Protein AF-A0A418VFT3-F1 (afdb_monomer)

Radius of gyration: 28.08 Å; Cα contacts (8 Å, |Δi|>4): 745; chains: 1; bounding box: 60×43×83 Å

Solvent-accessible surface area (backbone atoms only — not comparable to full-atom values): 25320 Å² total; per-residue (Å²): 134,87,80,64,57,82,84,39,60,31,50,39,41,54,48,62,57,74,50,60,36,77,62,45,63,78,70,57,63,63,88,46,70,64,36,42,39,53,43,31,54,32,25,54,65,55,69,44,64,73,48,28,55,53,32,35,62,62,35,75,80,38,91,55,66,37,19,60,11,52,31,27,33,35,31,32,75,72,66,38,44,68,69,37,72,76,50,80,46,72,58,90,56,85,50,64,41,26,34,51,12,21,18,33,20,20,41,16,49,18,53,36,27,48,76,72,67,39,47,68,62,15,46,53,24,32,52,52,16,34,54,34,22,57,75,46,49,23,63,64,60,29,56,49,39,54,49,51,43,49,46,43,34,24,66,67,39,52,54,53,42,68,57,43,54,58,59,67,70,53,94,71,40,72,70,56,49,53,52,47,37,50,50,30,20,53,22,26,36,33,21,19,28,48,70,56,19,52,57,63,63,56,68,79,91,76,53,52,75,70,55,47,25,47,48,44,25,46,25,41,55,72,71,44,89,49,80,90,76,56,82,77,50,94,80,46,65,38,19,50,52,18,40,53,67,75,52,81,47,80,83,54,49,76,59,40,76,66,42,81,50,86,71,56,27,58,54,29,33,49,52,53,18,52,54,28,54,76,37,92,84,21,52,65,59,15,50,62,56,52,52,85,73,78,53,53,26,37,37,58,28,47,52,52,44,54,50,52,55,44,37,32,41,72,72,45,88,63,101,56,64,66,62,43,53,58,45,59,65,47,39,60,81,54,27,82,28,48,60,53,48,50,58,43,45,48,79,72,40,49,62,52,30,38,47,46,49,42,34,86,61,58,70,80,62,48,41,48,72,72,78,46,37,30,28,28,14,48,30,36,41,41,76,89,42,80,43,79,51,69,79,59,55,43,34,51,54,17,37,33,40,46,70,76,45,93,76,86,76,52,73,67,57,53,49,53,44,52,51,50,31,56,75,73,72,47,92,76,59,45,49,44,19,36,45,34,41,29,23,49,38,40,19,51,52,28,47,74,72,68,35,61,68,62,14,50,42,26,50,50,17,26,52,51,49,50,68,63,33,37,71,68,54,38,54,53,53,66,76,73,110

Sequence (481 aa):
MKLPSLAAPCAFDAFLSSANPGELIRTFPRETALEQTRFAQVALATGEMARMTQAAKLLEVVPTPPARGVRMMLHAQMGDYLQVALEDTSPTGHSPLELEDACYASSAHAVMETQLGNYESALCHLAVAAALGRAVGLHNRVSMLEIEKERMLMLQGKPRPEELQRLMTAPMSARRLAWGRRTWAESLMALGDYPGALRVLGLPTIDGERDRSLRRFLHALLNLPIQGLGPLGDSADYDLLARAIVEPCRDAWPALRRIKGEPQSEYARQREALHLLGTPGGVGEAAHVMGQQRPPRGDQSLMFDLFWLHALTEGHAHPDPSALISSLVSAPLRLRETRSVLQDASRFLRETLVLISLSDLPKELHFGMNFVPLLTGGEVLDRGQRHRLPGRIGRLLTLEGAGIVQLAPAREEKRRYANRLQEIGVLSPLNMGRVIARARQLEQCFAQAGDAGNAALWQQARARATQLLTRDVRQMLENSG

Secondary structure (DSSP, 8-state):
-PPP-TT-HHHHHHHHHHS-HHHHHHH---SSHHHHHHHHHHHHHHT-HHHHHHHHHHHTT--STTHHHHHHHHHHHHT-HHHHHTS--S-SSSSHHHHHHHHHHHHHHHHHHHHTT-HHHHHHHHHHHHHHHHHTT-HHHHHHHHHHHHHHHHHTT---HHHHHHHTTS---HHHHHHHHHHHHHHHHHTT-HHHHHHHT--GGG--HHHHHHHHHHHHHHT---GGG-PPPSS-HHHHHHHHHHS--GGGHHHHTT--STTHHHHHHHHHHHHHHTSTTTHHHHHHHH-SS--SSHHHHHHHHHHHHHHHHTT---S-HHHHHHHHHHHHHH-S-HHHHHHHHTTT-HHHHHHHHTSSS-GGG--STTTS-EE-SSEEEETTEEEEPSTTHHHHHHHHHTTS------HHHHHHHHHHHHHTT-S--EEHHHHHHHHHHHHHHHHHTT-HHHHHHHHHHHHHHHHHS-HHHHHHHHTT-

Nearest PDB structures (foldseek):
  5dse-assembly1_A  TM=3.358E-01  e=1.123E-02  Homo sapiens
  3fp3-assembly1_A  TM=2.048E-01  e=8.912E-02  Saccharomyces cerevisiae
  8rw5-assembly1_B  TM=2.264E-01  e=7.525E-02  Myxococcus xanthus
  4hoq-assembly1_A  TM=2.524E-01  e=8.030E-01  Homo sapiens
  7sqc-assembly1_R1  TM=2.191E-01  e=7.074E-01  Chlamydomonas reinhardtii

Structure (mmCIF, N/CA/C/O backbone):
data_AF-A0A418VFT3-F1
#
_entry.id   AF-A0A418VFT3-F1
#
loop_
_atom_site.group_PDB
_atom_site.id
_atom_site.type_symbol
_atom_site.label_atom_id
_atom_site.label_alt_id
_atom_site.label_comp_id
_atom_site.label_asym_id
_atom_site.label_entity_id
_atom_site.label_seq_id
_atom_site.pdbx_PDB_ins_code
_atom_site.Cartn_x
_atom_site.Cartn_y
_atom_site.Cartn_z
_atom_site.occupancy
_atom_site.B_iso_or_equiv
_atom_site.auth_seq_id
_atom_site.auth_comp_id
_atom_site.auth_asym_id
_atom_site.auth_atom_id
_atom_site.pdbx_PDB_model_num
ATOM 1 N N . MET A 1 1 ? -31.227 13.433 30.751 1.00 59.59 1 MET A N 1
ATOM 2 C CA . MET A 1 1 ? -30.983 12.144 30.063 1.00 59.59 1 MET A CA 1
ATOM 3 C C . MET A 1 1 ? -30.981 11.056 31.127 1.00 59.59 1 MET A C 1
ATOM 5 O O . MET A 1 1 ? -30.289 11.235 32.118 1.00 59.59 1 MET A O 1
ATOM 9 N N . LYS A 1 2 ? -31.795 9.999 31.004 1.00 72.56 2 LYS A N 1
ATOM 10 C CA . LYS A 1 2 ? -31.797 8.902 31.988 1.00 72.56 2 LYS A CA 1
ATOM 11 C C . LYS A 1 2 ? -30.639 7.956 31.656 1.00 72.56 2 LYS A C 1
ATOM 13 O O . LYS A 1 2 ? -30.555 7.507 30.516 1.00 72.56 2 LYS A O 1
ATOM 18 N N . LEU A 1 3 ? -29.742 7.706 32.610 1.00 79.81 3 LEU A N 1
ATOM 19 C CA . LEU A 1 3 ? -28.613 6.793 32.409 1.00 79.81 3 LEU A CA 1
ATOM 20 C C . LEU A 1 3 ? -29.106 5.335 32.349 1.00 79.81 3 LEU A C 1
ATOM 22 O O . LEU A 1 3 ? -30.066 4.992 33.048 1.00 79.81 3 LEU A O 1
ATOM 26 N N . PRO A 1 4 ? -28.484 4.478 31.516 1.00 86.75 4 PRO A N 1
ATOM 27 C CA . PRO A 1 4 ? -28.748 3.042 31.527 1.00 86.75 4 PRO A CA 1
ATOM 28 C C . PRO A 1 4 ? -28.242 2.411 32.834 1.00 86.75 4 PRO A C 1
ATOM 30 O O . PRO A 1 4 ? -27.531 3.044 33.615 1.00 86.75 4 PRO A O 1
ATOM 33 N N . SER A 1 5 ? -28.549 1.130 33.047 1.00 89.81 5 SER A N 1
ATOM 34 C CA . SER A 1 5 ? -27.887 0.360 34.105 1.00 89.81 5 SER A CA 1
ATOM 35 C C . SER A 1 5 ? -26.379 0.303 33.843 1.00 89.81 5 SER A C 1
ATOM 37 O O . SER A 1 5 ? -25.938 -0.328 32.884 1.00 89.81 5 SER A O 1
ATOM 39 N N . LEU A 1 6 ? -25.585 0.953 34.700 1.00 89.62 6 LEU A N 1
ATOM 40 C CA . LEU A 1 6 ? -24.122 1.001 34.576 1.00 89.62 6 LEU A CA 1
ATOM 41 C C . LEU A 1 6 ? -23.461 -0.358 34.853 1.00 89.62 6 LEU A C 1
ATOM 43 O O . LEU A 1 6 ? -22.336 -0.600 34.413 1.00 89.62 6 LEU A O 1
ATOM 47 N N . ALA A 1 7 ? -24.160 -1.238 35.575 1.00 92.44 7 ALA A N 1
ATOM 48 C CA . ALA A 1 7 ? -23.706 -2.585 35.910 1.00 92.44 7 ALA A CA 1
ATOM 49 C C . ALA A 1 7 ? -23.967 -3.604 34.790 1.00 92.44 7 ALA A C 1
ATOM 51 O O . ALA A 1 7 ? -23.455 -4.715 34.865 1.00 92.44 7 ALA A O 1
ATOM 52 N N . ALA A 1 8 ? -24.744 -3.246 33.759 1.00 94.75 8 ALA A N 1
ATOM 53 C CA . ALA A 1 8 ? -25.021 -4.115 32.620 1.00 94.75 8 ALA A CA 1
ATOM 54 C C . ALA A 1 8 ? -24.151 -3.689 31.416 1.00 94.75 8 ALA A C 1
ATOM 56 O O . ALA A 1 8 ? -24.466 -2.675 30.781 1.00 94.75 8 ALA A O 1
ATOM 57 N N . PRO A 1 9 ? -23.079 -4.436 31.070 1.00 95.38 9 PRO A N 1
ATOM 58 C CA . PRO A 1 9 ? -22.153 -4.054 29.999 1.00 95.38 9 PRO A CA 1
ATOM 59 C C . PRO A 1 9 ? -22.859 -3.773 28.665 1.00 95.38 9 PRO A C 1
ATOM 61 O O . PRO A 1 9 ? -22.622 -2.744 28.036 1.00 95.38 9 PRO A O 1
ATOM 64 N N . CYS A 1 10 ? -23.799 -4.638 28.272 1.00 95.06 10 CYS A N 1
ATOM 65 C CA . CYS A 1 10 ? -24.563 -4.509 27.029 1.00 95.06 10 CYS A CA 1
ATOM 66 C C . CYS A 1 10 ? -25.400 -3.217 26.954 1.00 95.06 10 CYS A C 1
ATOM 68 O O . CYS A 1 10 ? -25.443 -2.562 25.911 1.00 95.06 10 CYS A O 1
ATOM 70 N N . ALA A 1 11 ? -26.035 -2.811 28.059 1.00 93.94 11 ALA A N 1
ATOM 71 C CA . ALA A 1 11 ? -26.846 -1.596 28.105 1.00 93.94 11 ALA A CA 1
ATOM 72 C C . ALA A 1 11 ? -25.971 -0.343 27.994 1.00 93.94 11 ALA A C 1
ATOM 74 O O . ALA A 1 11 ? -26.339 0.618 27.313 1.00 93.94 11 ALA A O 1
ATOM 75 N N . PHE A 1 12 ? -24.801 -0.361 28.638 1.00 94.19 12 PHE A N 1
ATOM 76 C CA . PHE A 1 12 ? -23.858 0.745 28.561 1.00 94.19 12 PHE A CA 1
ATOM 77 C C . PHE A 1 12 ? -23.200 0.861 27.177 1.00 94.19 12 PHE A C 1
ATOM 79 O O . PHE A 1 12 ? -23.084 1.967 26.654 1.00 94.19 12 PHE A O 1
ATOM 86 N N . ASP A 1 13 ? -22.843 -0.258 26.544 1.00 93.31 13 ASP A N 1
ATOM 87 C CA . ASP A 1 13 ? -22.313 -0.300 25.173 1.00 93.31 13 ASP A CA 1
ATOM 88 C C . ASP A 1 13 ? -23.301 0.290 24.153 1.00 93.31 13 ASP A C 1
ATOM 90 O O . ASP A 1 13 ? -22.934 1.143 23.337 1.00 93.31 13 ASP A O 1
ATOM 94 N N . ALA A 1 14 ? -24.579 -0.094 24.245 1.00 90.88 14 ALA A N 1
ATOM 95 C CA . ALA A 1 14 ? -25.641 0.472 23.416 1.00 90.88 14 ALA A CA 1
ATOM 96 C C . ALA A 1 14 ? -25.816 1.982 23.652 1.00 90.88 14 ALA A C 1
ATOM 98 O O . ALA A 1 14 ? -25.897 2.758 22.695 1.00 90.88 14 ALA A O 1
ATOM 99 N N . PHE A 1 15 ? -25.811 2.412 24.917 1.00 91.94 15 PHE A N 1
ATOM 100 C CA . PHE A 1 15 ? -25.905 3.823 25.284 1.00 91.94 15 PHE A CA 1
ATOM 101 C C . PHE A 1 15 ? -24.745 4.640 24.711 1.00 91.94 15 PHE A C 1
ATOM 103 O O . PHE A 1 15 ? -24.988 5.612 23.992 1.00 91.94 15 PHE A O 1
ATOM 110 N N . LEU A 1 16 ? -23.501 4.214 24.950 1.00 89.50 16 LEU A N 1
ATOM 111 C CA . LEU A 1 16 ? -22.301 4.910 24.486 1.00 89.50 16 LEU A CA 1
ATOM 112 C C . LEU A 1 16 ? -22.259 5.018 22.958 1.00 89.50 16 LEU A C 1
ATOM 114 O O . LEU A 1 16 ? -21.813 6.030 22.425 1.00 89.50 16 LEU A O 1
ATOM 118 N N . SER A 1 17 ? -22.755 4.005 22.242 1.00 85.75 17 SER A N 1
ATOM 119 C CA . SER A 1 17 ? -22.810 4.032 20.778 1.00 85.75 17 SER A CA 1
ATOM 120 C C . SER A 1 17 ? -23.877 4.979 20.212 1.00 85.75 17 SER A C 1
ATOM 122 O O . SER A 1 17 ? -23.763 5.387 19.055 1.00 85.75 17 SER A O 1
ATOM 124 N N . SER A 1 18 ? -24.916 5.299 20.986 1.00 85.12 18 SER A N 1
ATOM 125 C CA . SER A 1 18 ? -26.022 6.177 20.568 1.00 85.12 18 SER A CA 1
ATOM 126 C C . SER A 1 18 ? -25.835 7.643 20.973 1.00 85.12 18 SER A C 1
ATOM 128 O O . SER A 1 18 ? -26.442 8.532 20.380 1.00 85.12 18 SER A O 1
ATOM 130 N N . ALA A 1 19 ? -24.999 7.901 21.977 1.00 86.56 19 ALA A N 1
ATOM 131 C CA . ALA A 1 19 ? -24.817 9.220 22.562 1.00 86.56 19 ALA A CA 1
ATOM 132 C C . ALA A 1 19 ? -23.627 9.988 21.959 1.00 86.56 19 ALA A C 1
ATOM 134 O O . ALA A 1 19 ? -22.718 9.399 21.377 1.00 86.56 19 ALA A O 1
ATOM 135 N N . ASN A 1 20 ? -23.609 11.314 22.142 1.00 87.12 20 ASN A N 1
ATOM 136 C CA . ASN A 1 20 ? -22.464 12.166 21.814 1.00 87.12 20 ASN A CA 1
ATOM 137 C C . ASN A 1 20 ? -21.444 12.155 22.975 1.00 87.12 20 ASN A C 1
ATOM 139 O O . ASN A 1 20 ? -21.721 12.752 24.023 1.00 87.12 20 ASN A O 1
ATOM 143 N N . PRO A 1 21 ? -20.251 11.541 22.825 1.00 87.50 21 PRO A N 1
ATOM 144 C CA . PRO A 1 21 ? -19.281 11.447 23.917 1.00 87.50 21 PRO A CA 1
ATOM 145 C C . PRO A 1 21 ? -18.805 12.813 24.433 1.00 87.50 21 PRO A C 1
ATOM 147 O O . PRO A 1 21 ? -18.547 12.959 25.626 1.00 87.50 21 PRO A O 1
ATOM 150 N N . GLY A 1 22 ? -18.726 13.825 23.559 1.00 86.19 22 GLY A N 1
ATOM 151 C CA . GLY A 1 22 ? -18.269 15.172 23.922 1.00 86.19 22 GLY A CA 1
ATOM 152 C C . GLY A 1 22 ? -19.250 15.939 24.816 1.00 86.19 22 GLY A C 1
ATOM 153 O O . GLY A 1 22 ? -18.836 16.784 25.612 1.00 86.19 22 GLY A O 1
ATOM 154 N N . GLU A 1 23 ? -20.542 15.624 24.734 1.00 88.69 23 GLU A N 1
ATOM 155 C CA . GLU A 1 23 ? -21.564 16.157 25.644 1.00 88.69 23 GLU A CA 1
ATOM 156 C C . GLU A 1 23 ? -21.622 15.342 26.938 1.00 88.69 23 GLU A C 1
ATOM 158 O O . GLU A 1 23 ? -21.654 15.908 28.036 1.00 88.69 23 GLU A O 1
ATOM 163 N N . LEU A 1 24 ? -21.560 14.011 26.816 1.00 89.25 24 LEU A N 1
ATOM 164 C CA . LEU A 1 24 ? -21.584 13.104 27.960 1.00 89.25 24 LEU A CA 1
ATOM 165 C C . LEU A 1 24 ? -20.438 13.379 28.932 1.00 89.25 24 LEU A C 1
ATOM 167 O O . LEU A 1 24 ? -20.673 13.475 30.132 1.00 89.25 24 LEU A O 1
ATOM 171 N N . ILE A 1 25 ? -19.210 13.574 28.442 1.00 91.06 25 ILE A N 1
ATOM 172 C CA . ILE A 1 25 ? -18.025 13.729 29.300 1.00 91.06 25 ILE A CA 1
ATOM 173 C C . ILE A 1 25 ? -18.136 14.904 30.290 1.00 91.06 25 ILE A C 1
ATOM 175 O O . ILE A 1 25 ? -17.510 14.896 31.353 1.00 91.06 25 ILE A O 1
ATOM 179 N N . ARG A 1 26 ? -18.946 15.919 29.958 1.00 89.19 26 ARG A N 1
ATOM 180 C CA . ARG A 1 26 ? -19.153 17.119 30.781 1.00 89.19 26 ARG A CA 1
ATOM 181 C C . ARG A 1 26 ? -20.140 16.896 31.922 1.00 89.19 26 ARG A C 1
ATOM 183 O O . ARG A 1 26 ? -20.062 17.602 32.918 1.00 89.19 26 ARG A O 1
ATOM 190 N N . THR A 1 27 ? -21.059 15.948 31.761 1.00 88.06 27 THR A N 1
ATOM 191 C CA . THR A 1 27 ? -22.223 15.768 32.642 1.00 88.06 27 THR A CA 1
ATOM 192 C C . THR A 1 27 ? -22.274 14.395 33.312 1.00 88.06 27 THR A C 1
ATOM 194 O O . THR A 1 27 ? -23.112 14.179 34.181 1.00 88.06 27 THR A O 1
ATOM 197 N N . PHE A 1 28 ? -21.388 13.467 32.933 1.00 90.44 28 PHE A N 1
ATOM 198 C CA . PHE A 1 28 ? -21.382 12.106 33.465 1.00 90.44 28 PHE A CA 1
ATOM 199 C C . PHE A 1 28 ? -20.972 12.076 34.956 1.00 90.44 28 PHE A C 1
ATOM 201 O O . PHE A 1 28 ? -19.938 12.670 35.293 1.00 90.44 28 PHE A O 1
ATOM 208 N N . PRO A 1 29 ? -21.736 11.390 35.834 1.00 89.94 29 PRO A N 1
ATOM 209 C CA . PRO A 1 29 ? -21.454 11.298 37.271 1.00 89.94 29 PRO A CA 1
ATOM 210 C C . PRO A 1 29 ? -20.154 10.533 37.559 1.00 89.94 29 PRO A C 1
ATOM 212 O O . PRO A 1 29 ? -19.661 9.790 36.710 1.00 89.94 29 PRO A O 1
ATOM 215 N N . ARG A 1 30 ? -19.558 10.753 38.741 1.00 91.25 30 ARG A N 1
ATOM 216 C CA . ARG A 1 30 ? -18.227 10.219 39.117 1.00 91.25 30 ARG A CA 1
ATOM 217 C C . ARG A 1 30 ? -18.110 9.875 40.607 1.00 91.25 30 ARG A C 1
ATOM 219 O O . ARG A 1 30 ? -17.005 9.880 41.152 1.00 91.25 30 ARG A O 1
ATOM 226 N N . GLU A 1 31 ? -19.234 9.648 41.273 1.00 91.38 31 GLU A N 1
ATOM 227 C CA . GLU A 1 31 ? -19.287 9.497 42.730 1.00 91.38 31 GLU A CA 1
ATOM 228 C C . GLU A 1 31 ? -18.895 8.079 43.151 1.00 91.38 31 GLU A C 1
ATOM 230 O O . GLU A 1 31 ? -18.225 7.887 44.163 1.00 91.38 31 GLU A O 1
ATOM 235 N N . THR A 1 32 ? -19.250 7.086 42.336 1.00 93.06 32 THR A N 1
ATOM 236 C CA . THR A 1 32 ? -18.938 5.674 42.582 1.00 93.06 32 THR A CA 1
ATOM 237 C C . THR A 1 32 ? -17.796 5.159 41.701 1.00 93.06 32 THR A C 1
ATOM 239 O O . THR A 1 32 ? -17.548 5.662 40.605 1.00 93.06 32 THR A O 1
ATOM 242 N N . ALA A 1 33 ? -17.126 4.088 42.140 1.00 93.50 33 ALA A N 1
ATOM 243 C CA . ALA A 1 33 ? -16.062 3.418 41.379 1.00 93.50 33 ALA A CA 1
ATOM 244 C C . ALA A 1 33 ? -16.510 2.981 39.966 1.00 93.50 33 ALA A C 1
ATOM 246 O O . ALA A 1 33 ? -15.786 3.144 38.976 1.00 93.50 33 ALA A O 1
ATOM 247 N N . LEU A 1 34 ? -17.740 2.470 39.849 1.00 94.62 34 LEU A N 1
ATOM 248 C CA . LEU A 1 34 ? -18.302 2.071 38.562 1.00 94.62 34 LEU A CA 1
ATOM 249 C C . LEU A 1 34 ? -18.580 3.288 37.672 1.00 94.62 34 LEU A C 1
ATOM 251 O O . LEU A 1 34 ? -18.246 3.264 36.491 1.00 94.62 34 LEU A O 1
ATOM 255 N N . GLU A 1 35 ? -19.127 4.374 38.219 1.00 94.62 35 GLU A N 1
ATOM 256 C CA . GLU A 1 35 ? -19.327 5.622 37.473 1.00 94.62 35 GLU A CA 1
ATOM 257 C C . GLU A 1 35 ? -18.013 6.217 36.968 1.00 94.62 35 GLU A C 1
ATOM 259 O O . GLU A 1 35 ? -17.946 6.639 35.816 1.00 94.62 35 GLU A O 1
ATOM 264 N N . GLN A 1 36 ? -16.953 6.188 37.777 1.00 95.44 36 GLN A N 1
ATOM 265 C CA . GLN A 1 36 ? -15.611 6.616 37.370 1.00 95.44 36 GLN A CA 1
ATOM 266 C C . GLN A 1 36 ? -15.072 5.769 36.207 1.00 95.44 36 GLN A C 1
ATOM 268 O O . GLN A 1 36 ? -14.521 6.307 35.244 1.00 95.44 36 GLN A O 1
ATOM 273 N N . THR A 1 37 ? -15.311 4.456 36.238 1.00 96.00 37 THR A N 1
ATOM 274 C CA . THR A 1 37 ? -14.950 3.542 35.142 1.00 96.00 37 THR A CA 1
ATOM 275 C C . THR A 1 37 ? -15.749 3.821 33.868 1.00 96.00 37 THR A C 1
ATOM 277 O O . THR A 1 37 ? -15.189 3.895 32.773 1.00 96.00 37 THR A O 1
ATOM 280 N N . ARG A 1 38 ? -17.061 4.046 33.984 1.00 95.25 38 ARG A N 1
ATOM 281 C CA . ARG A 1 38 ? -17.918 4.408 32.846 1.00 95.25 38 ARG A CA 1
ATOM 282 C C . ARG A 1 38 ? -17.564 5.784 32.280 1.00 95.25 38 ARG A C 1
ATOM 284 O O . ARG A 1 38 ? -17.509 5.945 31.062 1.00 95.25 38 ARG A O 1
ATOM 291 N N . PHE A 1 39 ? -17.226 6.750 33.132 1.00 95.00 39 PHE A N 1
ATOM 292 C CA . PHE A 1 39 ? -16.676 8.042 32.724 1.00 95.00 39 PHE A CA 1
ATOM 293 C C . PHE A 1 39 ? -15.390 7.869 31.905 1.00 95.00 39 PHE A C 1
ATOM 295 O O . PHE A 1 39 ? -15.242 8.495 30.855 1.00 95.00 39 PHE A O 1
ATOM 302 N N . ALA A 1 40 ? -14.488 6.985 32.332 1.00 95.88 40 ALA A N 1
ATOM 303 C CA . ALA A 1 40 ? -13.264 6.687 31.599 1.00 95.88 40 ALA A CA 1
ATOM 304 C C . ALA A 1 40 ? -13.531 6.055 30.219 1.00 95.88 40 ALA A C 1
ATOM 306 O O . ALA A 1 40 ? -12.861 6.402 29.247 1.00 95.88 40 ALA A O 1
ATOM 307 N N . GLN A 1 41 ? -14.559 5.211 30.083 1.00 95.12 41 GLN A N 1
ATOM 308 C CA . GLN A 1 41 ? -15.004 4.706 28.775 1.00 95.12 41 GLN A CA 1
ATOM 309 C C . GLN A 1 41 ? -15.574 5.817 27.876 1.00 95.12 41 GLN A C 1
ATOM 311 O O . GLN A 1 41 ? -15.322 5.824 26.670 1.00 95.12 41 GLN A O 1
ATOM 316 N N . VAL A 1 42 ? -16.294 6.794 28.443 1.00 94.75 42 VAL A N 1
ATOM 317 C CA . VAL A 1 42 ? -16.721 7.994 27.699 1.00 94.75 42 VAL A CA 1
ATOM 318 C C . VAL A 1 42 ? -15.502 8.811 27.257 1.00 94.75 42 VAL A C 1
ATOM 320 O O . VAL A 1 42 ? -15.460 9.249 26.110 1.00 94.75 42 VAL A O 1
ATOM 323 N N . ALA A 1 43 ? -14.489 8.973 28.117 1.00 94.38 43 ALA A N 1
ATOM 324 C CA . ALA A 1 43 ? -13.247 9.681 27.788 1.00 94.38 43 ALA A CA 1
ATOM 325 C C . ALA A 1 43 ? -12.479 8.991 26.653 1.00 94.38 43 ALA A C 1
ATOM 327 O O . ALA A 1 43 ? -12.041 9.644 25.710 1.00 94.38 43 ALA A O 1
ATOM 328 N N . LEU A 1 44 ? -12.388 7.660 26.692 1.00 92.88 44 LEU A N 1
ATOM 329 C CA . LEU A 1 44 ? -11.839 6.857 25.602 1.00 92.88 44 LEU A CA 1
ATOM 330 C C . LEU A 1 44 ? -12.600 7.106 24.289 1.00 92.88 44 LEU A C 1
ATOM 332 O O . LEU A 1 44 ? -12.001 7.241 23.223 1.00 92.88 44 LEU A O 1
ATOM 336 N N . ALA A 1 45 ? -13.930 7.210 24.358 1.00 89.94 45 ALA A N 1
ATOM 337 C CA . ALA A 1 45 ? -14.760 7.483 23.195 1.00 89.94 45 ALA A CA 1
ATOM 338 C C . ALA A 1 45 ? -14.603 8.913 22.653 1.00 89.94 45 ALA A C 1
ATOM 340 O O . ALA A 1 45 ? -14.867 9.108 21.469 1.00 89.94 45 ALA A O 1
ATOM 341 N N . THR A 1 46 ? -14.153 9.913 23.421 1.00 88.69 46 THR A N 1
ATOM 342 C CA . THR A 1 46 ? -13.871 11.245 22.846 1.00 88.69 46 THR A CA 1
ATOM 343 C C . THR A 1 46 ? -12.605 11.234 21.990 1.00 88.69 46 THR A C 1
ATOM 345 O O . THR A 1 46 ? -12.572 11.883 20.948 1.00 88.69 46 THR A O 1
ATOM 348 N N . GLY A 1 47 ? -11.590 10.454 22.381 1.00 85.81 47 GLY A N 1
ATOM 349 C CA . GLY A 1 47 ? -10.270 10.448 21.741 1.00 85.81 47 GLY A CA 1
ATOM 350 C C . GLY A 1 47 ? -9.426 11.691 22.051 1.00 85.81 47 GLY A C 1
ATOM 351 O O . GLY A 1 47 ? -8.386 11.901 21.432 1.00 85.81 47 GLY A O 1
ATOM 352 N N . GLU A 1 48 ? -9.854 12.529 22.998 1.00 90.50 48 GLU A N 1
ATOM 353 C CA . GLU A 1 48 ? -9.099 13.705 23.433 1.00 90.50 48 GLU A CA 1
ATOM 354 C C . GLU A 1 48 ? -7.980 13.284 24.393 1.00 90.50 48 GLU A C 1
ATOM 356 O O . GLU A 1 48 ? -8.257 12.810 25.497 1.00 90.50 48 GLU A O 1
ATOM 361 N N . MET A 1 49 ? -6.718 13.514 24.011 1.00 91.81 49 MET A N 1
ATOM 362 C CA . MET A 1 49 ? -5.544 13.092 24.792 1.00 91.81 49 MET A CA 1
ATOM 363 C C . MET A 1 49 ? -5.621 13.535 26.262 1.00 91.81 49 MET A C 1
ATOM 365 O O . MET A 1 49 ? -5.511 12.712 27.163 1.00 91.81 49 MET A O 1
ATOM 369 N N . ALA A 1 50 ? -5.924 14.813 26.517 1.00 93.38 50 ALA A N 1
ATOM 370 C CA . ALA A 1 50 ? -6.031 15.349 27.876 1.00 93.38 50 ALA A CA 1
ATOM 371 C C . ALA A 1 50 ? -7.109 14.643 28.724 1.00 93.38 50 ALA A C 1
ATOM 373 O O . ALA A 1 50 ? -6.914 14.417 29.920 1.00 93.38 50 ALA A O 1
ATOM 374 N N . ARG A 1 51 ? -8.241 14.266 28.111 1.00 93.38 51 ARG A N 1
ATOM 375 C CA . ARG A 1 51 ? -9.319 13.532 28.791 1.00 93.38 51 ARG A CA 1
ATOM 376 C C . ARG A 1 51 ? -8.920 12.094 29.070 1.00 93.38 51 ARG A C 1
ATOM 378 O O . ARG A 1 51 ? -9.200 11.605 30.160 1.00 93.38 51 ARG A O 1
ATOM 385 N N . MET A 1 52 ? -8.250 11.443 28.121 1.00 95.56 52 MET A N 1
ATOM 386 C CA . MET A 1 52 ? -7.754 10.081 28.300 1.00 95.56 52 MET A CA 1
ATOM 387 C C . MET A 1 52 ? -6.708 10.010 29.417 1.00 95.56 52 MET A C 1
ATOM 389 O O . MET A 1 52 ? -6.815 9.146 30.281 1.00 95.56 52 MET A O 1
ATOM 393 N N . THR A 1 53 ? -5.779 10.969 29.488 1.00 95.25 53 THR A N 1
ATOM 394 C CA . THR A 1 53 ? -4.794 11.047 30.579 1.00 95.25 53 THR A CA 1
ATOM 395 C C . THR A 1 53 ? -5.459 11.263 31.938 1.00 95.25 53 THR A C 1
ATOM 397 O O . THR A 1 53 ? -5.090 10.620 32.918 1.00 95.25 53 THR A O 1
ATOM 400 N N . GLN A 1 54 ? -6.459 12.150 32.016 1.00 94.56 54 GLN A N 1
ATOM 401 C CA . GLN A 1 54 ? -7.217 12.365 33.251 1.00 94.56 54 GLN A CA 1
ATOM 402 C C . GLN A 1 54 ? -7.957 11.093 33.687 1.00 94.56 54 GLN A C 1
ATOM 404 O O . GLN A 1 54 ? -7.949 10.751 34.867 1.00 94.56 54 GLN A O 1
ATOM 409 N N . ALA A 1 55 ? -8.592 10.401 32.741 1.00 95.06 55 ALA A N 1
ATOM 410 C CA . ALA A 1 55 ? -9.309 9.163 33.002 1.00 95.06 55 ALA A CA 1
ATOM 411 C C . ALA A 1 55 ? -8.370 8.031 33.444 1.00 95.06 55 ALA A C 1
ATOM 413 O O . ALA A 1 55 ? -8.702 7.323 34.386 1.00 95.06 55 ALA A O 1
ATOM 414 N N . ALA A 1 56 ? -7.193 7.889 32.828 1.00 94.75 56 ALA A N 1
ATOM 415 C CA . ALA A 1 56 ? -6.224 6.860 33.200 1.00 94.75 56 ALA A CA 1
ATOM 416 C C . ALA A 1 56 ? -5.764 7.021 34.658 1.00 94.75 56 ALA A C 1
ATOM 418 O O . ALA A 1 56 ? -5.848 6.066 35.425 1.00 94.75 56 ALA A O 1
ATOM 419 N N . LYS A 1 57 ? -5.411 8.252 35.062 1.00 94.25 57 LYS A N 1
ATOM 420 C CA . LYS A 1 57 ? -5.040 8.582 36.451 1.00 94.25 57 LYS A CA 1
ATOM 421 C C . LYS A 1 57 ? -6.157 8.293 37.447 1.00 94.25 57 LYS A C 1
ATOM 423 O O . LYS A 1 57 ? -5.906 7.789 38.534 1.00 94.25 57 LYS A O 1
ATOM 428 N N . LEU A 1 58 ? -7.401 8.607 37.081 1.00 94.38 58 LEU A N 1
ATOM 429 C CA . LEU A 1 58 ? -8.559 8.328 37.931 1.00 94.38 58 LEU A CA 1
ATOM 430 C C . LEU A 1 58 ? -8.698 6.826 38.221 1.00 94.38 58 LEU A C 1
ATOM 432 O O . LEU A 1 58 ? -9.066 6.458 39.330 1.00 94.38 58 LEU A O 1
ATOM 436 N N . LEU A 1 59 ? -8.391 5.969 37.245 1.00 95.31 59 LEU A N 1
ATOM 437 C CA . LEU A 1 59 ? -8.529 4.519 37.380 1.00 95.31 59 LEU A CA 1
ATOM 438 C C . LEU A 1 59 ? -7.362 3.832 38.102 1.00 95.31 59 LEU A C 1
ATOM 440 O O . LEU A 1 59 ? -7.493 2.656 38.424 1.00 95.31 59 LEU A O 1
ATOM 444 N N . GLU A 1 60 ? -6.254 4.521 38.398 1.00 91.94 60 GLU A N 1
ATOM 445 C CA . GLU A 1 60 ? -5.123 3.942 39.152 1.00 91.94 60 GLU A CA 1
ATOM 446 C C . GLU A 1 60 ? -5.538 3.460 40.551 1.00 91.94 60 GLU A C 1
ATOM 448 O O . GLU A 1 60 ? -4.995 2.486 41.066 1.00 91.94 60 GLU A O 1
ATOM 453 N N . VAL A 1 61 ? -6.528 4.123 41.154 1.00 90.94 61 VAL A N 1
ATOM 454 C CA . VAL A 1 61 ? -7.019 3.838 42.511 1.00 90.94 61 VAL A CA 1
ATOM 455 C C . VAL A 1 61 ? -8.347 3.077 42.530 1.00 90.94 61 VAL A C 1
ATOM 457 O O . VAL A 1 61 ? -8.912 2.868 43.602 1.00 90.94 61 VAL A O 1
ATOM 460 N N . VAL A 1 62 ? -8.871 2.672 41.366 1.00 90.62 62 VAL A N 1
ATOM 461 C CA . VAL A 1 62 ? -10.161 1.975 41.245 1.00 90.62 62 VAL A CA 1
ATOM 462 C C . VAL A 1 62 ? -9.913 0.478 41.028 1.00 90.62 62 VAL A C 1
ATOM 464 O O . VAL A 1 62 ? -9.570 0.078 39.917 1.00 90.62 62 VAL A O 1
ATOM 467 N N . PRO A 1 63 ? -10.105 -0.380 42.049 1.00 84.62 63 PRO A N 1
ATOM 468 C CA . PRO A 1 63 ? -9.740 -1.794 41.953 1.00 84.62 63 PRO A CA 1
ATOM 469 C C . PRO A 1 63 ? -10.838 -2.674 41.340 1.00 84.62 63 PRO A C 1
ATOM 471 O O . PRO A 1 63 ? -10.650 -3.880 41.205 1.00 84.62 63 PRO A O 1
ATOM 474 N N . THR A 1 64 ? -12.011 -2.123 41.013 1.00 87.81 64 THR A N 1
ATOM 475 C CA . THR A 1 64 ? -13.169 -2.931 40.611 1.00 87.81 64 THR A CA 1
ATOM 476 C C . THR A 1 64 ? -13.270 -3.094 39.095 1.00 87.81 64 THR A C 1
ATOM 478 O O . THR A 1 64 ? -13.114 -2.107 38.370 1.00 87.81 64 THR A O 1
ATOM 481 N N . PRO A 1 65 ? -13.633 -4.287 38.593 1.00 91.50 65 PRO A N 1
ATOM 482 C CA . PRO A 1 65 ? -13.937 -4.479 37.179 1.00 91.50 65 PRO A CA 1
ATOM 483 C C . PRO A 1 65 ? -15.028 -3.504 36.688 1.00 91.50 65 PRO A C 1
ATOM 485 O O . PRO A 1 65 ? -15.993 -3.262 37.423 1.00 91.50 65 PRO A O 1
ATOM 488 N N . PRO A 1 66 ? -14.931 -2.946 35.463 1.00 95.19 66 PRO A N 1
ATOM 489 C CA . PRO A 1 66 ? -13.914 -3.187 34.432 1.00 95.19 66 PRO A CA 1
ATOM 490 C C . PRO A 1 66 ? -12.778 -2.136 34.388 1.00 95.19 66 PRO A C 1
ATOM 492 O O . PRO A 1 66 ? -12.306 -1.769 33.309 1.00 95.19 66 PRO A O 1
ATOM 495 N N . ALA A 1 67 ? -12.374 -1.570 35.534 1.00 95.38 67 ALA A N 1
ATOM 496 C CA . ALA A 1 67 ? -11.433 -0.445 35.570 1.00 95.38 67 ALA A CA 1
ATOM 497 C C . ALA A 1 67 ? -10.059 -0.774 34.968 1.00 95.38 67 ALA A C 1
ATOM 499 O O . ALA A 1 67 ? -9.490 0.050 34.252 1.00 95.38 67 ALA A O 1
ATOM 500 N N . ARG A 1 68 ? -9.539 -1.979 35.211 1.00 95.12 68 ARG A N 1
ATOM 501 C CA . ARG A 1 68 ? -8.210 -2.400 34.758 1.00 95.12 68 ARG A CA 1
ATOM 502 C C . ARG A 1 68 ? -8.131 -2.447 33.235 1.00 95.12 68 ARG A C 1
ATOM 504 O O . ARG A 1 68 ? -7.313 -1.748 32.644 1.00 95.12 68 ARG A O 1
ATOM 511 N N . GLY A 1 69 ? -9.034 -3.175 32.587 1.00 96.44 69 GLY A N 1
ATOM 512 C CA . GLY A 1 69 ? -9.088 -3.271 31.132 1.00 96.44 69 GLY A CA 1
ATOM 513 C C . GLY A 1 69 ? -9.301 -1.912 30.464 1.00 96.44 69 GLY A C 1
ATOM 514 O O . GLY A 1 69 ? -8.658 -1.605 29.459 1.00 96.44 69 GLY A O 1
ATOM 515 N N . VAL A 1 70 ? -10.162 -1.056 31.030 1.00 97.00 70 VAL A N 1
ATOM 516 C CA . VAL A 1 70 ? -10.381 0.307 30.512 1.00 97.00 70 VAL A CA 1
ATOM 517 C C . VAL A 1 70 ? -9.123 1.168 30.657 1.00 97.00 70 VAL A C 1
ATOM 519 O O . VAL A 1 70 ? -8.775 1.881 29.713 1.00 97.00 70 VAL A O 1
ATOM 522 N N . ARG A 1 71 ? -8.407 1.075 31.785 1.00 96.62 71 ARG A N 1
ATOM 523 C CA . ARG A 1 71 ? -7.123 1.758 32.004 1.00 96.62 71 ARG A CA 1
ATOM 524 C C . ARG A 1 71 ? -6.075 1.301 30.990 1.00 96.62 71 ARG A C 1
ATOM 526 O O . ARG A 1 71 ? -5.492 2.150 30.320 1.00 96.62 71 ARG A O 1
ATOM 533 N N . MET A 1 72 ? -5.912 -0.006 30.781 1.00 97.00 72 MET A N 1
ATOM 534 C CA . MET A 1 72 ? -5.011 -0.544 29.751 1.00 97.00 72 MET A CA 1
ATOM 535 C C . MET A 1 72 ? -5.356 -0.004 28.359 1.00 97.00 72 MET A C 1
ATOM 537 O O . MET A 1 72 ? -4.478 0.437 27.622 1.00 97.00 72 MET A O 1
ATOM 541 N N . MET A 1 73 ? -6.641 0.022 27.997 1.00 96.81 73 MET A N 1
ATOM 542 C CA . MET A 1 73 ? -7.079 0.546 26.702 1.00 96.81 73 MET A CA 1
ATOM 543 C C . MET A 1 73 ? -6.775 2.045 26.550 1.00 96.81 73 MET A C 1
ATOM 545 O O . MET A 1 73 ? -6.411 2.480 25.458 1.00 96.81 73 MET A O 1
ATOM 549 N N . LEU A 1 74 ? -6.885 2.833 27.625 1.00 96.69 74 LEU A N 1
ATOM 550 C CA . LEU A 1 74 ? -6.466 4.237 27.629 1.00 96.69 74 LEU A CA 1
ATOM 551 C C . LEU A 1 74 ? -4.957 4.362 27.391 1.00 96.69 74 LEU A C 1
ATOM 553 O O . LEU A 1 74 ? -4.566 5.104 26.493 1.00 96.69 74 LEU A O 1
ATOM 557 N N . HIS A 1 75 ? -4.118 3.615 28.118 1.00 96.44 75 HIS A N 1
ATOM 558 C CA . HIS A 1 75 ? -2.664 3.612 27.896 1.00 96.44 75 HIS A CA 1
ATOM 559 C C . HIS A 1 75 ? -2.312 3.224 26.455 1.00 96.44 75 HIS A C 1
ATOM 561 O O . HIS A 1 75 ? -1.554 3.938 25.798 1.00 96.44 75 HIS A O 1
ATOM 567 N N . ALA A 1 76 ? -2.952 2.185 25.910 1.00 95.31 76 ALA A N 1
ATOM 568 C CA . ALA A 1 76 ? -2.760 1.772 24.522 1.00 95.31 76 ALA A CA 1
ATOM 569 C C . ALA A 1 76 ? -3.109 2.889 23.519 1.00 95.31 76 ALA A C 1
ATOM 571 O O . ALA A 1 76 ? -2.355 3.123 22.580 1.00 95.31 76 ALA A O 1
ATOM 572 N N . GLN A 1 77 ? -4.218 3.617 23.710 1.00 93.62 77 GLN A N 1
ATOM 573 C CA . GLN A 1 77 ? -4.579 4.746 22.834 1.00 93.62 77 GLN A CA 1
ATOM 574 C C . GLN A 1 77 ? -3.657 5.963 22.989 1.00 93.62 77 GLN A C 1
ATOM 576 O O . GLN A 1 77 ? -3.526 6.751 22.053 1.00 93.62 77 GLN A O 1
ATOM 581 N N . MET A 1 78 ? -3.027 6.127 24.153 1.00 94.06 78 MET A N 1
ATOM 582 C CA . MET A 1 78 ? -2.044 7.184 24.407 1.00 94.06 78 MET A CA 1
ATOM 583 C C . MET A 1 78 ? -0.630 6.820 23.922 1.00 94.06 78 MET A C 1
ATOM 585 O O . MET A 1 78 ? 0.252 7.675 23.951 1.00 94.06 78 MET A O 1
ATOM 589 N N . GLY A 1 79 ? -0.408 5.583 23.461 1.00 92.44 79 GLY A N 1
ATOM 590 C CA . GLY A 1 79 ? 0.905 5.084 23.045 1.00 92.44 79 GLY A CA 1
ATOM 591 C C . GLY A 1 79 ? 1.802 4.619 24.199 1.00 92.44 79 GLY A C 1
ATOM 592 O O . GLY A 1 79 ? 2.994 4.402 23.998 1.00 92.44 79 GLY A O 1
ATOM 593 N N . ASP A 1 80 ? 1.252 4.463 25.404 1.00 94.25 80 ASP A N 1
ATOM 594 C CA . ASP A 1 80 ? 1.971 4.009 26.597 1.00 94.25 80 ASP A CA 1
ATOM 595 C C . ASP A 1 80 ? 1.948 2.476 26.698 1.00 94.25 80 ASP A C 1
ATOM 597 O O . ASP A 1 80 ? 1.286 1.869 27.539 1.00 94.25 80 ASP A O 1
ATOM 601 N N . TYR A 1 81 ? 2.640 1.834 25.759 1.00 94.81 81 TYR A N 1
ATOM 602 C CA . TYR A 1 81 ? 2.624 0.378 25.600 1.00 94.81 81 TYR A CA 1
ATOM 603 C C . TYR A 1 81 ? 3.318 -0.374 26.736 1.00 94.81 81 TYR A C 1
ATOM 605 O O . TYR A 1 81 ? 2.983 -1.527 26.991 1.00 94.81 81 TYR A O 1
ATOM 613 N N . LEU A 1 82 ? 4.241 0.271 27.456 1.00 93.88 82 LEU A N 1
ATOM 614 C CA . LEU A 1 82 ? 4.905 -0.353 28.599 1.00 93.88 82 LEU A CA 1
ATOM 615 C C . LEU A 1 82 ? 3.894 -0.686 29.702 1.00 93.88 82 LEU A C 1
ATOM 617 O O . LEU A 1 82 ? 3.919 -1.790 30.233 1.00 93.88 82 LEU A O 1
ATOM 621 N N . GLN A 1 83 ? 2.971 0.234 30.002 1.00 92.94 83 GLN A N 1
ATOM 622 C CA . GLN A 1 83 ? 1.916 -0.019 30.988 1.00 92.94 83 GLN A CA 1
ATOM 623 C C . GLN A 1 83 ? 0.964 -1.133 30.545 1.00 92.94 83 GLN A C 1
ATOM 625 O O . GLN A 1 83 ? 0.486 -1.901 31.371 1.00 92.94 83 GLN A O 1
ATOM 630 N N . VAL A 1 84 ? 0.717 -1.266 29.239 1.00 95.25 84 VAL A N 1
ATOM 631 C CA . VAL A 1 84 ? -0.116 -2.351 28.696 1.00 95.25 84 VAL A CA 1
ATOM 632 C C . VAL A 1 84 ? 0.582 -3.705 28.847 1.00 95.25 84 VAL A C 1
ATOM 634 O O . VAL A 1 84 ? -0.045 -4.665 29.286 1.00 95.25 84 VAL A O 1
ATOM 637 N N . ALA A 1 85 ? 1.876 -3.777 28.528 1.00 93.44 85 ALA A N 1
ATOM 638 C CA . ALA A 1 85 ? 2.653 -5.016 28.549 1.00 93.44 85 ALA A CA 1
ATOM 639 C C . ALA A 1 85 ? 2.830 -5.618 29.955 1.00 93.44 85 ALA A C 1
ATOM 641 O O . ALA A 1 85 ? 3.013 -6.826 30.083 1.00 93.44 85 ALA A O 1
ATOM 642 N N . LEU A 1 86 ? 2.789 -4.789 31.003 1.00 91.75 86 LEU A N 1
ATOM 643 C CA . LEU A 1 86 ? 2.970 -5.226 32.392 1.00 91.75 86 LEU A CA 1
ATOM 644 C C . LEU A 1 86 ? 1.714 -5.860 33.007 1.00 91.75 86 LEU A C 1
ATOM 646 O O . LEU A 1 86 ? 1.803 -6.471 34.072 1.00 91.75 86 LEU A O 1
ATOM 650 N N . GLU A 1 87 ? 0.553 -5.719 32.368 1.00 89.81 87 GLU A N 1
ATOM 651 C CA . GLU A 1 87 ? -0.725 -6.183 32.904 1.00 89.81 87 GLU A CA 1
ATOM 652 C C . GLU A 1 87 ? -1.238 -7.435 32.175 1.00 89.81 87 GLU A C 1
ATOM 654 O O . GLU A 1 87 ? -1.171 -7.538 30.947 1.00 89.81 87 GLU A O 1
ATOM 659 N N . ASP A 1 88 ? -1.784 -8.388 32.944 1.00 86.94 88 ASP A N 1
ATOM 660 C CA . ASP A 1 88 ? -2.378 -9.632 32.428 1.00 86.94 88 ASP A CA 1
ATOM 661 C C . ASP A 1 88 ? -3.579 -9.329 31.503 1.00 86.94 88 ASP A C 1
ATOM 663 O O . ASP A 1 88 ? -4.140 -8.239 31.503 1.00 86.94 88 ASP A O 1
ATOM 667 N N . THR A 1 89 ? -4.033 -10.283 30.703 1.00 86.94 89 THR A N 1
ATOM 668 C CA . THR A 1 89 ? -5.289 -10.187 29.935 1.00 86.94 89 THR A CA 1
ATOM 669 C C . THR A 1 89 ? -6.360 -11.150 30.431 1.00 86.94 89 THR A C 1
ATOM 671 O O . THR A 1 89 ? -7.528 -11.003 30.065 1.00 86.94 89 THR A O 1
ATOM 674 N N . SER A 1 90 ? -5.983 -12.091 31.298 1.00 86.31 90 SER A N 1
ATOM 675 C CA . SER A 1 90 ? -6.854 -13.135 31.819 1.00 86.31 90 SER A CA 1
ATOM 676 C C . SER A 1 90 ? -8.038 -12.552 32.605 1.00 86.31 90 SER A C 1
ATOM 678 O O . SER A 1 90 ? -7.879 -11.556 33.322 1.00 86.31 90 SER A O 1
ATOM 680 N N . PRO A 1 91 ? -9.240 -13.149 32.498 1.00 83.38 91 PRO A N 1
ATOM 681 C CA . PRO A 1 91 ? -10.358 -12.797 33.364 1.00 83.38 91 PRO A CA 1
ATOM 682 C C . PRO A 1 91 ? -10.017 -13.085 34.827 1.00 83.38 91 PRO A C 1
ATOM 684 O O . PRO A 1 91 ? -9.537 -14.168 35.151 1.00 83.38 91 PRO A O 1
ATOM 687 N N . THR A 1 92 ? -10.327 -12.146 35.720 1.00 86.81 92 THR A N 1
ATOM 688 C CA . THR A 1 92 ? -10.180 -12.342 37.174 1.00 86.81 92 THR A CA 1
ATOM 689 C C . THR A 1 92 ? -11.317 -13.173 37.780 1.00 86.81 92 THR A C 1
ATOM 691 O O . THR A 1 92 ? -11.229 -13.577 38.936 1.00 86.81 92 THR A O 1
ATOM 694 N N . GLY A 1 93 ? -12.370 -13.443 37.000 1.00 89.44 93 GLY A N 1
ATOM 695 C CA . GLY A 1 93 ? -13.550 -14.200 37.406 1.00 89.44 93 GLY A CA 1
ATOM 696 C C . GLY A 1 93 ? -14.542 -14.405 36.256 1.00 89.44 93 GLY A C 1
ATOM 697 O O . GLY A 1 93 ? -14.171 -14.371 35.079 1.00 89.44 93 GLY A O 1
ATOM 698 N N . HIS A 1 94 ? -15.811 -14.648 36.595 1.00 91.19 94 HIS A N 1
ATOM 699 C CA . HIS A 1 94 ? -16.872 -15.019 35.644 1.00 91.19 94 HIS A CA 1
ATOM 700 C C . HIS A 1 94 ? -18.035 -14.020 35.577 1.00 91.19 94 HIS A C 1
ATOM 702 O O . HIS A 1 94 ? -18.989 -14.241 34.828 1.00 91.19 94 HIS A O 1
ATOM 708 N N . SER A 1 95 ? -18.003 -12.933 36.353 1.00 95.19 95 SER A N 1
ATOM 709 C CA . SER A 1 95 ? -19.064 -11.927 36.298 1.00 95.19 95 SER A CA 1
ATOM 710 C C . SER A 1 95 ? -19.027 -11.147 34.971 1.00 95.19 95 SER A C 1
ATOM 712 O O . SER A 1 95 ? -17.961 -10.992 34.368 1.00 95.19 95 SER A O 1
ATOM 714 N N . PRO A 1 96 ? -20.161 -10.585 34.506 1.00 96.00 96 PRO A N 1
ATOM 715 C CA . PRO A 1 96 ? -20.183 -9.800 33.271 1.00 96.00 96 PRO A CA 1
ATOM 716 C C . PRO A 1 96 ? -19.196 -8.621 33.251 1.00 96.00 96 PRO A C 1
ATOM 718 O O . PRO A 1 96 ? -18.658 -8.300 32.195 1.00 96.00 96 PRO A O 1
ATOM 721 N N . LEU A 1 97 ? -18.928 -7.987 34.399 1.00 96.31 97 LEU A N 1
ATOM 722 C CA . LEU A 1 97 ? -17.964 -6.884 34.489 1.00 96.31 97 LEU A CA 1
ATOM 723 C C . LEU A 1 97 ? -16.510 -7.371 34.387 1.00 96.31 97 LEU A C 1
ATOM 725 O O . LEU A 1 97 ? -15.685 -6.672 33.813 1.00 96.31 97 LEU A O 1
ATOM 729 N N . GLU A 1 98 ? -16.189 -8.568 34.883 1.00 96.19 98 GLU A N 1
ATOM 730 C CA . GLU A 1 98 ? -14.849 -9.169 34.748 1.00 96.19 98 GLU A CA 1
ATOM 731 C C . GLU A 1 98 ? -14.572 -9.646 33.320 1.00 96.19 98 GLU A C 1
ATOM 733 O O . GLU A 1 98 ? -13.462 -9.500 32.809 1.00 96.19 98 GLU A O 1
ATOM 738 N N . LEU A 1 99 ? -15.589 -10.175 32.638 1.00 96.81 99 LEU A N 1
ATOM 739 C CA . LEU A 1 99 ? -15.477 -10.524 31.222 1.00 96.81 99 LEU A CA 1
ATOM 740 C C . LEU A 1 99 ? -15.374 -9.270 30.338 1.00 96.81 99 LEU A C 1
ATOM 742 O O . LEU A 1 99 ? -14.611 -9.260 29.371 1.00 96.81 99 LEU A O 1
ATOM 746 N N . GLU A 1 100 ? -16.098 -8.195 30.678 1.00 97.56 100 GLU A N 1
ATOM 747 C CA . GLU A 1 100 ? -15.916 -6.881 30.053 1.00 97.56 100 GLU A CA 1
ATOM 748 C C . GLU A 1 100 ? -14.485 -6.356 30.269 1.00 97.56 100 GLU A C 1
ATOM 750 O O . GLU A 1 100 ? -13.853 -5.897 29.317 1.00 97.56 100 GLU A O 1
ATOM 755 N N . ASP A 1 101 ? -13.954 -6.464 31.488 1.00 97.12 101 ASP A N 1
ATOM 756 C CA . ASP A 1 101 ? -12.585 -6.070 31.833 1.00 97.12 101 ASP A CA 1
ATOM 757 C C . ASP A 1 101 ? -11.549 -6.776 30.946 1.00 97.12 101 ASP A C 1
ATOM 759 O O . ASP A 1 101 ? -10.767 -6.124 30.250 1.00 97.12 101 ASP A O 1
ATOM 763 N N . ALA A 1 102 ? -11.609 -8.109 30.883 1.00 97.12 102 ALA A N 1
ATOM 764 C CA . ALA A 1 102 ? -10.720 -8.921 30.056 1.00 97.12 102 ALA A CA 1
ATOM 765 C C . ALA A 1 102 ? -10.875 -8.629 28.550 1.00 97.12 102 ALA A C 1
ATOM 767 O O . ALA A 1 102 ? -9.892 -8.660 27.803 1.00 97.12 102 ALA A O 1
ATOM 768 N N . CYS A 1 103 ? -12.086 -8.286 28.091 1.00 97.69 103 CYS A N 1
ATOM 769 C CA . CYS A 1 103 ? -12.328 -7.847 26.716 1.00 97.69 103 CYS A CA 1
ATOM 770 C C . CYS A 1 103 ? -11.554 -6.556 26.396 1.00 97.69 103 CYS A C 1
ATOM 772 O O . CYS A 1 103 ? -10.911 -6.463 25.343 1.00 97.69 103 CYS A O 1
ATOM 774 N N . TYR A 1 104 ? -11.590 -5.554 27.281 1.00 97.31 104 TYR A N 1
ATOM 775 C CA . TYR A 1 104 ? -10.824 -4.318 27.096 1.00 97.31 104 TYR A CA 1
ATOM 776 C C . TYR A 1 104 ? -9.315 -4.539 27.238 1.00 97.31 104 TYR A C 1
ATOM 778 O O . TYR A 1 104 ? -8.574 -4.023 26.404 1.00 97.31 104 TYR A O 1
ATOM 786 N N . ALA A 1 105 ? -8.871 -5.349 28.204 1.00 97.25 105 ALA A N 1
ATOM 787 C CA . ALA A 1 105 ? -7.462 -5.704 28.379 1.00 97.25 105 ALA A CA 1
ATOM 788 C C . ALA A 1 105 ? -6.888 -6.383 27.122 1.00 97.25 105 ALA A C 1
ATOM 790 O O . ALA A 1 105 ? -5.887 -5.933 26.566 1.00 97.25 105 ALA A O 1
ATOM 791 N N . SER A 1 106 ? -7.583 -7.398 26.598 1.00 97.81 106 SER A N 1
ATOM 792 C CA . SER A 1 106 ? -7.198 -8.077 25.352 1.00 97.81 106 SER A CA 1
ATOM 793 C C . SER A 1 106 ? -7.203 -7.117 24.159 1.00 97.81 106 SER A C 1
ATOM 795 O O . SER A 1 106 ? -6.301 -7.140 23.330 1.00 97.81 106 SER A O 1
ATOM 797 N N . SER A 1 107 ? -8.181 -6.209 24.081 1.00 97.31 107 SER A N 1
ATOM 798 C CA . SER A 1 107 ? -8.193 -5.188 23.026 1.00 97.31 107 SER A CA 1
ATOM 799 C C . SER A 1 107 ? -7.002 -4.224 23.110 1.00 97.31 107 SER A C 1
ATOM 801 O O . SER A 1 107 ? -6.515 -3.768 22.080 1.00 97.31 107 SER A O 1
ATOM 803 N N . ALA A 1 108 ? -6.566 -3.872 24.321 1.00 97.25 108 ALA A N 1
ATOM 804 C CA . ALA A 1 108 ? -5.432 -2.981 24.542 1.00 97.25 108 ALA A CA 1
ATOM 805 C C . ALA A 1 108 ? -4.126 -3.625 24.063 1.00 97.25 108 ALA A C 1
ATOM 807 O O . ALA A 1 108 ? -3.364 -2.990 23.334 1.00 97.25 108 ALA A O 1
ATOM 808 N N . HIS A 1 109 ? -3.926 -4.907 24.388 1.00 97.00 109 HIS A N 1
ATOM 809 C CA . HIS A 1 109 ? -2.817 -5.708 23.864 1.00 97.00 109 HIS A CA 1
ATOM 810 C C . HIS A 1 109 ? -2.857 -5.799 22.340 1.00 97.00 109 HIS A C 1
ATOM 812 O O . HIS A 1 109 ? -1.848 -5.551 21.695 1.00 97.00 109 HIS A O 1
ATOM 818 N N . ALA A 1 110 ? -4.027 -6.024 21.736 1.00 96.56 110 ALA A N 1
ATOM 819 C CA . ALA A 1 110 ? -4.144 -6.006 20.278 1.00 96.56 110 ALA A CA 1
ATOM 820 C C . ALA A 1 110 ? -3.675 -4.679 19.652 1.00 96.56 110 ALA A C 1
ATOM 822 O O . ALA A 1 110 ? -2.968 -4.692 18.644 1.00 96.56 110 ALA A O 1
ATOM 823 N N . VAL A 1 111 ? -4.040 -3.535 20.244 1.00 94.31 111 VAL A N 1
ATOM 824 C CA . VAL A 1 111 ? -3.580 -2.214 19.781 1.00 94.31 111 VAL A CA 1
ATOM 825 C C . VAL A 1 111 ? -2.068 -2.076 19.940 1.00 94.31 111 VAL A C 1
ATOM 827 O O . VAL A 1 111 ? -1.413 -1.626 19.005 1.00 94.31 111 VAL A O 1
ATOM 830 N N . MET A 1 112 ? -1.509 -2.479 21.081 1.00 94.88 112 MET A N 1
ATOM 831 C CA . MET A 1 112 ? -0.064 -2.468 21.316 1.00 94.88 112 MET A CA 1
ATOM 832 C C . MET A 1 112 ? 0.682 -3.313 20.276 1.00 94.88 112 MET A C 1
ATOM 834 O O . MET A 1 112 ? 1.549 -2.798 19.576 1.00 94.88 112 MET A O 1
ATOM 838 N N . GLU A 1 113 ? 0.314 -4.585 20.128 1.00 94.56 113 GLU A N 1
ATOM 839 C CA . GLU A 1 113 ? 0.954 -5.524 19.200 1.00 94.56 113 GLU A CA 1
ATOM 840 C C . GLU A 1 113 ? 0.866 -5.033 17.749 1.00 94.56 113 GLU A C 1
ATOM 842 O O . GLU A 1 113 ? 1.832 -5.124 16.994 1.00 94.56 113 GLU A O 1
ATOM 847 N N . THR A 1 114 ? -0.257 -4.414 17.372 1.00 91.12 114 THR A N 1
ATOM 848 C CA . THR A 1 114 ? -0.420 -3.759 16.065 1.00 91.12 114 THR A CA 1
ATOM 849 C C . THR A 1 114 ? 0.624 -2.668 15.840 1.00 91.12 114 THR A C 1
ATOM 851 O O . THR A 1 114 ? 1.195 -2.566 14.757 1.00 91.12 114 THR A O 1
ATOM 854 N N . GLN A 1 115 ? 0.872 -1.839 16.852 1.00 88.50 115 GLN A N 1
ATOM 855 C CA . GLN A 1 115 ? 1.797 -0.705 16.774 1.00 88.50 115 GLN A CA 1
ATOM 856 C C . GLN A 1 115 ? 3.260 -1.155 16.793 1.00 88.50 115 GLN A C 1
ATOM 858 O O . GLN A 1 115 ? 4.123 -0.463 16.259 1.00 88.50 115 GLN A O 1
ATOM 863 N N . LEU A 1 116 ? 3.526 -2.339 17.348 1.00 88.62 116 LEU A N 1
ATOM 864 C CA . LEU A 1 116 ? 4.821 -3.015 17.290 1.00 88.62 116 LEU A CA 1
ATOM 865 C C . LEU A 1 116 ? 5.025 -3.826 15.995 1.00 88.62 116 LEU A C 1
ATOM 867 O O . LEU A 1 116 ? 6.115 -4.344 15.774 1.00 88.62 116 LEU A O 1
ATOM 871 N N . GLY A 1 117 ? 4.010 -3.929 15.127 1.00 87.75 117 GLY A N 1
ATOM 872 C CA . GLY A 1 117 ? 4.067 -4.694 13.873 1.00 87.75 117 GLY A CA 1
ATOM 873 C C . GLY A 1 117 ? 3.833 -6.204 14.029 1.00 87.75 117 GLY A C 1
ATOM 874 O O . GLY A 1 117 ? 3.931 -6.951 13.056 1.00 87.75 117 GLY A O 1
ATOM 875 N N . ASN A 1 118 ? 3.467 -6.666 15.225 1.00 92.56 118 ASN A N 1
ATOM 876 C CA . ASN A 1 118 ? 3.214 -8.069 15.553 1.00 92.56 118 ASN A CA 1
ATOM 877 C C . ASN A 1 118 ? 1.768 -8.468 15.213 1.00 92.56 118 ASN A C 1
ATOM 879 O O . ASN A 1 118 ? 0.957 -8.813 16.077 1.00 92.56 118 ASN A O 1
ATOM 883 N N . TYR A 1 119 ? 1.420 -8.422 13.927 1.00 92.75 119 TYR A N 1
ATOM 884 C CA . TYR A 1 119 ? 0.034 -8.584 13.475 1.00 92.75 119 TYR A CA 1
ATOM 885 C C . TYR A 1 119 ? -0.601 -9.940 13.834 1.00 92.75 119 TYR A C 1
ATOM 887 O O . TYR A 1 119 ? -1.812 -10.016 14.019 1.00 92.75 119 TYR A O 1
ATOM 895 N N . GLU A 1 120 ? 0.186 -11.016 13.941 1.00 93.81 120 GLU A N 1
ATOM 896 C CA . GLU A 1 120 ? -0.329 -12.336 14.337 1.00 93.81 120 GLU A CA 1
ATOM 897 C C . GLU A 1 120 ? -0.777 -12.353 15.804 1.00 93.81 120 GLU A C 1
ATOM 899 O O . GLU A 1 120 ? -1.901 -12.759 16.100 1.00 93.81 120 GLU A O 1
ATOM 904 N N . SER A 1 121 ? 0.053 -11.816 16.704 1.00 95.25 121 SER A N 1
ATOM 905 C CA . SER A 1 121 ? -0.298 -11.648 18.119 1.00 95.25 121 SER A CA 1
ATOM 906 C C . SER A 1 121 ? -1.517 -10.733 18.277 1.00 95.25 121 SER A C 1
ATOM 908 O O . SER A 1 121 ? -2.484 -11.075 18.965 1.00 95.25 121 SER A O 1
ATOM 910 N N . ALA A 1 122 ? -1.542 -9.615 17.540 1.00 95.88 122 ALA A N 1
ATOM 911 C CA . ALA A 1 122 ? -2.680 -8.702 17.529 1.00 95.88 122 ALA A CA 1
ATOM 912 C C . ALA A 1 122 ? -3.992 -9.407 17.134 1.00 95.88 122 ALA A C 1
ATOM 914 O O . ALA A 1 122 ? -5.018 -9.216 17.789 1.00 95.88 122 ALA A O 1
ATOM 915 N N . LEU A 1 123 ? -3.970 -10.264 16.107 1.00 96.94 123 LEU A N 1
ATOM 916 C CA . LEU A 1 123 ? -5.139 -11.037 15.674 1.00 96.94 123 LEU A CA 1
ATOM 917 C C . LEU A 1 123 ? -5.629 -12.023 16.740 1.00 96.94 123 LEU A C 1
ATOM 919 O O . LEU A 1 123 ? -6.842 -12.140 16.936 1.00 96.94 123 LEU A O 1
ATOM 923 N N . CYS A 1 124 ? -4.720 -12.695 17.451 1.00 96.50 124 CYS A N 1
ATOM 924 C CA . CYS A 1 124 ? -5.070 -13.570 18.572 1.00 96.50 124 CYS A CA 1
ATOM 925 C C . CYS A 1 124 ? -5.797 -12.789 19.676 1.00 96.50 124 CYS A C 1
ATOM 927 O O . CYS A 1 124 ? -6.887 -13.178 20.103 1.00 96.50 124 CYS A O 1
ATOM 929 N N . HIS A 1 125 ? -5.255 -11.638 20.076 1.00 97.50 125 HIS A N 1
ATOM 930 C CA . HIS A 1 125 ? -5.873 -10.780 21.085 1.00 97.50 125 HIS A CA 1
ATOM 931 C C . HIS A 1 125 ? -7.229 -10.206 20.642 1.00 97.50 125 HIS A C 1
ATOM 933 O O . HIS A 1 125 ? -8.168 -10.169 21.441 1.00 97.50 125 HIS A O 1
ATOM 939 N N . LEU A 1 126 ? -7.383 -9.824 19.368 1.00 97.62 126 LEU A N 1
ATOM 940 C CA . LEU A 1 126 ? -8.675 -9.400 18.810 1.00 97.62 126 LEU A CA 1
ATOM 941 C C . LEU A 1 126 ? -9.708 -10.530 18.840 1.00 97.62 126 LEU A C 1
ATOM 943 O O . LEU A 1 126 ? -10.871 -10.282 19.165 1.00 97.62 126 LEU A O 1
ATOM 947 N N . ALA A 1 127 ? -9.303 -11.765 18.533 1.00 97.25 127 ALA A N 1
ATOM 948 C CA . ALA A 1 127 ? -10.190 -12.924 18.572 1.00 97.25 127 ALA A CA 1
ATOM 949 C C . ALA A 1 127 ? -10.697 -13.205 19.996 1.00 97.25 127 ALA A C 1
ATOM 951 O O . ALA A 1 127 ? -11.902 -13.400 20.187 1.00 97.25 127 ALA A O 1
ATOM 952 N N . VAL A 1 128 ? -9.805 -13.153 20.994 1.00 97.19 128 VAL A N 1
ATOM 953 C CA . VAL A 1 128 ? -10.157 -13.290 22.418 1.00 97.19 128 VAL A CA 1
ATOM 954 C C . VAL A 1 128 ? -11.087 -12.157 22.857 1.00 97.19 128 VAL A C 1
ATOM 956 O O . VAL A 1 128 ? -12.164 -12.421 23.396 1.00 97.19 128 VAL A O 1
ATOM 959 N N . ALA A 1 129 ? -10.739 -10.902 22.557 1.00 97.94 129 ALA A N 1
ATOM 960 C CA . ALA A 1 129 ? -11.564 -9.743 22.891 1.00 97.94 129 ALA A CA 1
ATOM 961 C C . ALA A 1 129 ? -12.970 -9.841 22.276 1.00 97.94 129 ALA A C 1
ATOM 963 O O . ALA A 1 129 ? -13.967 -9.578 22.947 1.00 97.94 129 ALA A O 1
ATOM 964 N N . ALA A 1 130 ? -13.080 -10.266 21.015 1.00 97.50 130 ALA A N 1
ATOM 965 C CA . ALA A 1 130 ? -14.365 -10.414 20.343 1.00 97.50 130 ALA A CA 1
ATOM 966 C C . ALA A 1 130 ? -15.204 -11.557 20.939 1.00 97.50 130 ALA A C 1
ATOM 968 O O . ALA A 1 130 ? -16.423 -11.422 21.055 1.00 97.50 130 ALA A O 1
ATOM 969 N N . ALA A 1 131 ? -14.579 -12.670 21.341 1.00 97.25 131 ALA A N 1
ATOM 970 C CA . ALA A 1 131 ? -15.264 -13.769 22.021 1.00 97.25 131 ALA A CA 1
ATOM 971 C C . ALA A 1 131 ? -15.828 -13.332 23.384 1.00 97.25 131 ALA A C 1
ATOM 973 O O . ALA A 1 131 ? -17.013 -13.544 23.647 1.00 97.25 131 ALA A O 1
ATOM 974 N N . LEU A 1 132 ? -15.018 -12.647 24.198 1.00 97.44 132 LEU A N 1
ATOM 975 C CA . LEU A 1 132 ? -15.441 -12.089 25.486 1.00 97.44 132 LEU A CA 1
ATOM 976 C C . LEU A 1 132 ? -16.551 -11.047 25.306 1.00 97.44 132 LEU A C 1
ATOM 978 O O . LEU A 1 132 ? -17.586 -11.119 25.964 1.00 97.44 132 LEU A O 1
ATOM 982 N N . GLY A 1 133 ? -16.391 -10.130 24.348 1.00 97.19 133 GLY A N 1
ATOM 983 C CA . GLY A 1 133 ? -17.398 -9.119 24.038 1.00 97.19 133 GLY A CA 1
ATOM 984 C C . GLY A 1 133 ? -18.734 -9.717 23.594 1.00 97.19 133 GLY A C 1
ATOM 985 O O . GLY A 1 133 ? -19.786 -9.224 23.998 1.00 97.19 133 GLY A O 1
ATOM 986 N N . ARG A 1 134 ? -18.721 -10.811 22.819 1.00 97.38 134 ARG A N 1
ATOM 987 C CA . ARG A 1 134 ? -19.942 -11.554 22.466 1.00 97.38 134 ARG A CA 1
ATOM 988 C C . ARG A 1 134 ? -20.596 -12.193 23.691 1.00 97.38 134 ARG A C 1
ATOM 990 O O . ARG A 1 134 ? -21.814 -12.113 23.808 1.00 97.38 134 ARG A O 1
ATOM 997 N N . ALA A 1 135 ? -19.810 -12.763 24.606 1.00 96.62 135 ALA A N 1
ATOM 998 C CA . ALA A 1 135 ? -20.324 -13.406 25.818 1.00 96.62 135 ALA A CA 1
ATOM 999 C C . ALA A 1 135 ? -21.091 -12.437 26.738 1.00 96.62 135 ALA A C 1
ATOM 1001 O O . ALA A 1 135 ? -22.063 -12.838 27.371 1.00 96.62 135 ALA A O 1
ATOM 1002 N N . VAL A 1 136 ? -20.699 -11.158 26.774 1.00 96.75 136 VAL A N 1
ATOM 1003 C CA . VAL A 1 136 ? -21.366 -10.111 27.576 1.00 96.75 136 VAL A CA 1
ATOM 1004 C C . VAL A 1 136 ? -22.270 -9.165 26.772 1.00 96.75 136 VAL A C 1
ATOM 1006 O O . VAL A 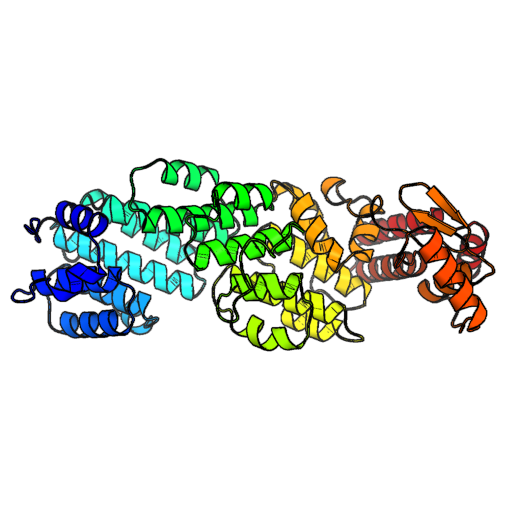1 136 ? -22.765 -8.173 27.308 1.00 96.75 136 VAL A O 1
ATOM 1009 N N . GLY A 1 137 ? -22.515 -9.455 25.489 1.00 95.56 137 GLY A N 1
ATOM 1010 C CA . GLY A 1 137 ? -23.443 -8.688 24.649 1.00 95.56 137 GLY A CA 1
ATOM 1011 C C . GLY A 1 137 ? -22.957 -7.290 24.241 1.00 95.56 137 GLY A C 1
ATOM 1012 O O . GLY A 1 137 ? -23.774 -6.404 23.994 1.00 95.56 137 GLY A O 1
ATOM 1013 N N . LEU A 1 138 ? -21.642 -7.066 24.153 1.00 95.06 138 LEU A N 1
ATOM 1014 C CA . LEU A 1 138 ? -21.035 -5.805 23.700 1.00 95.06 138 LEU A CA 1
ATOM 1015 C C . LEU A 1 138 ? -21.055 -5.687 22.163 1.00 95.06 138 LEU A C 1
ATOM 1017 O O . LEU A 1 138 ? -20.010 -5.627 21.512 1.00 95.06 138 LEU A O 1
ATOM 1021 N N . HIS A 1 139 ? -22.241 -5.706 21.553 1.00 93.06 139 HIS A N 1
ATOM 1022 C CA . HIS A 1 139 ? -22.407 -5.764 20.093 1.00 93.06 139 HIS A CA 1
ATOM 1023 C C . HIS A 1 139 ? -21.654 -4.654 19.342 1.00 93.06 139 HIS A C 1
ATOM 1025 O O . HIS A 1 139 ? -21.064 -4.900 18.282 1.00 93.06 139 HIS A O 1
ATOM 1031 N N . ASN A 1 140 ? -21.632 -3.436 19.889 1.00 90.25 140 ASN A N 1
ATOM 1032 C CA . ASN A 1 140 ? -20.969 -2.306 19.254 1.00 90.25 140 ASN A CA 1
ATOM 1033 C C . ASN A 1 140 ? -19.450 -2.433 19.328 1.00 90.25 140 ASN A C 1
ATOM 1035 O O . ASN A 1 140 ? -18.767 -2.180 18.332 1.00 90.25 140 ASN A O 1
ATOM 1039 N N . ARG A 1 141 ? -18.923 -2.862 20.480 1.00 92.06 141 ARG A N 1
ATOM 1040 C CA . ARG A 1 141 ? -17.500 -3.163 20.643 1.00 92.06 141 ARG A CA 1
ATOM 1041 C C . ARG A 1 141 ? -17.054 -4.298 19.730 1.00 92.06 141 ARG A C 1
ATOM 1043 O O . ARG A 1 141 ? -16.060 -4.131 19.032 1.00 92.06 141 ARG A O 1
ATOM 1050 N N . VAL A 1 142 ? -17.798 -5.403 19.681 1.00 95.00 142 VAL A N 1
ATOM 1051 C CA . VAL A 1 142 ? -17.494 -6.555 18.813 1.00 95.00 142 VAL A CA 1
ATOM 1052 C C . VAL A 1 142 ? -17.431 -6.125 17.351 1.00 95.00 142 VAL A C 1
ATOM 1054 O O . VAL A 1 142 ? -16.473 -6.460 16.666 1.00 95.00 142 VAL A O 1
ATOM 1057 N N . SER A 1 143 ? -18.380 -5.304 16.893 1.00 92.69 143 SER A N 1
ATOM 1058 C CA . SER A 1 143 ? -18.354 -4.768 15.525 1.00 92.69 143 SER A CA 1
ATOM 1059 C C . SER A 1 143 ? -17.074 -3.978 15.237 1.00 92.69 143 SER A C 1
ATOM 1061 O O . SER A 1 143 ? -16.536 -4.067 14.139 1.00 92.69 143 SER A O 1
ATOM 1063 N N . MET A 1 144 ? -16.555 -3.221 16.214 1.00 92.81 144 MET A N 1
ATOM 1064 C CA . MET A 1 144 ? -15.270 -2.542 16.038 1.00 92.81 144 MET A CA 1
ATOM 1065 C C . MET A 1 144 ? -14.096 -3.515 15.986 1.00 92.81 144 MET A C 1
ATOM 1067 O O . MET A 1 144 ? -13.211 -3.350 15.158 1.00 92.81 144 MET A O 1
ATOM 1071 N N . LEU A 1 145 ? -14.085 -4.526 16.851 1.00 95.56 145 LEU A N 1
ATOM 1072 C CA . LEU A 1 145 ? -13.012 -5.519 16.885 1.00 95.56 145 LEU A CA 1
ATOM 1073 C C . LEU A 1 145 ? -12.933 -6.314 15.578 1.00 95.56 145 LEU A C 1
ATOM 1075 O O . LEU A 1 145 ? -11.834 -6.566 15.094 1.00 95.56 145 LEU A O 1
ATOM 1079 N N . GLU A 1 146 ? -14.072 -6.649 14.967 1.00 96.06 146 GLU A N 1
ATOM 1080 C CA . GLU A 1 146 ? -14.084 -7.316 13.659 1.00 96.06 146 GLU A CA 1
ATOM 1081 C C . GLU A 1 146 ? -13.567 -6.388 12.541 1.00 96.06 146 GLU A C 1
ATOM 1083 O O . GLU A 1 146 ? -12.799 -6.840 11.700 1.00 96.06 146 GLU A O 1
ATOM 1088 N N . ILE A 1 147 ? -13.877 -5.081 12.555 1.00 96.00 147 ILE A N 1
ATOM 1089 C CA . ILE A 1 147 ? -13.286 -4.128 11.590 1.00 96.00 147 ILE A CA 1
ATOM 1090 C C . ILE A 1 147 ? -11.760 -4.030 11.774 1.00 96.00 147 ILE A C 1
ATOM 1092 O O . ILE A 1 147 ? -11.028 -4.059 10.784 1.00 96.00 147 ILE A O 1
ATOM 1096 N N . GLU A 1 148 ? -11.258 -3.948 13.014 1.00 95.19 148 GLU A N 1
ATOM 1097 C CA . GLU A 1 148 ? -9.806 -3.888 13.274 1.00 95.19 148 GLU A CA 1
ATOM 1098 C C . GLU A 1 148 ? -9.111 -5.189 12.861 1.00 95.19 148 GLU A C 1
ATOM 1100 O O . GLU A 1 148 ? -8.023 -5.162 12.295 1.00 95.19 148 GLU A O 1
ATOM 1105 N N . LYS A 1 149 ? -9.758 -6.337 13.065 1.00 96.56 149 LYS A N 1
ATOM 1106 C CA . LYS A 1 149 ? -9.264 -7.634 12.593 1.00 96.56 149 LYS A CA 1
ATOM 1107 C C . LYS A 1 149 ? -9.126 -7.662 11.073 1.00 96.56 149 LYS A C 1
ATOM 1109 O O . LYS A 1 149 ? -8.092 -8.100 10.572 1.00 96.56 149 LYS A O 1
ATOM 1114 N N . GLU A 1 150 ? -10.117 -7.162 10.333 1.00 96.44 150 GLU A N 1
ATOM 1115 C CA . GLU A 1 150 ? -9.998 -7.051 8.874 1.00 96.44 150 GLU A CA 1
ATOM 1116 C C . GLU A 1 150 ? -8.889 -6.073 8.460 1.00 96.44 150 GLU A C 1
ATOM 1118 O O . GLU A 1 150 ? -8.162 -6.339 7.501 1.00 96.44 150 GLU A O 1
ATOM 1123 N N . ARG A 1 151 ? -8.692 -4.979 9.212 1.00 94.88 151 ARG A N 1
ATOM 1124 C CA . ARG A 1 151 ? -7.549 -4.076 9.017 1.00 94.88 151 ARG A CA 1
ATOM 1125 C C . ARG A 1 151 ? -6.217 -4.806 9.224 1.00 94.88 151 ARG A C 1
ATOM 1127 O O . ARG A 1 151 ? -5.318 -4.645 8.403 1.00 94.88 151 ARG A O 1
ATOM 1134 N N . MET A 1 152 ? -6.085 -5.625 10.266 1.00 94.88 152 MET A N 1
ATOM 1135 C CA . MET A 1 152 ? -4.863 -6.394 10.542 1.00 94.88 152 MET A CA 1
ATOM 1136 C C . MET A 1 152 ? -4.560 -7.412 9.450 1.00 94.88 152 MET A C 1
ATOM 1138 O O . MET A 1 152 ? -3.426 -7.508 8.988 1.00 94.88 152 MET A O 1
ATOM 1142 N N . LEU A 1 153 ? -5.576 -8.130 8.975 1.00 95.19 153 LEU A N 1
ATOM 1143 C CA . LEU A 1 153 ? -5.407 -9.078 7.876 1.00 95.19 153 LEU A CA 1
ATOM 1144 C C . LEU A 1 153 ? -5.000 -8.379 6.580 1.00 95.19 153 LEU A C 1
ATOM 1146 O O . LEU A 1 153 ? -4.105 -8.856 5.887 1.00 95.19 153 LEU A O 1
ATOM 1150 N N . MET A 1 154 ? -5.580 -7.213 6.281 1.00 95.00 154 MET A N 1
ATOM 1151 C CA . MET A 1 154 ? -5.133 -6.373 5.170 1.00 95.00 154 MET A CA 1
ATOM 1152 C C . MET A 1 154 ? -3.655 -5.974 5.319 1.00 95.00 154 MET A C 1
ATOM 1154 O O . MET A 1 154 ? -2.910 -6.070 4.344 1.00 95.00 154 MET A O 1
ATOM 1158 N N . LEU A 1 155 ? -3.213 -5.563 6.513 1.00 91.81 155 LEU A N 1
ATOM 1159 C CA . LEU A 1 155 ? -1.805 -5.233 6.777 1.00 91.81 155 LEU A CA 1
ATOM 1160 C C . LEU A 1 155 ? -0.873 -6.451 6.681 1.00 91.81 155 LEU A C 1
ATOM 1162 O O . LEU A 1 155 ? 0.291 -6.281 6.349 1.00 91.81 155 LEU A O 1
ATOM 1166 N N . GLN A 1 156 ? -1.376 -7.672 6.873 1.00 92.44 156 GLN A N 1
ATOM 1167 C CA . GLN A 1 156 ? -0.653 -8.921 6.591 1.00 92.44 156 GLN A CA 1
ATOM 1168 C C . GLN A 1 156 ? -0.699 -9.352 5.112 1.00 92.44 156 GLN A C 1
ATOM 1170 O O . GLN A 1 156 ? -0.240 -10.444 4.778 1.00 92.44 156 GLN A O 1
ATOM 1175 N N . GLY A 1 157 ? -1.274 -8.544 4.215 1.00 92.19 157 GLY A N 1
ATOM 1176 C CA . GLY A 1 157 ? -1.403 -8.896 2.797 1.00 92.19 157 GLY A CA 1
ATOM 1177 C C . GLY A 1 157 ? -2.544 -9.871 2.491 1.00 92.19 157 GLY A C 1
ATOM 1178 O O . GLY A 1 157 ? -2.564 -10.480 1.425 1.00 92.19 157 GLY A O 1
ATOM 1179 N N . LYS A 1 158 ? -3.511 -10.017 3.405 1.00 95.06 158 LYS A N 1
ATOM 1180 C CA . LYS A 1 158 ? -4.721 -10.846 3.258 1.00 95.06 158 LYS A CA 1
ATOM 1181 C C . LYS A 1 158 ? -5.994 -9.977 3.280 1.00 95.06 158 LYS A C 1
ATOM 1183 O O . LYS A 1 158 ? -6.835 -10.164 4.160 1.00 95.06 158 LYS A O 1
ATOM 1188 N N . PRO A 1 159 ? -6.146 -8.991 2.374 1.00 95.88 159 PRO A N 1
ATOM 1189 C CA . PRO A 1 159 ? -7.329 -8.130 2.350 1.00 95.88 159 PRO A CA 1
ATOM 1190 C C . PRO A 1 159 ? -8.605 -8.932 2.044 1.00 95.88 159 PRO A C 1
ATOM 1192 O O . PRO A 1 159 ? -8.611 -9.793 1.166 1.00 95.88 159 PRO A O 1
ATOM 1195 N N . ARG A 1 160 ? -9.694 -8.633 2.765 1.00 96.38 160 ARG A N 1
ATOM 1196 C CA . ARG A 1 160 ? -11.020 -9.268 2.606 1.00 96.38 160 ARG A CA 1
ATOM 1197 C C . ARG A 1 160 ? -12.130 -8.213 2.517 1.00 96.38 160 ARG A C 1
ATOM 1199 O O . ARG A 1 160 ? -12.901 -8.038 3.464 1.00 96.38 160 ARG A O 1
ATOM 1206 N N . PRO A 1 161 ? -12.193 -7.428 1.430 1.00 96.69 161 PRO A N 1
ATOM 1207 C CA . PRO A 1 161 ? -13.163 -6.339 1.313 1.00 96.69 161 PRO A CA 1
ATOM 1208 C C . PRO A 1 161 ? -14.621 -6.820 1.353 1.00 96.69 161 PRO A C 1
ATOM 1210 O O . PRO A 1 161 ? -15.488 -6.065 1.785 1.00 96.69 161 PRO A O 1
ATOM 1213 N N . GLU A 1 162 ? -14.906 -8.063 0.964 1.00 96.31 162 GLU A N 1
ATOM 1214 C CA . GLU A 1 162 ? -16.240 -8.662 1.049 1.00 96.31 162 GLU A CA 1
ATOM 1215 C C . GLU A 1 162 ? -16.692 -8.811 2.507 1.00 96.31 162 GLU A C 1
ATOM 1217 O O . GLU A 1 162 ? -17.854 -8.565 2.824 1.00 96.31 162 GLU A O 1
ATOM 1222 N N . GLU A 1 163 ? -15.776 -9.151 3.419 1.00 96.25 163 GLU A N 1
ATOM 1223 C CA . GLU A 1 163 ? -16.086 -9.249 4.848 1.00 96.25 163 GLU A CA 1
ATOM 1224 C C . GLU A 1 163 ? -16.452 -7.881 5.421 1.00 96.25 163 GLU A C 1
ATOM 1226 O O . GLU A 1 163 ? -17.476 -7.731 6.087 1.00 96.25 163 GLU A O 1
ATOM 1231 N N . LEU A 1 164 ? -15.661 -6.858 5.085 1.00 96.19 164 LEU A N 1
ATOM 1232 C CA . LEU A 1 164 ? -15.939 -5.476 5.467 1.00 96.19 164 LEU A CA 1
ATOM 1233 C C . LEU A 1 164 ? -17.281 -5.005 4.903 1.00 96.19 164 LEU A C 1
ATOM 1235 O O . LEU A 1 164 ? -18.062 -4.405 5.635 1.00 96.19 164 LEU A O 1
ATOM 1239 N N . GLN A 1 165 ? -17.601 -5.339 3.651 1.00 95.94 165 GLN A N 1
ATOM 1240 C CA . GLN A 1 165 ? -18.913 -5.055 3.074 1.00 95.94 165 GLN A CA 1
ATOM 1241 C C . GLN A 1 165 ? -20.044 -5.673 3.907 1.00 95.94 165 GLN A C 1
ATOM 1243 O O . GLN A 1 165 ? -21.005 -4.970 4.220 1.00 95.94 165 GLN A O 1
ATOM 1248 N N . ARG A 1 166 ? -19.932 -6.953 4.300 1.00 95.19 166 ARG A N 1
ATOM 1249 C CA . ARG A 1 166 ? -20.934 -7.610 5.161 1.00 95.19 166 ARG A CA 1
ATOM 1250 C C . ARG A 1 166 ? -21.064 -6.896 6.500 1.00 95.19 166 ARG A C 1
ATOM 1252 O O . ARG A 1 166 ? -22.183 -6.578 6.901 1.00 95.19 166 ARG A O 1
ATOM 1259 N N . LEU A 1 167 ? -19.946 -6.579 7.156 1.00 93.56 167 LEU A N 1
ATOM 1260 C CA . LEU A 1 167 ? -19.945 -5.846 8.424 1.00 93.56 167 LEU A CA 1
ATOM 1261 C C . LEU A 1 167 ? -20.645 -4.488 8.295 1.00 93.56 167 LEU A C 1
ATOM 1263 O O . LEU A 1 167 ? -21.377 -4.092 9.198 1.00 93.56 167 LEU A O 1
ATOM 1267 N N . MET A 1 168 ? -20.478 -3.793 7.164 1.00 92.31 168 MET A N 1
ATOM 1268 C CA . MET A 1 168 ? -21.097 -2.484 6.924 1.00 92.31 168 MET A CA 1
ATOM 1269 C C . MET A 1 168 ? -22.618 -2.539 6.711 1.00 92.31 168 MET A C 1
ATOM 1271 O O . MET A 1 168 ? -23.258 -1.489 6.731 1.00 92.31 168 MET A O 1
ATOM 1275 N N . THR A 1 169 ? -23.214 -3.725 6.530 1.00 90.12 169 THR A N 1
ATOM 1276 C CA . THR A 1 169 ? -24.681 -3.882 6.463 1.00 90.12 169 THR A CA 1
ATOM 1277 C C . THR A 1 169 ? -25.348 -3.888 7.841 1.00 90.12 169 THR A C 1
ATOM 1279 O O . THR A 1 169 ? -26.555 -3.663 7.938 1.00 90.12 169 THR A O 1
ATOM 1282 N N . ALA A 1 170 ? -24.582 -4.120 8.913 1.00 86.75 170 ALA A N 1
ATOM 1283 C CA . ALA A 1 170 ? -25.106 -4.127 10.271 1.00 86.75 170 ALA A CA 1
ATOM 1284 C C . ALA A 1 170 ? -25.377 -2.696 10.787 1.00 86.75 170 ALA A C 1
ATOM 1286 O O . ALA A 1 170 ? -24.628 -1.768 10.464 1.00 86.75 170 ALA A O 1
ATOM 1287 N N . PRO A 1 171 ? -26.402 -2.493 11.640 1.00 83.38 171 PRO A N 1
ATOM 1288 C CA . PRO A 1 171 ? -26.642 -1.205 12.284 1.00 83.38 171 PRO A CA 1
ATOM 1289 C C . PRO A 1 171 ? -25.437 -0.767 13.128 1.00 83.38 171 PRO A C 1
ATOM 1291 O O . PRO A 1 171 ? -24.986 -1.494 14.012 1.00 83.38 171 PRO A O 1
ATOM 1294 N N . MET A 1 172 ? -24.920 0.439 12.886 1.00 87.31 172 MET A N 1
ATOM 1295 C CA . MET A 1 172 ? -23.797 0.997 13.643 1.00 87.31 172 MET A CA 1
ATOM 1296 C C . MET A 1 172 ? -23.849 2.524 13.713 1.00 87.31 172 MET A C 1
ATOM 1298 O O . MET A 1 172 ? -24.529 3.175 12.921 1.00 87.31 172 MET A O 1
ATOM 1302 N N . SER A 1 173 ? -23.107 3.108 14.656 1.00 81.88 173 SER A N 1
ATOM 1303 C CA . SER A 1 173 ? -22.998 4.565 14.767 1.00 81.88 173 SER A CA 1
ATOM 1304 C C . SER A 1 173 ? -22.280 5.174 13.559 1.00 81.88 173 SER A C 1
ATOM 1306 O O . SER A 1 173 ? -21.411 4.543 12.952 1.00 81.88 173 SER A O 1
ATOM 1308 N N . ALA A 1 174 ? -22.584 6.437 13.242 1.00 82.25 174 ALA A N 1
ATOM 1309 C CA . ALA A 1 174 ? -21.991 7.146 12.104 1.00 82.25 174 ALA A CA 1
ATOM 1310 C C . ALA A 1 174 ? -20.451 7.149 12.139 1.00 82.25 174 ALA A C 1
ATOM 1312 O O . ALA A 1 174 ? -19.800 6.930 11.120 1.00 82.25 174 ALA A O 1
ATOM 1313 N N . ARG A 1 175 ? -19.855 7.313 13.329 1.00 81.44 175 ARG A N 1
ATOM 1314 C CA . ARG A 1 175 ? -18.397 7.254 13.521 1.00 81.44 175 ARG A CA 1
ATOM 1315 C C . ARG A 1 175 ? -17.815 5.890 13.149 1.00 81.44 175 ARG A C 1
ATOM 1317 O O . ARG A 1 175 ? -16.765 5.831 12.511 1.00 81.44 175 ARG A O 1
ATOM 1324 N N . ARG A 1 176 ? -18.472 4.803 13.565 1.00 85.62 176 ARG A N 1
ATOM 1325 C CA . ARG A 1 176 ? -18.022 3.437 13.271 1.00 85.62 176 ARG A CA 1
ATOM 1326 C C . ARG A 1 176 ? -18.185 3.119 11.794 1.00 85.62 176 ARG A C 1
ATOM 1328 O O . ARG A 1 176 ? -17.263 2.572 11.206 1.00 85.62 176 ARG A O 1
ATOM 1335 N N . LEU A 1 177 ? -19.299 3.543 11.198 1.00 87.62 177 LEU A N 1
ATOM 1336 C CA . LEU A 1 177 ? -19.538 3.411 9.765 1.00 87.62 177 LEU A CA 1
ATOM 1337 C C . LEU A 1 177 ? -18.467 4.140 8.949 1.00 87.62 177 LEU A C 1
ATOM 1339 O O . LEU A 1 177 ? -17.935 3.571 8.004 1.00 87.62 177 LEU A O 1
ATOM 1343 N N . ALA A 1 178 ? -18.106 5.369 9.331 1.00 86.62 178 ALA A N 1
ATOM 1344 C CA . ALA A 1 178 ? -17.046 6.124 8.664 1.00 86.62 178 ALA A CA 1
ATOM 1345 C C . ALA A 1 178 ? -15.691 5.403 8.755 1.00 86.62 178 ALA A C 1
ATOM 1347 O O . ALA A 1 178 ? -14.986 5.260 7.759 1.00 86.62 178 ALA A O 1
ATOM 1348 N N . TRP A 1 179 ? -15.337 4.891 9.936 1.00 88.81 179 TRP A N 1
ATOM 1349 C CA . TRP A 1 179 ? -14.107 4.121 10.099 1.00 88.81 179 TRP A CA 1
ATOM 1350 C C . TRP A 1 179 ? -14.115 2.806 9.304 1.00 88.81 179 TRP A C 1
ATOM 1352 O O . TRP A 1 179 ? -13.168 2.556 8.564 1.00 88.81 179 TRP A O 1
ATOM 1362 N N . GLY A 1 180 ? -15.197 2.027 9.368 1.00 93.00 180 GLY A N 1
ATOM 1363 C CA . GLY A 1 180 ? -15.341 0.792 8.599 1.00 93.00 180 GLY A CA 1
ATOM 1364 C C . GLY A 1 180 ? -15.308 1.018 7.086 1.00 93.00 180 GLY A C 1
ATOM 1365 O O . GLY A 1 180 ? -14.658 0.258 6.373 1.00 93.00 180 GLY A O 1
ATOM 1366 N N . ARG A 1 181 ? -15.906 2.110 6.585 1.00 92.75 181 ARG A N 1
ATOM 1367 C CA . ARG A 1 181 ? -15.805 2.515 5.171 1.00 92.75 181 ARG A CA 1
ATOM 1368 C C . ARG A 1 181 ? -14.376 2.854 4.756 1.00 92.75 181 ARG A C 1
ATOM 1370 O O . ARG A 1 181 ? -13.971 2.447 3.672 1.00 92.75 181 ARG A O 1
ATOM 1377 N N . ARG A 1 182 ? -13.601 3.549 5.598 1.00 93.06 182 ARG A N 1
ATOM 1378 C CA . ARG A 1 182 ? -12.174 3.800 5.322 1.00 93.06 182 ARG A CA 1
ATOM 1379 C C . ARG A 1 182 ? -11.384 2.503 5.239 1.00 93.06 182 ARG A C 1
ATOM 1381 O O . ARG A 1 182 ? -10.677 2.302 4.263 1.00 93.06 182 ARG A O 1
ATOM 1388 N N . THR A 1 183 ? -11.543 1.611 6.215 1.00 95.44 183 THR A N 1
ATOM 1389 C CA . THR A 1 183 ? -10.860 0.309 6.206 1.00 95.44 183 THR A CA 1
ATOM 1390 C C . THR A 1 183 ? -11.270 -0.526 4.992 1.00 95.44 183 THR A C 1
ATOM 1392 O O . THR A 1 183 ? -10.431 -1.178 4.376 1.00 95.44 183 THR A O 1
ATOM 1395 N N . TRP A 1 184 ? -12.540 -0.462 4.582 1.00 96.81 184 TRP A N 1
ATOM 1396 C CA . TRP A 1 184 ? -13.012 -1.107 3.358 1.00 96.81 184 TRP A CA 1
ATOM 1397 C C . TRP A 1 184 ? -12.355 -0.521 2.104 1.00 96.81 184 TRP A C 1
ATOM 1399 O O . TRP A 1 184 ? -11.859 -1.277 1.268 1.00 96.81 184 TRP A O 1
ATOM 1409 N N . ALA A 1 185 ? -12.272 0.806 1.999 1.00 96.75 185 ALA A N 1
ATOM 1410 C CA . ALA A 1 185 ? -11.570 1.470 0.907 1.00 96.75 185 ALA A CA 1
ATOM 1411 C C . ALA A 1 185 ? -10.076 1.095 0.874 1.00 96.75 185 ALA A C 1
ATOM 1413 O O . ALA A 1 185 ? -9.568 0.716 -0.178 1.00 96.75 185 ALA A O 1
ATOM 1414 N N . GLU A 1 186 ? -9.385 1.107 2.015 1.00 97.00 186 GLU A N 1
ATOM 1415 C CA . GLU A 1 186 ? -7.974 0.708 2.116 1.00 97.00 186 GLU A CA 1
ATOM 1416 C C . GLU A 1 186 ? -7.747 -0.764 1.736 1.00 97.00 186 GLU A C 1
ATOM 1418 O O . GLU A 1 186 ? -6.719 -1.084 1.135 1.00 97.00 186 GLU A O 1
ATOM 1423 N N . SER A 1 187 ? -8.706 -1.644 2.044 1.00 97.38 187 SER A N 1
ATOM 1424 C CA . SER A 1 187 ? -8.681 -3.068 1.680 1.00 97.38 187 SER A CA 1
ATOM 1425 C C . SER A 1 187 ? -8.851 -3.270 0.171 1.00 97.38 187 SER A C 1
ATOM 1427 O O . SER A 1 187 ? -8.128 -4.059 -0.437 1.00 97.38 187 SER A O 1
ATOM 1429 N N . LEU A 1 188 ? -9.730 -2.490 -0.470 1.00 97.81 188 LEU A N 1
ATOM 1430 C CA . LEU A 1 188 ? -9.849 -2.458 -1.932 1.00 97.81 188 LEU A CA 1
ATOM 1431 C C . LEU A 1 188 ? -8.579 -1.907 -2.593 1.00 97.81 188 LEU A C 1
ATOM 1433 O O . LEU A 1 188 ? -8.123 -2.461 -3.592 1.00 97.81 188 LEU A O 1
ATOM 1437 N N . MET A 1 189 ? -7.961 -0.878 -2.004 1.00 97.62 189 MET A N 1
ATOM 1438 C CA . MET A 1 189 ? -6.669 -0.366 -2.472 1.00 97.62 189 MET A CA 1
ATOM 1439 C C . MET A 1 189 ? -5.571 -1.425 -2.397 1.00 97.62 189 MET A C 1
ATOM 1441 O O . MET A 1 189 ? -4.804 -1.538 -3.344 1.00 97.62 189 MET A O 1
ATOM 1445 N N . ALA A 1 190 ? -5.524 -2.242 -1.338 1.00 96.69 190 ALA A N 1
ATOM 1446 C CA . ALA A 1 190 ? -4.544 -3.327 -1.210 1.00 96.69 190 ALA A CA 1
ATOM 1447 C C . ALA A 1 190 ? -4.640 -4.368 -2.345 1.00 96.69 190 ALA A C 1
ATOM 1449 O O . ALA A 1 190 ? -3.650 -5.031 -2.655 1.00 96.69 190 ALA A O 1
ATOM 1450 N N . LEU A 1 191 ? -5.816 -4.480 -2.975 1.00 96.69 191 LEU A N 1
ATOM 1451 C CA . LEU A 1 191 ? -6.088 -5.302 -4.157 1.00 96.69 191 LEU A CA 1
ATOM 1452 C C . LEU A 1 191 ? -5.954 -4.530 -5.485 1.00 96.69 191 LEU A C 1
ATOM 1454 O O . LEU A 1 191 ? -6.289 -5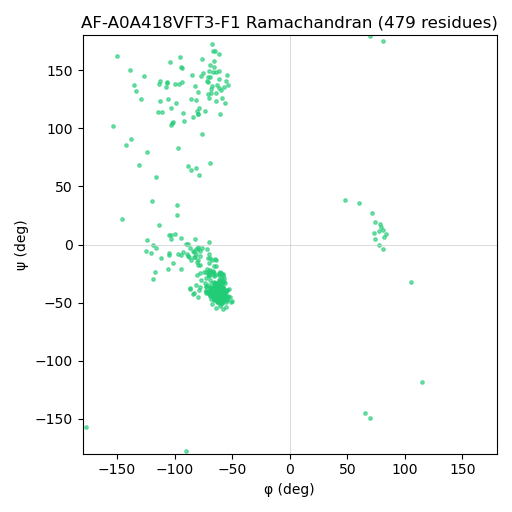.063 -6.541 1.00 96.69 191 LEU A O 1
ATOM 1458 N N . GLY A 1 192 ? -5.510 -3.274 -5.465 1.00 95.88 192 GLY A N 1
ATOM 1459 C CA . GLY A 1 192 ? -5.400 -2.414 -6.647 1.00 95.88 192 GLY A CA 1
ATOM 1460 C C . GLY A 1 192 ? -6.723 -1.814 -7.146 1.00 95.88 192 GLY A C 1
ATOM 1461 O O . GLY A 1 192 ? -6.702 -1.035 -8.093 1.00 95.88 192 GLY A O 1
ATOM 1462 N N . ASP A 1 193 ? -7.872 -2.093 -6.515 1.00 96.94 193 ASP A N 1
ATOM 1463 C CA . ASP A 1 193 ? -9.182 -1.548 -6.919 1.00 96.94 193 ASP A CA 1
ATOM 1464 C C . ASP A 1 193 ? -9.389 -0.119 -6.383 1.00 96.94 193 ASP A C 1
ATOM 1466 O O . ASP A 1 193 ? -10.253 0.157 -5.545 1.00 96.94 193 ASP A O 1
ATOM 1470 N N . TYR A 1 194 ? -8.570 0.818 -6.870 1.00 96.81 194 TYR A N 1
ATOM 1471 C CA . TYR A 1 194 ? -8.680 2.244 -6.541 1.00 96.81 194 TYR A CA 1
ATOM 1472 C C . TYR A 1 194 ? -10.043 2.846 -6.939 1.00 96.81 194 TYR A C 1
ATOM 1474 O O . TYR A 1 194 ? -10.603 3.612 -6.145 1.00 96.81 194 TYR A O 1
ATOM 1482 N N . PRO A 1 195 ? -10.649 2.507 -8.101 1.00 95.69 195 PRO A N 1
ATOM 1483 C CA . PRO A 1 195 ? -11.996 2.971 -8.431 1.00 95.69 195 PRO A CA 1
ATOM 1484 C C . PRO A 1 195 ? -13.057 2.459 -7.447 1.00 95.69 195 PRO A C 1
ATOM 1486 O O . PRO A 1 195 ? -13.956 3.209 -7.066 1.00 95.69 195 PRO A O 1
ATOM 1489 N N . GLY A 1 196 ? -12.971 1.197 -7.018 1.00 96.50 196 GLY A N 1
ATOM 1490 C CA . GLY A 1 196 ? -13.853 0.611 -6.011 1.00 96.50 196 GLY A CA 1
ATOM 1491 C C . GLY A 1 196 ? -13.699 1.261 -4.648 1.00 96.50 196 GLY A C 1
ATOM 1492 O O . GLY A 1 196 ? -14.708 1.609 -4.033 1.00 96.50 196 GLY A O 1
ATOM 1493 N N . ALA A 1 197 ? -12.462 1.508 -4.221 1.00 96.88 197 ALA A N 1
ATOM 1494 C CA . ALA A 1 197 ? -12.176 2.243 -2.996 1.00 96.88 197 ALA A CA 1
ATOM 1495 C C . ALA A 1 197 ? -12.849 3.626 -3.003 1.00 96.88 197 ALA A C 1
ATOM 1497 O O . ALA A 1 197 ? -13.527 3.992 -2.043 1.00 96.88 197 ALA A O 1
ATOM 1498 N N . LEU A 1 198 ? -12.758 4.358 -4.121 1.00 94.75 198 LEU A N 1
ATOM 1499 C CA . LEU A 1 198 ? -13.407 5.662 -4.272 1.00 94.75 198 LEU A CA 1
ATOM 1500 C C . LEU A 1 198 ? -14.942 5.565 -4.230 1.00 94.75 198 LEU A C 1
ATOM 1502 O O . LEU A 1 198 ? -15.589 6.411 -3.612 1.00 94.75 198 LEU A O 1
ATOM 1506 N N . ARG A 1 199 ? -15.533 4.525 -4.841 1.00 93.69 199 ARG A N 1
ATOM 1507 C CA . ARG A 1 199 ? -16.988 4.282 -4.798 1.00 93.69 199 ARG A CA 1
ATOM 1508 C C . ARG A 1 199 ? -17.491 4.034 -3.374 1.00 93.69 199 ARG A C 1
ATOM 1510 O O . ARG A 1 199 ? -18.539 4.561 -3.010 1.00 93.69 199 ARG A O 1
ATOM 1517 N N . VAL A 1 200 ? -16.754 3.269 -2.566 1.00 93.56 200 VAL A N 1
ATOM 1518 C CA . VAL A 1 200 ? -17.136 2.934 -1.179 1.00 93.56 200 VAL A CA 1
ATOM 1519 C C . VAL A 1 200 ? -17.169 4.160 -0.265 1.00 93.56 200 VAL A C 1
ATOM 1521 O O . VAL A 1 200 ? -18.023 4.246 0.620 1.00 93.56 200 VAL A O 1
ATOM 1524 N N . LEU A 1 201 ? -16.291 5.138 -0.498 1.00 89.88 201 LEU A N 1
ATOM 1525 C CA . LEU A 1 201 ? -16.314 6.403 0.241 1.00 89.88 201 LEU A CA 1
ATOM 1526 C C . LEU A 1 201 ? -17.558 7.254 -0.075 1.00 89.88 201 LEU A C 1
ATOM 1528 O O . LEU A 1 201 ? -17.849 8.200 0.650 1.00 89.88 201 LEU A O 1
ATOM 1532 N N . GLY A 1 202 ? -18.323 6.941 -1.126 1.00 84.88 202 GLY A N 1
ATOM 1533 C CA . GLY A 1 202 ? -19.564 7.642 -1.460 1.00 84.88 202 GLY A CA 1
ATOM 1534 C C . GLY A 1 202 ? -19.339 9.076 -1.950 1.00 84.88 202 GLY A C 1
ATOM 1535 O O . GLY A 1 202 ? -18.319 9.369 -2.572 1.00 84.88 202 GLY A O 1
ATOM 1536 N N . LEU A 1 203 ? -20.300 9.972 -1.696 1.00 80.19 203 LEU A N 1
ATOM 1537 C CA . LEU A 1 203 ? -20.254 11.379 -2.120 1.00 80.19 203 LEU A CA 1
ATOM 1538 C C . LEU A 1 203 ? -19.485 12.263 -1.116 1.00 80.19 203 LEU A C 1
ATOM 1540 O O . LEU A 1 203 ? -19.611 12.051 0.087 1.00 80.19 203 LEU A O 1
ATOM 1544 N N . PRO A 1 204 ? -18.766 13.306 -1.580 1.00 73.81 204 PRO A N 1
ATOM 1545 C CA . PRO A 1 204 ? -17.896 14.141 -0.739 1.00 73.81 204 PRO A CA 1
ATOM 1546 C C . PRO A 1 204 ? -18.636 15.035 0.270 1.00 73.81 204 PRO A C 1
ATOM 1548 O O . PRO A 1 204 ? -18.019 15.619 1.157 1.00 73.81 204 PRO A O 1
ATOM 1551 N N . THR A 1 205 ? -19.958 15.171 0.149 1.00 60.38 205 THR A N 1
ATOM 1552 C CA . THR A 1 205 ? -20.776 16.123 0.919 1.00 60.38 205 THR A CA 1
ATOM 1553 C C . THR A 1 205 ? -20.916 15.774 2.405 1.00 60.38 205 THR A C 1
ATOM 1555 O O . THR A 1 205 ? -21.449 16.581 3.159 1.00 60.38 205 THR A O 1
ATOM 1558 N N . ILE A 1 206 ? -20.455 14.592 2.828 1.00 59.97 206 ILE A N 1
ATOM 1559 C CA . ILE A 1 206 ? -20.589 14.066 4.201 1.00 59.97 206 ILE A CA 1
ATOM 1560 C C . ILE A 1 206 ? -19.207 13.720 4.800 1.00 59.97 206 ILE A C 1
ATOM 1562 O O . ILE A 1 206 ? -19.113 13.216 5.917 1.00 59.97 206 ILE A O 1
ATOM 1566 N N . ASP A 1 207 ? -18.114 13.994 4.081 1.00 67.81 207 ASP A N 1
ATOM 1567 C CA . ASP A 1 207 ? -16.779 13.561 4.494 1.00 67.81 207 ASP A CA 1
ATOM 1568 C C . ASP A 1 207 ? -16.285 14.336 5.728 1.00 67.81 207 ASP A C 1
ATOM 1570 O O . ASP A 1 207 ? -16.159 15.570 5.710 1.00 67.81 207 ASP A O 1
ATOM 1574 N N . GLY A 1 208 ? -15.891 13.591 6.766 1.00 77.50 208 GLY A N 1
ATOM 1575 C CA . GLY A 1 208 ? -14.958 14.100 7.767 1.00 77.50 208 GLY A CA 1
ATOM 1576 C C . GLY A 1 208 ? -13.580 14.364 7.147 1.00 77.50 208 GLY A C 1
ATOM 1577 O O . GLY A 1 208 ? -13.277 13.907 6.045 1.00 77.50 208 GLY A O 1
ATOM 1578 N N . GLU A 1 209 ? -12.708 15.077 7.861 1.00 82.94 209 GLU A N 1
ATOM 1579 C CA . GLU A 1 209 ? -11.384 15.481 7.353 1.00 82.94 209 GLU A CA 1
ATOM 1580 C C . GLU A 1 209 ? -10.552 14.297 6.824 1.00 82.94 209 GLU A C 1
ATOM 1582 O O . GLU A 1 209 ? -10.010 14.356 5.721 1.00 82.94 209 GLU A O 1
ATOM 1587 N N . ARG A 1 210 ? -10.531 13.175 7.558 1.00 84.56 210 ARG A N 1
ATOM 1588 C CA . ARG A 1 210 ? -9.803 11.959 7.154 1.00 84.56 210 ARG A CA 1
ATOM 1589 C C . ARG A 1 210 ? -10.358 11.313 5.882 1.00 84.56 210 ARG A C 1
ATOM 1591 O O . ARG A 1 210 ? -9.578 10.847 5.057 1.00 84.56 210 ARG A O 1
ATOM 1598 N N . ASP A 1 211 ? -11.680 11.285 5.719 1.00 86.69 211 ASP A N 1
ATOM 1599 C CA . ASP A 1 211 ? -12.331 10.670 4.552 1.00 86.69 211 ASP A CA 1
ATOM 1600 C C . ASP A 1 211 ? -12.074 11.510 3.300 1.00 86.69 211 ASP A C 1
ATOM 1602 O O . ASP A 1 211 ? -11.716 10.982 2.246 1.00 86.69 211 ASP A O 1
ATOM 1606 N N . ARG A 1 212 ? -12.149 12.837 3.453 1.00 88.44 212 ARG A N 1
ATOM 1607 C CA . ARG A 1 212 ? -11.814 13.794 2.398 1.00 88.44 212 ARG A CA 1
ATOM 1608 C C . ARG A 1 212 ? -10.358 13.660 1.966 1.00 88.44 212 ARG A C 1
ATOM 1610 O O . ARG A 1 212 ? -10.069 13.701 0.772 1.00 88.44 212 ARG A O 1
ATOM 1617 N N . SER A 1 213 ? -9.456 13.478 2.929 1.00 91.12 213 SER A N 1
ATOM 1618 C CA . SER A 1 213 ? -8.033 13.316 2.657 1.00 91.12 213 SER A CA 1
ATOM 1619 C C . SER A 1 213 ? -7.737 12.027 1.883 1.00 91.12 213 SER A C 1
ATOM 1621 O O . SER A 1 213 ? -7.106 12.067 0.825 1.00 91.12 213 SER A O 1
ATOM 1623 N N . LEU A 1 214 ? -8.307 10.893 2.309 1.00 93.38 214 LEU A N 1
ATOM 1624 C CA . LEU A 1 214 ? -8.219 9.631 1.565 1.00 93.38 214 LEU A CA 1
ATOM 1625 C C . LEU A 1 214 ? -8.817 9.747 0.149 1.00 93.38 214 LEU A C 1
ATOM 1627 O O . LEU A 1 214 ? -8.243 9.242 -0.816 1.00 93.38 214 LEU A O 1
ATOM 1631 N N . ARG A 1 215 ? -9.943 10.455 -0.009 1.00 93.12 215 ARG A N 1
ATOM 1632 C CA . ARG A 1 215 ? -10.552 10.704 -1.323 1.00 93.12 215 ARG A CA 1
ATOM 1633 C C . ARG A 1 215 ? -9.616 11.467 -2.258 1.00 93.12 215 ARG A C 1
ATOM 1635 O O . ARG A 1 215 ? -9.489 11.089 -3.420 1.00 93.12 215 ARG A O 1
ATOM 1642 N N . ARG A 1 216 ? -8.955 12.522 -1.777 1.00 92.06 216 ARG A N 1
ATOM 1643 C CA . ARG A 1 216 ? -7.985 13.293 -2.575 1.00 92.06 216 ARG A CA 1
ATOM 1644 C C . ARG A 1 216 ? -6.805 12.430 -3.001 1.00 92.06 216 ARG A C 1
ATOM 1646 O O . ARG A 1 216 ? -6.398 12.508 -4.157 1.00 92.06 216 ARG A O 1
ATOM 1653 N N . PHE A 1 217 ? -6.322 11.560 -2.116 1.00 94.44 217 PHE A N 1
ATOM 1654 C CA . PHE A 1 217 ? -5.289 10.588 -2.464 1.00 94.44 217 PHE A CA 1
ATOM 1655 C C . PHE A 1 217 ? -5.743 9.625 -3.566 1.00 94.44 217 PHE A C 1
ATOM 1657 O O . PHE A 1 217 ? -5.034 9.449 -4.553 1.00 94.44 217 PHE A O 1
ATOM 1664 N N . LEU A 1 218 ? -6.956 9.074 -3.474 1.00 95.50 218 LEU A N 1
ATOM 1665 C CA . LEU A 1 218 ? -7.528 8.225 -4.527 1.00 95.50 218 LEU A CA 1
ATOM 1666 C C . LEU A 1 218 ? -7.721 8.971 -5.854 1.00 95.50 218 LEU A C 1
ATOM 1668 O O . LEU A 1 218 ? -7.446 8.410 -6.914 1.00 95.50 218 LEU A O 1
ATOM 1672 N N . HIS A 1 219 ? -8.147 10.237 -5.819 1.00 93.69 219 HIS A N 1
ATOM 1673 C CA . HIS A 1 219 ? -8.210 11.077 -7.018 1.00 93.69 219 HIS A CA 1
ATOM 1674 C C . HIS A 1 219 ? -6.823 11.261 -7.641 1.00 93.69 219 HIS A C 1
ATOM 1676 O O . HIS A 1 219 ? -6.679 11.096 -8.853 1.00 93.69 219 HIS A O 1
ATOM 1682 N N . ALA A 1 220 ? -5.799 11.528 -6.826 1.00 92.44 220 ALA A N 1
ATOM 1683 C CA . ALA A 1 220 ? -4.423 11.636 -7.292 1.00 92.44 220 ALA A CA 1
ATOM 1684 C C . ALA A 1 220 ? -3.945 10.325 -7.941 1.00 92.44 220 ALA A C 1
ATOM 1686 O O . ALA A 1 220 ? -3.485 10.343 -9.083 1.00 92.44 220 ALA A O 1
ATOM 1687 N N . LEU A 1 221 ? -4.150 9.175 -7.285 1.00 93.44 221 LEU A N 1
ATOM 1688 C CA . LEU A 1 221 ? -3.828 7.849 -7.832 1.00 93.44 221 LEU A CA 1
ATOM 1689 C C . LEU A 1 221 ? -4.498 7.619 -9.194 1.00 93.44 221 LEU A C 1
ATOM 1691 O O . LEU A 1 221 ? -3.823 7.262 -10.159 1.00 93.44 221 LEU A O 1
ATOM 1695 N N . LEU A 1 222 ? -5.794 7.919 -9.302 1.00 92.19 222 LEU A N 1
ATOM 1696 C CA . LEU A 1 222 ? -6.607 7.711 -10.506 1.00 92.19 222 LEU A CA 1
ATOM 1697 C C . LEU A 1 222 ? -6.442 8.787 -11.592 1.00 92.19 222 LEU A C 1
ATOM 1699 O O . LEU A 1 222 ? -7.043 8.664 -12.659 1.00 92.19 222 LEU A O 1
ATOM 1703 N N . ASN A 1 223 ? -5.630 9.821 -11.353 1.00 89.12 223 ASN A N 1
ATOM 1704 C CA . ASN A 1 223 ? -5.486 10.974 -12.248 1.00 89.12 223 ASN A CA 1
ATOM 1705 C C . ASN A 1 223 ? -6.801 11.749 -12.470 1.00 89.12 223 ASN A C 1
ATOM 1707 O O . ASN A 1 223 ? -7.075 12.222 -13.574 1.00 89.12 223 ASN A O 1
ATOM 1711 N N . LEU A 1 224 ? -7.634 11.842 -11.435 1.00 90.31 224 LEU A N 1
ATOM 1712 C CA . LEU A 1 224 ? -8.894 12.581 -11.453 1.00 90.31 224 LEU A CA 1
ATOM 1713 C C . LEU A 1 224 ? -8.696 14.008 -10.910 1.00 90.31 224 LEU A C 1
ATOM 1715 O O . LEU A 1 224 ? -7.825 14.220 -10.065 1.00 90.31 224 LEU A O 1
ATOM 1719 N N . PRO A 1 225 ? -9.514 14.991 -11.332 1.00 87.25 225 PRO A N 1
ATOM 1720 C CA . PRO A 1 225 ? -9.440 16.356 -10.811 1.00 87.25 225 PRO A CA 1
ATOM 1721 C C . PRO A 1 225 ? -9.614 16.412 -9.287 1.00 87.25 225 PRO A C 1
ATOM 1723 O O . PRO A 1 225 ? -10.521 15.781 -8.740 1.00 87.25 225 PRO A O 1
ATOM 1726 N N . ILE A 1 226 ? -8.774 17.197 -8.606 1.00 83.25 226 ILE A N 1
ATOM 1727 C CA . ILE A 1 226 ? -8.786 17.367 -7.138 1.00 83.25 226 ILE A CA 1
ATOM 1728 C C . ILE A 1 226 ? -9.374 18.726 -6.736 1.00 83.25 226 ILE A C 1
ATOM 1730 O O . ILE A 1 226 ? -9.884 18.876 -5.630 1.00 83.25 226 ILE A O 1
ATOM 1734 N N . GLN A 1 227 ? -9.378 19.705 -7.646 1.00 73.69 227 GLN A N 1
ATOM 1735 C CA . GLN A 1 227 ? -9.731 21.103 -7.371 1.00 73.69 227 GLN A CA 1
ATOM 1736 C C . GLN A 1 227 ? -11.151 21.272 -6.790 1.00 73.69 227 GLN A C 1
ATOM 1738 O O . GLN A 1 227 ? -11.401 22.208 -6.037 1.00 73.69 227 GLN A O 1
ATOM 1743 N N . GLY A 1 228 ? -12.069 20.341 -7.079 1.00 71.81 228 GLY A N 1
ATOM 1744 C CA . GLY A 1 228 ? -13.432 20.322 -6.529 1.00 71.81 228 GLY A CA 1
ATOM 1745 C C . GLY A 1 228 ? -13.567 19.759 -5.106 1.00 71.81 228 GLY A C 1
ATOM 1746 O O . GLY A 1 228 ? -14.665 19.763 -4.561 1.00 71.81 228 GLY A O 1
ATOM 1747 N N . LEU A 1 229 ? -12.482 19.268 -4.496 1.00 78.25 229 LEU A N 1
ATOM 1748 C CA . LEU A 1 229 ? -12.472 18.655 -3.159 1.00 78.25 229 LEU A CA 1
ATOM 1749 C C . LEU A 1 229 ? -11.869 19.573 -2.079 1.00 78.25 229 LEU A C 1
ATOM 1751 O O . LEU A 1 229 ? -11.639 19.135 -0.949 1.00 78.25 229 LEU A O 1
ATOM 1755 N N . GLY A 1 230 ? -11.596 20.839 -2.409 1.00 77.06 230 GLY A N 1
ATOM 1756 C CA . GLY A 1 230 ? -10.898 21.801 -1.547 1.00 77.06 230 GLY A CA 1
ATOM 1757 C C . GLY A 1 230 ? -9.368 21.648 -1.573 1.00 77.06 230 GLY A C 1
ATOM 1758 O O . GLY A 1 230 ? -8.859 20.717 -2.197 1.00 77.06 230 GLY A O 1
ATOM 1759 N N . PRO A 1 231 ? -8.628 22.546 -0.897 1.00 81.62 231 PRO A N 1
ATOM 1760 C CA . PRO A 1 231 ? -7.165 22.549 -0.922 1.00 81.62 231 PRO A CA 1
ATOM 1761 C C . PRO A 1 231 ? -6.586 21.310 -0.232 1.00 81.62 231 PRO A C 1
ATOM 1763 O O . PRO A 1 231 ? -7.175 20.807 0.731 1.00 81.62 231 PRO A O 1
ATOM 1766 N N . LEU A 1 232 ? -5.431 20.847 -0.717 1.00 82.06 232 LEU A N 1
ATOM 1767 C CA . LEU A 1 232 ? -4.614 19.839 -0.038 1.00 82.06 232 LEU A CA 1
ATOM 1768 C C . LEU A 1 232 ? -4.118 20.436 1.286 1.00 82.06 232 LEU A C 1
ATOM 1770 O O . LEU A 1 232 ? -3.537 21.518 1.286 1.00 82.06 232 LEU A O 1
ATOM 1774 N N . GLY A 1 233 ? -4.404 19.774 2.406 1.00 75.44 233 GLY A N 1
ATOM 1775 C CA . GLY A 1 233 ? -3.925 20.190 3.720 1.00 75.44 233 GLY A CA 1
ATOM 1776 C C . GLY A 1 233 ? -2.452 19.841 3.944 1.00 75.44 233 GLY A C 1
ATOM 1777 O O . GLY A 1 233 ? -1.908 18.938 3.311 1.00 75.44 233 GLY A O 1
ATOM 1778 N N . ASP A 1 234 ? -1.819 20.532 4.893 1.00 75.38 234 ASP A N 1
ATOM 1779 C CA . ASP A 1 234 ? -0.403 20.330 5.245 1.00 75.38 234 ASP A CA 1
ATOM 1780 C C . ASP A 1 234 ? -0.181 19.328 6.394 1.00 75.38 234 ASP A C 1
ATOM 1782 O O . ASP A 1 234 ? 0.958 18.998 6.724 1.00 75.38 234 ASP A O 1
ATOM 1786 N N . SER A 1 235 ? -1.256 18.859 7.035 1.00 73.44 235 SER A N 1
ATOM 1787 C CA . SER A 1 235 ? -1.198 18.029 8.248 1.00 73.44 235 SER A CA 1
ATOM 1788 C C . SER A 1 235 ? -1.770 16.622 8.084 1.00 73.44 235 SER A C 1
ATOM 1790 O O . SER A 1 235 ? -1.416 15.740 8.861 1.00 73.44 235 SER A O 1
ATOM 1792 N N . ALA A 1 236 ? -2.664 16.397 7.119 1.00 84.00 236 ALA A N 1
ATOM 1793 C CA . ALA A 1 236 ? -3.306 15.102 6.936 1.00 84.00 236 ALA A CA 1
ATOM 1794 C C . ALA A 1 236 ? -2.433 14.178 6.074 1.00 84.00 236 ALA A C 1
ATOM 1796 O O . ALA A 1 236 ? -2.089 14.522 4.944 1.00 84.00 236 ALA A O 1
ATOM 1797 N N . ASP A 1 237 ? -2.123 12.982 6.582 1.00 90.44 237 ASP A N 1
ATOM 1798 C CA . ASP A 1 237 ? -1.211 12.029 5.930 1.00 90.44 237 ASP A CA 1
ATOM 1799 C C . ASP A 1 237 ? -1.578 11.749 4.461 1.00 90.44 237 ASP A C 1
ATOM 1801 O O . ASP A 1 237 ? -0.721 11.796 3.580 1.00 90.44 237 ASP A O 1
ATOM 1805 N N . TYR A 1 238 ? -2.861 11.515 4.162 1.00 92.56 238 TYR A N 1
ATOM 1806 C CA . TYR A 1 238 ? -3.306 11.259 2.789 1.00 92.56 238 TYR A CA 1
ATOM 1807 C C . TYR A 1 238 ? -3.262 12.505 1.886 1.00 92.56 238 TYR A C 1
ATOM 1809 O O . TYR A 1 238 ? -3.075 12.360 0.680 1.00 92.56 238 TYR A O 1
ATOM 1817 N N . ASP A 1 239 ? -3.355 13.720 2.432 1.00 91.00 239 ASP A N 1
ATOM 1818 C CA . ASP A 1 239 ? -3.199 14.955 1.655 1.00 91.00 239 ASP A CA 1
ATOM 1819 C C . ASP A 1 239 ? -1.735 15.157 1.269 1.00 91.00 239 ASP A C 1
ATOM 1821 O O . ASP A 1 239 ? -1.452 15.508 0.124 1.00 91.00 239 ASP A O 1
ATOM 1825 N N . LEU A 1 240 ? -0.805 14.854 2.179 1.00 90.06 240 LEU A N 1
ATOM 1826 C CA . LEU A 1 240 ? 0.630 14.855 1.889 1.00 90.06 240 LEU A CA 1
ATOM 1827 C C . LEU A 1 240 ? 0.978 13.833 0.797 1.00 90.06 240 LEU A C 1
ATOM 1829 O O . LEU A 1 240 ? 1.720 14.150 -0.134 1.00 90.06 240 LEU A O 1
ATOM 1833 N N . LEU A 1 241 ? 0.395 12.632 0.861 1.00 92.19 241 LEU A N 1
ATOM 1834 C CA . LEU A 1 241 ? 0.552 11.610 -0.178 1.00 92.19 241 LEU A CA 1
ATOM 1835 C C . LEU A 1 241 ? -0.053 12.042 -1.523 1.00 92.19 241 LEU A C 1
ATOM 1837 O O . LEU A 1 241 ? 0.558 11.827 -2.570 1.00 92.19 241 LEU A O 1
ATOM 1841 N N . ALA A 1 242 ? -1.234 12.667 -1.512 1.00 91.75 242 ALA A N 1
ATOM 1842 C CA . ALA A 1 242 ? -1.868 13.201 -2.715 1.00 91.75 242 ALA A CA 1
ATOM 1843 C C . ALA A 1 242 ? -1.015 14.307 -3.350 1.00 91.75 242 ALA A C 1
ATOM 1845 O O . ALA A 1 242 ? -0.783 14.295 -4.560 1.00 91.75 242 ALA A O 1
ATOM 1846 N N . ARG A 1 243 ? -0.490 15.223 -2.528 1.00 88.19 243 ARG A N 1
ATOM 1847 C CA . ARG A 1 243 ? 0.412 16.294 -2.956 1.00 88.19 243 ARG A CA 1
ATOM 1848 C C . ARG A 1 243 ? 1.678 15.733 -3.581 1.00 88.19 243 ARG A C 1
ATOM 1850 O O . ARG A 1 243 ? 2.042 16.178 -4.657 1.00 88.19 243 ARG A O 1
ATOM 1857 N N . ALA A 1 244 ? 2.281 14.703 -2.990 1.00 87.50 244 ALA A N 1
ATOM 1858 C CA . ALA A 1 244 ? 3.452 14.049 -3.570 1.00 87.50 244 ALA A CA 1
ATOM 1859 C C . ALA A 1 244 ? 3.189 13.454 -4.967 1.00 87.50 244 ALA A C 1
ATOM 1861 O O . ALA A 1 244 ? 4.119 13.324 -5.749 1.00 87.50 244 ALA A O 1
ATOM 1862 N N . ILE A 1 245 ? 1.948 13.099 -5.317 1.00 88.31 245 ILE A N 1
ATOM 1863 C CA . ILE A 1 245 ? 1.613 12.621 -6.670 1.00 88.31 245 ILE A CA 1
ATOM 1864 C C . ILE A 1 245 ? 1.389 13.787 -7.645 1.00 88.31 245 ILE A C 1
ATOM 1866 O O . ILE A 1 245 ? 1.790 13.705 -8.805 1.00 88.31 245 ILE A O 1
ATOM 1870 N N . VAL A 1 246 ? 0.704 14.842 -7.203 1.00 85.81 246 VAL A N 1
ATOM 1871 C CA . VAL A 1 246 ? 0.226 15.941 -8.067 1.00 85.81 246 VAL A CA 1
ATOM 1872 C C . VAL A 1 246 ? 1.292 17.018 -8.258 1.00 85.81 246 VAL A C 1
ATOM 1874 O O . VAL A 1 246 ? 1.442 17.572 -9.344 1.00 85.81 246 VAL A O 1
ATOM 1877 N N . GLU A 1 247 ? 2.033 17.299 -7.193 1.00 80.25 247 GLU A N 1
ATOM 1878 C CA . GLU A 1 247 ? 3.064 18.322 -7.085 1.00 80.25 247 GLU A CA 1
ATOM 1879 C C . GLU A 1 247 ? 4.369 17.644 -6.648 1.00 80.25 247 GLU A C 1
ATOM 1881 O O . GLU A 1 247 ? 4.718 17.677 -5.464 1.00 80.25 247 GLU A O 1
ATOM 1886 N N . PRO A 1 248 ? 5.097 17.001 -7.580 1.00 65.81 248 PRO A N 1
ATOM 1887 C CA . PRO A 1 248 ? 6.352 16.312 -7.297 1.00 65.81 248 PRO A CA 1
ATOM 1888 C C . PRO A 1 248 ? 7.465 17.321 -6.946 1.00 65.81 248 PRO A C 1
ATOM 1890 O O . PRO A 1 248 ? 8.381 17.568 -7.728 1.00 65.81 248 PRO A O 1
ATOM 1893 N N . CYS A 1 249 ? 7.369 17.964 -5.781 1.00 61.62 249 CYS A N 1
ATOM 1894 C CA . CYS A 1 249 ? 8.288 18.988 -5.295 1.00 61.62 249 CYS A CA 1
ATOM 1895 C C . CYS A 1 249 ? 9.156 18.439 -4.159 1.00 61.62 249 CYS A C 1
ATOM 1897 O O . CYS A 1 249 ? 8.648 17.810 -3.226 1.00 61.62 249 CYS A O 1
ATOM 1899 N N . ARG A 1 250 ? 10.466 18.731 -4.203 1.00 63.50 250 ARG A N 1
ATOM 1900 C CA . ARG A 1 250 ? 11.430 18.321 -3.164 1.00 63.50 250 ARG A CA 1
ATOM 1901 C C . ARG A 1 250 ? 11.051 18.821 -1.767 1.00 63.50 250 ARG A C 1
ATOM 1903 O O . ARG A 1 250 ? 11.318 18.147 -0.777 1.00 63.50 250 ARG A O 1
ATOM 1910 N N . ASP A 1 251 ? 10.362 19.955 -1.688 1.00 66.69 251 ASP A N 1
ATOM 1911 C CA . ASP A 1 251 ? 9.983 20.580 -0.418 1.00 66.69 251 ASP A CA 1
ATOM 1912 C C . ASP A 1 251 ? 8.908 19.790 0.351 1.00 66.69 251 ASP A C 1
ATOM 1914 O O . ASP A 1 251 ? 8.717 20.002 1.547 1.00 66.69 251 ASP A O 1
ATOM 1918 N N . ALA A 1 252 ? 8.210 18.849 -0.301 1.00 65.69 252 ALA A N 1
ATOM 1919 C CA . ALA A 1 252 ? 7.221 17.987 0.350 1.00 65.69 252 ALA A CA 1
ATOM 1920 C C . ALA A 1 252 ? 7.848 16.792 1.104 1.00 65.69 252 ALA A C 1
ATOM 1922 O O . ALA A 1 252 ? 7.180 16.164 1.927 1.00 65.69 252 ALA A O 1
ATOM 1923 N N . TRP A 1 253 ? 9.125 16.466 0.872 1.00 74.88 253 TRP A N 1
ATOM 1924 C CA . TRP A 1 253 ? 9.751 15.244 1.401 1.00 74.88 253 TRP A CA 1
ATOM 1925 C C . TRP A 1 253 ? 9.896 15.208 2.927 1.00 74.88 253 TRP A C 1
ATOM 1927 O O . TRP A 1 253 ? 9.562 14.182 3.526 1.00 74.88 253 TRP A O 1
ATOM 1937 N N . PRO A 1 254 ? 10.303 16.301 3.610 1.00 82.31 254 PRO A N 1
ATOM 1938 C CA . PRO A 1 254 ? 10.357 16.303 5.069 1.00 82.31 254 PRO A CA 1
ATOM 1939 C C . PRO A 1 254 ? 8.992 16.052 5.717 1.00 82.31 254 PRO A C 1
ATOM 1941 O O . PRO A 1 254 ? 8.943 15.616 6.865 1.00 82.31 254 PRO A O 1
ATOM 1944 N N . ALA A 1 255 ? 7.893 16.333 5.006 1.00 84.12 255 ALA A N 1
ATOM 1945 C CA . ALA A 1 255 ? 6.544 16.050 5.474 1.00 84.12 255 ALA A CA 1
ATOM 1946 C C . ALA A 1 255 ? 6.176 14.565 5.302 1.00 84.12 255 ALA A C 1
ATOM 1948 O O . ALA A 1 255 ? 5.609 13.988 6.225 1.00 84.12 255 ALA A O 1
ATOM 1949 N N . LEU A 1 256 ? 6.573 13.917 4.197 1.00 85.94 256 LEU A N 1
ATOM 1950 C CA . LEU A 1 256 ? 6.350 12.476 3.984 1.00 85.94 256 LEU A CA 1
ATOM 1951 C C . LEU A 1 256 ? 7.001 11.619 5.078 1.00 85.94 256 LEU A C 1
ATOM 1953 O O . LEU A 1 256 ? 6.365 10.712 5.608 1.00 85.94 256 LEU A O 1
ATOM 1957 N N . ARG A 1 257 ? 8.222 11.967 5.502 1.00 87.75 257 ARG A N 1
ATOM 1958 C CA . ARG A 1 257 ? 8.947 11.261 6.578 1.00 87.75 257 ARG A CA 1
ATOM 1959 C C . ARG A 1 257 ? 8.277 11.359 7.958 1.00 87.75 257 ARG A C 1
ATOM 1961 O O . ARG A 1 257 ? 8.677 10.657 8.886 1.00 87.75 257 ARG A O 1
ATOM 1968 N N . ARG A 1 258 ? 7.286 12.243 8.132 1.00 88.00 258 ARG A N 1
ATOM 1969 C CA . ARG A 1 258 ? 6.519 12.381 9.385 1.00 88.00 258 ARG A CA 1
ATOM 1970 C C . ARG A 1 258 ? 5.335 11.420 9.464 1.00 88.00 258 ARG A C 1
ATOM 1972 O O . ARG A 1 258 ? 4.793 11.254 10.554 1.00 88.00 258 ARG A O 1
ATOM 1979 N N . ILE A 1 259 ? 4.956 10.790 8.353 1.00 89.31 259 ILE A N 1
ATOM 1980 C CA . ILE A 1 259 ? 3.866 9.818 8.301 1.00 89.31 259 ILE A CA 1
ATOM 1981 C C . ILE A 1 259 ? 4.347 8.515 8.954 1.00 89.31 259 ILE A C 1
ATOM 1983 O O . ILE A 1 259 ? 5.274 7.874 8.463 1.00 89.31 259 ILE A O 1
ATOM 1987 N N . LYS A 1 260 ? 3.732 8.131 10.080 1.00 81.00 260 LYS A N 1
ATOM 1988 C CA . LYS A 1 260 ? 4.155 6.977 10.905 1.00 81.00 260 LYS A CA 1
ATOM 1989 C C . LYS A 1 260 ? 3.130 5.837 10.989 1.00 81.00 260 LYS A C 1
ATOM 1991 O O . LYS A 1 260 ? 3.411 4.831 11.627 1.00 81.00 260 LYS A O 1
ATOM 1996 N N . GLY A 1 261 ? 1.948 5.993 10.390 1.00 83.00 261 GLY A N 1
ATOM 1997 C CA . GLY A 1 261 ? 0.877 4.994 10.436 1.00 83.00 261 GLY A CA 1
ATOM 1998 C C . GLY A 1 261 ? 0.813 4.134 9.177 1.00 83.00 261 GLY A C 1
ATOM 1999 O O . GLY A 1 261 ? 0.895 4.661 8.072 1.00 83.00 261 GLY A O 1
ATOM 2000 N N . GLU A 1 262 ? 0.608 2.827 9.343 1.00 85.69 262 GLU A N 1
ATOM 2001 C CA . GLU A 1 262 ? 0.327 1.922 8.226 1.00 85.69 262 GLU A CA 1
ATOM 2002 C C . GLU A 1 262 ? -1.169 1.971 7.839 1.00 85.69 262 GLU A C 1
ATOM 2004 O O . GLU A 1 262 ? -2.042 1.929 8.723 1.00 85.69 262 GLU A O 1
ATOM 2009 N N . PRO A 1 263 ? -1.506 2.010 6.535 1.00 90.06 263 PRO A N 1
ATOM 2010 C CA . PRO A 1 263 ? -0.624 1.778 5.378 1.00 90.06 263 PRO A CA 1
ATOM 2011 C C . PRO A 1 263 ? 0.075 3.029 4.802 1.00 90.06 263 PRO A C 1
ATOM 2013 O O . PRO A 1 263 ? 0.747 2.939 3.773 1.00 90.06 263 PRO A O 1
ATOM 2016 N N . GLN A 1 264 ? -0.146 4.213 5.380 1.00 92.75 264 GLN A N 1
ATOM 2017 C CA . GLN A 1 264 ? 0.282 5.496 4.816 1.00 92.75 264 GLN A CA 1
ATOM 2018 C C . GLN A 1 264 ? 1.806 5.652 4.774 1.00 92.75 264 GLN A C 1
ATOM 2020 O O . GLN A 1 264 ? 2.327 6.192 3.799 1.00 92.75 264 GLN A O 1
ATOM 2025 N N . SER A 1 265 ? 2.518 5.174 5.796 1.00 91.94 265 SER A N 1
ATOM 2026 C CA . SER A 1 265 ? 3.982 5.225 5.884 1.00 91.94 265 SER A CA 1
ATOM 2027 C C . SER A 1 265 ? 4.648 4.496 4.723 1.00 91.94 265 SER A C 1
ATOM 2029 O 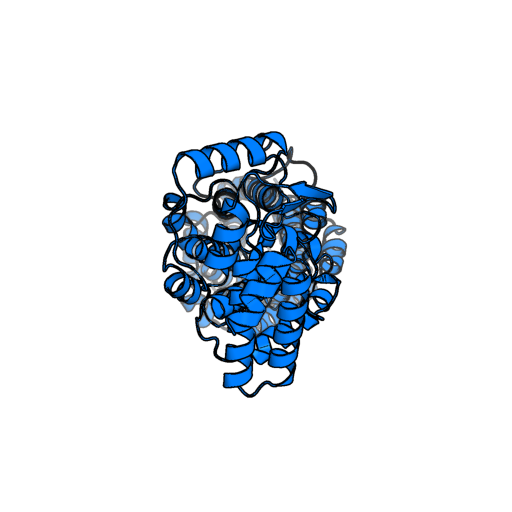O . SER A 1 265 ? 5.589 5.027 4.137 1.00 91.94 265 SER A O 1
ATOM 2031 N N . GLU A 1 266 ? 4.135 3.328 4.333 1.00 93.75 266 GLU A N 1
ATOM 2032 C CA . GLU A 1 266 ? 4.658 2.595 3.180 1.00 93.75 266 GLU A CA 1
ATOM 2033 C C . GLU A 1 266 ? 4.421 3.351 1.867 1.00 93.75 266 GLU A C 1
ATOM 2035 O O . GLU A 1 266 ? 5.349 3.507 1.076 1.00 93.75 266 GLU A O 1
ATOM 2040 N N . TYR A 1 267 ? 3.230 3.926 1.653 1.00 94.69 267 TYR A N 1
ATOM 2041 C CA . TYR A 1 267 ? 3.032 4.805 0.495 1.00 94.69 267 TYR A CA 1
ATOM 2042 C C . TYR A 1 267 ? 3.993 5.999 0.524 1.00 94.69 267 TYR A C 1
ATOM 2044 O O . TYR A 1 267 ? 4.517 6.371 -0.522 1.00 94.69 267 TYR A O 1
ATOM 2052 N N . ALA A 1 268 ? 4.259 6.588 1.692 1.00 93.81 268 ALA A N 1
ATOM 2053 C CA . ALA A 1 268 ? 5.162 7.729 1.820 1.00 93.81 268 ALA A CA 1
ATOM 2054 C C . ALA A 1 268 ? 6.593 7.357 1.402 1.00 93.81 268 ALA A C 1
ATOM 2056 O O . ALA A 1 268 ? 7.177 8.057 0.570 1.00 93.81 268 ALA A O 1
ATOM 2057 N N . ARG A 1 269 ? 7.105 6.215 1.893 1.00 93.88 269 ARG A N 1
ATOM 2058 C CA . ARG A 1 269 ? 8.401 5.641 1.489 1.00 93.88 269 ARG A CA 1
ATOM 2059 C C . ARG A 1 269 ? 8.473 5.426 -0.020 1.00 93.88 269 ARG A C 1
ATOM 2061 O O . ARG A 1 269 ? 9.418 5.874 -0.666 1.00 93.88 269 ARG A O 1
ATOM 2068 N N . GLN A 1 270 ? 7.449 4.798 -0.598 1.00 94.00 270 GLN A N 1
ATOM 2069 C CA . GLN A 1 270 ? 7.397 4.528 -2.035 1.00 94.00 270 GLN A CA 1
ATOM 2070 C C . GLN A 1 270 ? 7.389 5.813 -2.860 1.00 94.00 270 GLN A C 1
ATOM 2072 O O . GLN A 1 270 ? 8.116 5.913 -3.848 1.00 94.00 270 GLN A O 1
ATOM 2077 N N . ARG A 1 271 ? 6.608 6.825 -2.456 1.00 92.50 271 ARG A N 1
ATOM 2078 C CA . ARG A 1 271 ? 6.597 8.120 -3.146 1.00 92.50 271 ARG A CA 1
ATOM 2079 C C . ARG A 1 271 ? 7.948 8.800 -3.060 1.00 92.50 271 ARG A C 1
ATOM 2081 O O . ARG A 1 271 ? 8.430 9.254 -4.091 1.00 92.50 271 ARG A O 1
ATOM 2088 N N . GLU A 1 272 ? 8.569 8.848 -1.891 1.00 91.75 272 GLU A N 1
ATOM 2089 C CA . GLU A 1 272 ? 9.895 9.442 -1.733 1.00 91.75 272 GLU A CA 1
ATOM 2090 C C . GLU A 1 272 ? 10.933 8.753 -2.636 1.00 91.75 272 GLU A C 1
ATOM 2092 O O . GLU A 1 272 ? 11.596 9.420 -3.432 1.00 91.75 272 GLU A O 1
ATOM 2097 N N . ALA A 1 273 ? 10.998 7.419 -2.614 1.00 92.50 273 ALA A N 1
ATOM 2098 C CA . ALA A 1 273 ? 11.918 6.651 -3.450 1.00 92.50 273 ALA A CA 1
ATOM 2099 C C . ALA A 1 273 ? 11.681 6.866 -4.959 1.00 92.50 273 ALA A C 1
ATOM 2101 O O . ALA A 1 273 ? 12.628 7.115 -5.706 1.00 92.50 273 ALA A O 1
ATOM 2102 N N . LEU A 1 274 ? 10.426 6.836 -5.424 1.00 90.81 274 LEU A N 1
ATOM 2103 C CA . LEU A 1 274 ? 10.091 7.072 -6.837 1.00 90.81 274 LEU A CA 1
ATOM 2104 C C . LEU A 1 274 ? 10.476 8.482 -7.307 1.00 90.81 274 LEU A C 1
ATOM 2106 O O . LEU A 1 274 ? 10.881 8.656 -8.455 1.00 90.81 274 LEU A O 1
ATOM 2110 N N . HIS A 1 275 ? 10.388 9.487 -6.434 1.00 87.00 275 HIS A N 1
ATOM 2111 C CA . HIS A 1 275 ? 10.851 10.837 -6.757 1.00 87.00 275 HIS A CA 1
ATOM 2112 C C . HIS A 1 275 ? 12.371 10.918 -6.839 1.00 87.00 275 HIS A C 1
ATOM 2114 O O . HIS A 1 275 ? 12.896 11.574 -7.740 1.00 87.00 275 HIS A O 1
ATOM 2120 N N . LEU A 1 276 ? 13.078 10.244 -5.929 1.00 88.62 276 LEU A N 1
ATOM 2121 C CA . LEU A 1 276 ? 14.538 10.189 -5.936 1.00 88.62 276 LEU A CA 1
ATOM 2122 C C . LEU A 1 276 ? 15.079 9.531 -7.217 1.00 88.62 276 LEU A C 1
ATOM 2124 O O . LEU A 1 276 ? 16.077 10.017 -7.750 1.00 88.62 276 LEU A O 1
ATOM 2128 N N . LEU A 1 277 ? 14.382 8.536 -7.791 1.00 85.56 277 LEU A N 1
ATOM 2129 C CA . LEU A 1 277 ? 14.726 7.967 -9.110 1.00 85.56 277 LEU A CA 1
ATOM 2130 C C . LEU A 1 277 ? 14.735 9.010 -10.234 1.00 85.56 277 LEU A C 1
ATOM 2132 O O . LEU A 1 277 ? 15.524 8.909 -11.170 1.00 85.56 277 LEU A O 1
ATOM 2136 N N . GLY A 1 278 ? 13.878 10.030 -10.147 1.00 77.00 278 GLY A N 1
ATOM 2137 C CA . GLY A 1 278 ? 13.832 11.124 -11.117 1.00 77.00 278 GLY A CA 1
ATOM 2138 C C . GLY A 1 278 ? 15.017 12.092 -11.025 1.00 77.00 278 GLY A C 1
ATOM 2139 O O . GLY A 1 278 ? 15.106 13.022 -11.828 1.00 77.00 278 GLY A O 1
ATOM 2140 N N . THR A 1 279 ? 15.919 11.917 -10.054 1.00 83.19 279 THR A N 1
ATOM 2141 C CA . THR A 1 279 ? 17.049 12.820 -9.817 1.00 83.19 279 THR A CA 1
ATOM 2142 C C . THR A 1 279 ? 18.378 12.193 -10.261 1.00 83.19 279 THR A C 1
ATOM 2144 O O . THR A 1 279 ? 18.596 11.002 -10.033 1.00 83.19 279 THR A O 1
ATOM 2147 N N . PRO A 1 280 ? 19.295 12.957 -10.893 1.00 80.62 280 PRO A N 1
ATOM 2148 C CA . PRO A 1 280 ? 20.597 12.429 -11.302 1.00 80.62 280 PRO A CA 1
ATOM 2149 C C . PRO A 1 280 ? 21.366 11.839 -10.113 1.00 80.62 280 PRO A C 1
ATOM 2151 O O . PRO A 1 280 ? 21.617 12.541 -9.136 1.00 80.62 280 PRO A O 1
ATOM 2154 N N . GLY A 1 281 ? 21.731 10.556 -10.199 1.00 81.62 281 GLY A N 1
ATOM 2155 C CA . GLY A 1 281 ? 22.444 9.838 -9.133 1.00 81.62 281 GLY A CA 1
ATOM 2156 C C . GLY A 1 281 ? 21.591 9.457 -7.914 1.00 81.62 281 GLY A C 1
ATOM 2157 O O . GLY A 1 281 ? 22.128 8.911 -6.955 1.00 81.62 281 GLY A O 1
ATOM 2158 N N . GLY A 1 282 ? 20.277 9.705 -7.935 1.00 88.12 282 GLY A N 1
ATOM 2159 C CA . GLY A 1 282 ? 19.396 9.481 -6.785 1.00 88.12 282 GLY A CA 1
ATOM 2160 C C . GLY A 1 282 ? 18.991 8.026 -6.541 1.00 88.12 282 GLY A C 1
ATOM 2161 O O . GLY A 1 282 ? 18.354 7.744 -5.532 1.00 88.12 282 GLY A O 1
ATOM 2162 N N . VAL A 1 283 ? 19.358 7.085 -7.417 1.00 90.44 283 VAL A N 1
ATOM 2163 C CA . VAL A 1 283 ? 18.920 5.679 -7.316 1.00 90.44 283 VAL A CA 1
ATOM 2164 C C . VAL A 1 283 ? 19.451 4.996 -6.048 1.00 90.44 283 VAL A C 1
ATOM 2166 O O . VAL A 1 283 ? 18.730 4.217 -5.431 1.00 90.44 283 VAL A O 1
ATOM 2169 N N . GLY A 1 284 ? 20.661 5.339 -5.591 1.00 90.31 284 GLY A N 1
ATOM 2170 C CA . GLY A 1 284 ? 21.209 4.817 -4.333 1.00 90.31 284 GLY A CA 1
ATOM 2171 C C . GLY A 1 284 ? 20.425 5.271 -3.100 1.00 90.31 284 GLY A C 1
ATOM 2172 O O . GLY A 1 284 ? 20.089 4.451 -2.248 1.00 90.31 284 GLY A O 1
ATOM 2173 N N . GLU A 1 285 ? 20.080 6.560 -3.030 1.00 91.75 285 GLU A N 1
ATOM 2174 C CA . GLU A 1 285 ? 19.238 7.102 -1.955 1.00 91.75 285 GLU A CA 1
ATOM 2175 C C . GLU A 1 285 ? 17.818 6.531 -2.038 1.00 91.75 285 GLU A C 1
ATOM 2177 O O . GLU A 1 285 ? 17.254 6.117 -1.028 1.00 91.75 285 GLU A O 1
ATOM 2182 N N . ALA A 1 286 ? 17.271 6.409 -3.250 1.00 92.62 286 ALA A N 1
ATOM 2183 C CA . ALA A 1 286 ? 15.967 5.805 -3.484 1.00 92.62 286 ALA A CA 1
ATOM 2184 C C . ALA A 1 286 ? 15.909 4.353 -2.985 1.00 92.62 286 ALA A C 1
ATOM 2186 O O . ALA A 1 286 ? 14.950 3.967 -2.322 1.00 92.62 286 ALA A O 1
ATOM 2187 N N . ALA A 1 287 ? 16.941 3.554 -3.275 1.00 93.12 287 ALA A N 1
ATOM 2188 C CA . ALA A 1 287 ? 17.042 2.167 -2.829 1.00 93.12 287 ALA A CA 1
ATOM 2189 C C . ALA A 1 287 ? 17.164 2.068 -1.301 1.00 93.12 287 ALA A C 1
ATOM 2191 O O . ALA A 1 287 ? 16.573 1.179 -0.689 1.00 93.12 287 ALA A O 1
ATOM 2192 N N . HIS A 1 288 ? 17.881 3.007 -0.675 1.00 92.38 288 HIS A N 1
ATOM 2193 C CA . HIS A 1 288 ? 17.962 3.099 0.781 1.00 92.38 288 HIS A CA 1
ATOM 2194 C C . HIS A 1 288 ? 16.599 3.417 1.416 1.00 92.38 288 HIS A C 1
ATOM 2196 O O . HIS A 1 288 ? 16.218 2.763 2.383 1.00 92.38 288 HIS A O 1
ATOM 2202 N N . VAL A 1 289 ? 15.848 4.370 0.851 1.00 92.62 289 VAL A N 1
ATOM 2203 C CA . VAL A 1 289 ? 14.510 4.756 1.332 1.00 92.62 289 VAL A CA 1
ATOM 2204 C C . VAL A 1 289 ? 13.478 3.647 1.124 1.00 92.62 289 VAL A C 1
ATOM 2206 O O . VAL A 1 289 ? 12.684 3.380 2.026 1.00 92.62 289 VAL A O 1
ATOM 2209 N N . MET A 1 290 ? 13.482 2.997 -0.045 1.00 93.62 290 MET A N 1
ATOM 2210 C CA . MET A 1 290 ? 12.580 1.876 -0.337 1.00 93.62 290 MET A CA 1
ATOM 2211 C C . MET A 1 290 ? 12.840 0.694 0.607 1.00 93.62 290 MET A C 1
ATOM 2213 O O . MET A 1 290 ? 11.907 0.016 1.029 1.00 93.62 290 MET A O 1
ATOM 2217 N N . GLY A 1 291 ? 14.108 0.458 0.955 1.00 91.44 291 GLY A N 1
ATOM 2218 C CA . GLY A 1 291 ? 14.512 -0.686 1.759 1.00 91.44 291 GLY A CA 1
ATOM 2219 C C . GLY A 1 291 ? 14.382 -2.015 1.007 1.00 91.44 291 GLY A C 1
ATOM 2220 O O . GLY A 1 291 ? 13.994 -2.078 -0.159 1.00 91.44 291 GLY A O 1
ATOM 2221 N N . GLN A 1 292 ? 14.748 -3.103 1.683 1.00 86.88 292 GLN A N 1
ATOM 2222 C CA . GLN A 1 292 ? 14.773 -4.452 1.096 1.00 86.88 292 GLN A CA 1
ATOM 2223 C C . GLN A 1 292 ? 13.567 -5.308 1.495 1.00 86.88 292 GLN A C 1
ATOM 2225 O O . GLN A 1 292 ? 13.305 -6.338 0.876 1.00 86.88 292 GLN A O 1
ATOM 2230 N N . GLN A 1 293 ? 12.834 -4.909 2.536 1.00 88.44 293 GLN A N 1
ATOM 2231 C CA . GLN A 1 293 ? 11.679 -5.662 2.999 1.00 88.44 293 GLN A CA 1
ATOM 2232 C C . GLN A 1 293 ? 10.477 -5.355 2.112 1.00 88.44 293 GLN A C 1
ATOM 2234 O O . GLN A 1 293 ? 9.941 -4.250 2.131 1.00 88.44 293 GLN A O 1
ATOM 2239 N N . ARG A 1 294 ? 10.041 -6.360 1.353 1.00 90.69 294 ARG A N 1
ATOM 2240 C CA . ARG A 1 294 ? 8.863 -6.247 0.499 1.00 90.69 294 ARG A CA 1
ATOM 2241 C C . ARG A 1 294 ? 7.605 -6.014 1.355 1.00 90.69 294 ARG A C 1
ATOM 2243 O O . ARG A 1 294 ? 7.358 -6.795 2.281 1.00 90.69 294 ARG A O 1
ATOM 2250 N N . PRO A 1 295 ? 6.772 -5.013 1.025 1.00 91.81 295 PRO A N 1
ATOM 2251 C CA . PRO A 1 295 ? 5.506 -4.804 1.709 1.00 91.81 295 PRO A CA 1
ATOM 2252 C C . PRO A 1 295 ? 4.504 -5.925 1.381 1.00 91.81 295 PRO A C 1
ATOM 2254 O O . PRO A 1 295 ? 4.454 -6.406 0.247 1.00 91.81 295 PRO A O 1
ATOM 2257 N N . PRO A 1 296 ? 3.671 -6.344 2.347 1.00 90.44 296 PRO A N 1
ATOM 2258 C CA . PRO A 1 296 ? 2.771 -7.486 2.178 1.00 90.44 296 PRO A CA 1
ATOM 2259 C C . PRO A 1 296 ? 1.515 -7.166 1.349 1.00 90.44 296 PRO A C 1
ATOM 2261 O O . PRO A 1 296 ? 0.925 -8.069 0.754 1.00 90.44 296 PRO A O 1
ATOM 2264 N N . ARG A 1 297 ? 1.084 -5.898 1.293 1.00 92.75 297 ARG A N 1
ATOM 2265 C CA . ARG A 1 297 ? -0.085 -5.461 0.507 1.00 92.75 297 ARG A CA 1
ATOM 2266 C C . ARG A 1 297 ? 0.199 -5.592 -0.988 1.00 92.75 297 ARG A C 1
ATOM 2268 O O . ARG A 1 297 ? 1.270 -5.206 -1.444 1.00 92.75 297 ARG A O 1
ATOM 2275 N N . GLY A 1 298 ? -0.763 -6.106 -1.755 1.00 93.69 298 GLY A N 1
ATOM 2276 C CA . GLY A 1 298 ? -0.568 -6.427 -3.172 1.00 93.69 298 GLY A CA 1
ATOM 2277 C C . GLY A 1 298 ? -0.164 -5.222 -4.023 1.00 93.69 298 GLY A C 1
ATOM 2278 O O . GLY A 1 298 ? 0.780 -5.312 -4.807 1.00 93.69 298 GLY A O 1
ATOM 2279 N N . ASP A 1 299 ? -0.842 -4.087 -3.853 1.00 95.88 299 ASP A N 1
ATOM 2280 C CA . ASP A 1 299 ? -0.576 -2.874 -4.634 1.00 95.88 299 ASP A CA 1
ATOM 2281 C C . ASP A 1 299 ? 0.802 -2.269 -4.328 1.00 95.88 299 ASP A C 1
ATOM 2283 O O . ASP A 1 299 ? 1.579 -1.977 -5.239 1.00 95.88 299 ASP A O 1
ATOM 2287 N N . GLN A 1 300 ? 1.141 -2.175 -3.043 1.00 95.12 300 GLN A N 1
ATOM 2288 C CA . GLN A 1 300 ? 2.450 -1.738 -2.567 1.00 95.12 300 GLN A CA 1
ATOM 2289 C C . GLN A 1 300 ? 3.559 -2.714 -2.980 1.00 95.12 300 GLN A C 1
ATOM 2291 O O . GLN A 1 300 ? 4.631 -2.265 -3.373 1.00 95.12 300 GLN A O 1
ATOM 2296 N N . SER A 1 301 ? 3.311 -4.028 -2.942 1.00 95.19 301 SER A N 1
ATOM 2297 C CA . SER A 1 301 ? 4.261 -5.060 -3.382 1.00 95.19 301 SER A CA 1
ATOM 2298 C C . SER A 1 301 ? 4.572 -4.920 -4.865 1.00 95.19 301 SER A C 1
ATOM 2300 O O . SER A 1 301 ? 5.734 -5.014 -5.242 1.00 95.19 301 SER A O 1
ATOM 2302 N N . LEU A 1 302 ? 3.562 -4.689 -5.709 1.00 95.81 302 LEU A N 1
ATOM 2303 C CA . LEU A 1 302 ? 3.792 -4.487 -7.137 1.00 95.81 302 LEU A CA 1
ATOM 2304 C C . LEU A 1 302 ? 4.602 -3.208 -7.387 1.00 95.81 302 LEU A C 1
ATOM 2306 O O . LEU A 1 302 ? 5.539 -3.231 -8.178 1.00 95.81 302 LEU A O 1
ATOM 2310 N N . MET A 1 303 ? 4.288 -2.105 -6.699 1.00 95.50 303 MET A N 1
ATOM 2311 C CA . MET A 1 303 ? 5.067 -0.868 -6.826 1.00 95.50 303 MET A CA 1
ATOM 2312 C C . MET A 1 303 ? 6.525 -1.057 -6.381 1.00 95.50 303 MET A C 1
ATOM 2314 O O . MET A 1 303 ? 7.439 -0.612 -7.075 1.00 95.50 303 MET A O 1
ATOM 2318 N N . PHE A 1 304 ? 6.742 -1.761 -5.267 1.00 95.50 304 PHE A N 1
ATOM 2319 C CA . PHE A 1 304 ? 8.064 -2.152 -4.778 1.00 95.50 304 PHE A CA 1
ATOM 2320 C C . PHE A 1 304 ? 8.828 -2.975 -5.823 1.00 95.50 304 PHE A C 1
ATOM 2322 O O . PHE A 1 304 ? 9.984 -2.681 -6.126 1.00 95.50 304 PHE A O 1
ATOM 2329 N N . ASP A 1 305 ? 8.177 -3.972 -6.426 1.00 95.69 305 ASP A N 1
ATOM 2330 C CA . ASP A 1 305 ? 8.825 -4.841 -7.404 1.00 95.69 305 ASP A CA 1
ATOM 2331 C C . ASP A 1 305 ? 9.183 -4.084 -8.698 1.00 95.69 305 ASP A C 1
ATOM 2333 O O . ASP A 1 305 ? 10.268 -4.255 -9.259 1.00 95.69 305 ASP A O 1
ATOM 2337 N N . LEU A 1 306 ? 8.302 -3.192 -9.160 1.00 95.94 306 LEU A N 1
ATOM 2338 C CA . LEU A 1 306 ? 8.562 -2.330 -10.317 1.00 95.94 306 LEU A CA 1
ATOM 2339 C C . LEU A 1 306 ? 9.700 -1.338 -10.048 1.00 95.94 306 LEU A C 1
ATOM 2341 O O . LEU A 1 306 ? 10.528 -1.098 -10.932 1.00 95.94 306 LEU A O 1
ATOM 2345 N N . PHE A 1 307 ? 9.754 -0.780 -8.837 1.00 95.88 307 PHE A N 1
ATOM 2346 C CA . PHE A 1 307 ? 10.850 0.075 -8.401 1.00 95.88 307 PHE A CA 1
ATOM 2347 C C . PHE A 1 307 ? 12.185 -0.673 -8.448 1.00 95.88 307 PHE A C 1
ATOM 2349 O O . PHE A 1 307 ? 13.136 -0.193 -9.061 1.00 95.88 307 PHE A O 1
ATOM 2356 N N . TRP A 1 308 ? 12.263 -1.860 -7.845 1.00 95.88 308 TRP A N 1
ATOM 2357 C CA . TRP A 1 308 ? 13.517 -2.610 -7.792 1.00 95.88 308 TRP A CA 1
ATOM 2358 C C . TRP A 1 308 ? 13.950 -3.113 -9.164 1.00 95.88 308 TRP A C 1
ATOM 2360 O O . TRP A 1 308 ? 15.142 -3.103 -9.468 1.00 95.88 308 TRP A O 1
ATOM 2370 N N . LEU A 1 309 ? 13.001 -3.446 -10.042 1.00 95.69 309 LEU A N 1
ATOM 2371 C CA . LEU A 1 309 ? 13.319 -3.760 -11.430 1.00 95.69 309 LEU A CA 1
ATOM 2372 C C . LEU A 1 309 ? 13.945 -2.552 -12.136 1.00 95.69 309 LEU A C 1
ATOM 2374 O O . LEU A 1 309 ? 14.926 -2.700 -12.859 1.00 95.69 309 LEU A O 1
ATOM 2378 N N . HIS A 1 310 ? 13.419 -1.348 -11.897 1.00 94.88 310 HIS A N 1
ATOM 2379 C CA . HIS A 1 310 ? 14.025 -0.120 -12.402 1.00 94.88 310 HIS A CA 1
ATOM 2380 C C . HIS A 1 310 ? 15.427 0.110 -11.823 1.00 94.88 310 HIS A C 1
ATOM 2382 O O . HIS A 1 310 ? 16.352 0.405 -12.575 1.00 94.88 310 HIS A O 1
ATOM 2388 N N . ALA A 1 311 ? 15.614 -0.070 -10.516 1.00 94.06 311 ALA A N 1
ATOM 2389 C CA . ALA A 1 311 ? 16.917 0.090 -9.875 1.00 94.06 311 ALA A CA 1
ATOM 2390 C C . ALA A 1 311 ? 17.977 -0.857 -10.477 1.00 94.06 311 ALA A C 1
ATOM 2392 O O . ALA A 1 311 ? 19.097 -0.426 -10.752 1.00 94.06 311 ALA A O 1
ATOM 2393 N N . LEU A 1 312 ? 17.605 -2.106 -10.789 1.00 93.88 312 LEU A N 1
ATOM 2394 C CA . LEU A 1 312 ? 18.477 -3.057 -11.491 1.00 93.88 312 LEU A CA 1
ATOM 2395 C C . LEU A 1 312 ? 18.871 -2.561 -12.891 1.00 93.88 312 LEU A C 1
ATOM 2397 O O . LEU A 1 312 ? 20.021 -2.726 -13.299 1.00 93.88 312 LEU A O 1
ATOM 2401 N N . THR A 1 313 ? 17.957 -1.903 -13.618 1.00 92.12 313 THR A N 1
ATOM 2402 C CA . THR A 1 313 ? 18.277 -1.300 -14.929 1.00 92.12 313 THR A CA 1
ATOM 2403 C C . THR A 1 313 ? 19.268 -0.137 -14.845 1.00 92.12 313 THR A C 1
ATOM 2405 O O . THR A 1 313 ? 19.894 0.194 -15.847 1.00 92.12 313 THR A O 1
ATOM 2408 N N . GLU A 1 314 ? 19.433 0.449 -13.659 1.00 89.62 314 GLU A N 1
ATOM 2409 C CA . GLU A 1 314 ? 20.393 1.516 -13.354 1.00 89.62 314 GLU A CA 1
ATOM 2410 C C . GLU A 1 314 ? 21.665 0.972 -12.671 1.00 89.62 314 GLU A C 1
ATOM 2412 O O . GLU A 1 314 ? 22.503 1.737 -12.202 1.00 89.62 314 GLU A O 1
ATOM 2417 N N . GLY A 1 315 ? 21.827 -0.355 -12.610 1.00 87.31 315 GLY A N 1
ATOM 2418 C CA . GLY A 1 315 ? 23.026 -1.009 -12.081 1.00 87.31 315 GLY A CA 1
ATOM 2419 C C . GLY A 1 315 ? 23.063 -1.177 -10.560 1.00 87.31 315 GLY A C 1
ATOM 2420 O O . GLY A 1 315 ? 24.090 -1.595 -10.026 1.00 87.31 315 GLY A O 1
ATOM 2421 N N . HIS A 1 316 ? 21.970 -0.896 -9.847 1.00 90.00 316 HIS A N 1
ATOM 2422 C CA . HIS A 1 316 ? 21.892 -1.152 -8.409 1.00 90.00 316 HIS A CA 1
ATOM 2423 C C . HIS A 1 316 ? 21.599 -2.622 -8.118 1.00 90.00 316 HIS A C 1
ATOM 2425 O O . HIS A 1 316 ? 20.669 -3.200 -8.673 1.00 90.00 316 HIS A O 1
ATOM 2431 N N . ALA A 1 317 ? 22.377 -3.220 -7.216 1.00 85.69 317 ALA A N 1
ATOM 2432 C CA . ALA A 1 317 ? 22.203 -4.614 -6.831 1.00 85.69 317 ALA A CA 1
ATOM 2433 C C . ALA A 1 317 ? 20.932 -4.823 -5.991 1.00 85.69 317 ALA A C 1
ATOM 2435 O O . ALA A 1 317 ? 20.637 -4.045 -5.082 1.00 85.69 317 ALA A O 1
ATOM 2436 N N . HIS A 1 318 ? 20.232 -5.924 -6.259 1.00 87.69 318 HIS A N 1
ATOM 2437 C CA . HIS A 1 318 ? 19.179 -6.469 -5.406 1.00 87.69 318 HIS A CA 1
ATOM 2438 C C . HIS A 1 318 ? 19.666 -7.814 -4.839 1.00 87.69 318 HIS A C 1
ATOM 2440 O O . HIS A 1 318 ? 20.296 -8.562 -5.588 1.00 87.69 318 HIS A O 1
ATOM 2446 N N . PRO A 1 319 ? 19.396 -8.148 -3.561 1.00 84.75 319 PRO A N 1
ATOM 2447 C CA . PRO A 1 319 ? 19.890 -9.387 -2.949 1.00 84.75 319 PRO A CA 1
ATOM 2448 C C . PRO A 1 319 ? 19.434 -10.656 -3.676 1.00 84.75 319 PRO A C 1
ATOM 2450 O O . PRO A 1 319 ? 20.174 -11.631 -3.736 1.00 84.75 319 PRO A O 1
ATOM 2453 N N . ASP A 1 320 ? 18.221 -10.629 -4.232 1.00 90.31 320 ASP A N 1
ATOM 2454 C CA . ASP A 1 320 ? 17.629 -11.753 -4.957 1.00 90.31 320 ASP A CA 1
ATOM 2455 C C . ASP A 1 320 ? 16.824 -11.247 -6.170 1.00 90.31 320 ASP A C 1
ATOM 2457 O O . ASP A 1 320 ? 15.627 -10.950 -6.057 1.00 90.31 320 ASP A O 1
ATOM 2461 N N . PRO A 1 321 ? 17.468 -11.021 -7.328 1.00 91.06 321 PRO A N 1
ATOM 2462 C CA . PRO A 1 321 ? 16.777 -10.541 -8.521 1.00 91.06 321 PRO A CA 1
ATOM 2463 C C . PRO A 1 321 ? 15.803 -11.592 -9.087 1.00 91.06 321 PRO A C 1
ATOM 2465 O O . PRO A 1 321 ? 14.807 -11.231 -9.710 1.00 91.06 321 PRO A O 1
ATOM 2468 N N . SER A 1 322 ? 16.012 -12.887 -8.843 1.00 90.50 322 SER A N 1
ATOM 2469 C CA . SER A 1 322 ? 15.134 -13.964 -9.328 1.00 90.50 322 SER A CA 1
ATOM 2470 C C . SER A 1 322 ? 13.796 -14.005 -8.581 1.00 90.50 322 SER A C 1
ATOM 2472 O O . SER A 1 322 ? 12.728 -14.148 -9.196 1.00 90.50 322 SER A O 1
ATOM 2474 N N . ALA A 1 323 ? 13.812 -13.789 -7.262 1.00 91.62 323 ALA A N 1
ATOM 2475 C CA . ALA A 1 323 ? 12.594 -13.636 -6.464 1.00 91.62 323 ALA A CA 1
ATOM 2476 C C . ALA A 1 323 ? 11.788 -12.383 -6.842 1.00 91.62 323 ALA A C 1
ATOM 2478 O O . ALA A 1 323 ? 10.564 -12.352 -6.664 1.00 91.62 323 ALA A O 1
ATOM 2479 N N . LEU A 1 324 ? 12.442 -11.350 -7.385 1.00 93.00 324 LEU A N 1
ATOM 2480 C CA . LEU A 1 324 ? 11.765 -10.177 -7.937 1.00 93.00 324 LEU A CA 1
ATOM 2481 C C . LEU A 1 324 ? 10.890 -10.557 -9.138 1.00 93.00 324 LEU A C 1
ATOM 2483 O O . LEU A 1 324 ? 9.706 -10.221 -9.161 1.00 93.00 324 LEU A O 1
ATOM 2487 N N . ILE A 1 325 ? 11.433 -11.317 -10.097 1.00 94.75 325 ILE A N 1
ATOM 2488 C CA . ILE A 1 325 ? 10.675 -11.747 -11.282 1.00 94.75 325 ILE A CA 1
ATOM 2489 C C . ILE A 1 325 ? 9.529 -12.679 -10.899 1.00 94.75 325 ILE A C 1
ATOM 2491 O O . ILE A 1 325 ? 8.400 -12.476 -11.340 1.00 94.75 325 ILE A O 1
ATOM 2495 N N . SER A 1 326 ? 9.783 -13.643 -10.015 1.00 93.38 326 SER A N 1
ATOM 2496 C CA . SER A 1 326 ? 8.741 -14.548 -9.509 1.00 93.38 326 SER A CA 1
ATOM 2497 C C . SER A 1 326 ? 7.586 -13.784 -8.841 1.00 93.38 326 SER A C 1
ATOM 2499 O O . SER A 1 326 ? 6.410 -14.133 -8.989 1.00 93.38 326 SER A O 1
ATOM 2501 N N . SER A 1 327 ? 7.898 -12.693 -8.136 1.00 92.50 327 SER A N 1
ATOM 2502 C CA . SER A 1 327 ? 6.887 -11.824 -7.528 1.00 92.50 327 SER A CA 1
ATOM 2503 C C . SER A 1 327 ? 6.098 -11.022 -8.552 1.00 92.50 327 SER A C 1
ATOM 2505 O O . SER A 1 327 ? 4.874 -10.960 -8.444 1.00 92.50 327 SER A O 1
ATOM 2507 N N . LEU A 1 328 ? 6.765 -10.463 -9.567 1.00 93.50 328 LEU A N 1
ATOM 2508 C CA . LEU A 1 328 ? 6.092 -9.765 -10.664 1.00 93.50 328 LEU A CA 1
ATOM 2509 C C . LEU A 1 328 ? 5.122 -10.706 -11.381 1.00 93.50 328 LEU A C 1
ATOM 2511 O O . LEU A 1 328 ? 3.957 -10.360 -11.549 1.00 93.50 328 LEU A O 1
ATOM 2515 N N . VAL A 1 329 ? 5.559 -11.926 -11.712 1.00 93.38 329 VAL A N 1
ATOM 2516 C CA . VAL A 1 329 ? 4.717 -12.945 -12.365 1.00 93.38 329 VAL A CA 1
ATOM 2517 C C . VAL A 1 329 ? 3.477 -13.288 -11.531 1.00 93.38 329 VAL A C 1
ATOM 2519 O O . VAL A 1 329 ? 2.397 -13.481 -12.084 1.00 93.38 329 VAL A O 1
ATOM 2522 N N . SER A 1 330 ? 3.600 -13.329 -10.203 1.00 91.31 330 SER A N 1
ATOM 2523 C CA . SER A 1 330 ? 2.487 -13.637 -9.293 1.00 91.31 330 SER A CA 1
ATOM 2524 C C . SER A 1 330 ? 1.678 -12.414 -8.840 1.00 91.31 330 SER A C 1
ATOM 2526 O O . SER A 1 330 ? 0.640 -12.573 -8.197 1.00 91.31 330 SER A O 1
ATOM 2528 N N . ALA A 1 331 ? 2.108 -11.187 -9.150 1.00 88.81 331 ALA A N 1
ATOM 2529 C CA . ALA A 1 331 ? 1.421 -9.966 -8.728 1.00 88.81 331 ALA A CA 1
ATOM 2530 C C . ALA A 1 331 ? -0.021 -9.856 -9.263 1.00 88.81 331 ALA A C 1
ATOM 2532 O O . ALA A 1 331 ? -0.901 -9.536 -8.461 1.00 88.81 331 ALA A O 1
ATOM 2533 N N . PRO A 1 332 ? -0.326 -10.187 -10.539 1.00 88.25 332 PRO A N 1
ATOM 2534 C CA . PRO A 1 332 ? -1.701 -10.163 -11.038 1.00 88.25 332 PRO A CA 1
ATOM 2535 C C . PRO A 1 332 ? -2.650 -11.091 -10.270 1.00 88.25 332 PRO A C 1
ATOM 2537 O O . PRO A 1 332 ? -3.823 -10.777 -10.137 1.00 88.25 332 PRO A O 1
ATOM 2540 N N . LEU A 1 333 ? -2.151 -12.195 -9.700 1.00 88.94 333 LEU A N 1
ATOM 2541 C CA . LEU A 1 333 ? -2.967 -13.132 -8.912 1.00 88.94 333 LEU A CA 1
ATOM 2542 C C . LEU A 1 333 ? -3.374 -12.567 -7.541 1.00 88.94 333 LEU A C 1
ATOM 2544 O O . LEU A 1 333 ? -4.321 -13.052 -6.928 1.00 88.94 333 LEU A O 1
ATOM 2548 N N . ARG A 1 334 ? -2.641 -11.563 -7.045 1.00 88.75 334 ARG A N 1
ATOM 2549 C CA . ARG A 1 334 ? -2.876 -10.899 -5.752 1.00 88.75 334 ARG A CA 1
ATOM 2550 C C . ARG A 1 334 ? -3.678 -9.605 -5.889 1.00 88.75 334 ARG A C 1
ATOM 2552 O O . ARG A 1 334 ? -4.047 -9.006 -4.882 1.00 88.75 334 ARG A O 1
ATOM 2559 N N . LEU A 1 335 ? -3.919 -9.159 -7.119 1.00 94.00 335 LEU A N 1
ATOM 2560 C CA . LEU A 1 335 ? -4.599 -7.911 -7.429 1.00 94.00 335 LEU A CA 1
ATOM 2561 C C . LEU A 1 335 ? -5.931 -8.204 -8.111 1.00 94.00 335 LEU A C 1
ATOM 2563 O O . LEU A 1 335 ? -6.028 -9.045 -8.996 1.00 94.00 335 LEU A O 1
ATOM 2567 N N . ARG A 1 336 ? -6.962 -7.460 -7.723 1.00 92.81 336 ARG A N 1
ATOM 2568 C CA . ARG A 1 336 ? -8.239 -7.431 -8.433 1.00 92.81 336 ARG A CA 1
ATOM 2569 C C . ARG A 1 336 ? -8.151 -6.570 -9.690 1.00 92.81 336 ARG A C 1
ATOM 2571 O O . ARG A 1 336 ? -8.766 -6.907 -10.693 1.00 92.81 336 ARG A O 1
ATOM 2578 N N . GLU A 1 337 ? -7.402 -5.468 -9.624 1.00 91.62 337 GLU A N 1
ATOM 2579 C CA . GLU A 1 337 ? -7.244 -4.522 -10.732 1.00 91.62 337 GLU A CA 1
ATOM 2580 C C . GLU A 1 337 ? -5.782 -4.065 -10.850 1.00 91.62 337 GLU A C 1
ATOM 2582 O O . GLU A 1 337 ? -5.348 -3.081 -10.252 1.00 91.62 337 GLU A O 1
ATOM 2587 N N . THR A 1 338 ? -4.992 -4.783 -11.649 1.00 93.31 338 THR A N 1
ATOM 2588 C CA . THR A 1 338 ? -3.574 -4.456 -11.873 1.00 93.31 338 THR A CA 1
ATOM 2589 C C . THR A 1 338 ? -3.403 -3.115 -12.591 1.00 93.31 338 THR A C 1
ATOM 2591 O O . THR A 1 338 ? -2.461 -2.368 -12.318 1.00 93.31 338 THR A O 1
ATOM 2594 N N . ARG A 1 339 ? -4.334 -2.757 -13.486 1.00 91.88 339 ARG A N 1
ATOM 2595 C CA . ARG A 1 339 ? -4.208 -1.580 -14.354 1.00 91.88 339 ARG A CA 1
ATOM 2596 C C . ARG A 1 339 ? -4.126 -0.271 -13.577 1.00 91.88 339 ARG A C 1
ATOM 2598 O O . ARG A 1 339 ? -3.380 0.611 -13.990 1.00 91.88 339 ARG A O 1
ATOM 2605 N N . SER A 1 340 ? -4.868 -0.129 -12.479 1.00 92.31 340 SER A N 1
ATOM 2606 C CA . SER A 1 340 ? -4.841 1.091 -11.663 1.00 92.31 340 SER A CA 1
ATOM 2607 C C . SER A 1 340 ? -3.473 1.319 -11.015 1.00 92.31 340 SER A C 1
ATOM 2609 O O . SER A 1 340 ? -2.990 2.451 -11.002 1.00 92.31 340 SER A O 1
ATOM 2611 N N . VAL A 1 341 ? -2.810 0.248 -10.568 1.00 94.38 341 VAL A N 1
ATOM 2612 C CA . VAL A 1 341 ? -1.447 0.317 -10.016 1.00 94.38 341 VAL A CA 1
ATOM 2613 C C . VAL A 1 341 ? -0.433 0.648 -11.115 1.00 94.38 341 VAL A C 1
ATOM 2615 O O . VAL A 1 341 ? 0.407 1.526 -10.937 1.00 94.38 341 VAL A O 1
ATOM 2618 N N . LEU A 1 342 ? -0.539 0.013 -12.289 1.00 93.62 342 LEU A N 1
ATOM 2619 C CA . LEU A 1 342 ? 0.358 0.287 -13.422 1.00 93.62 342 LEU A CA 1
ATOM 2620 C C . LEU A 1 342 ? 0.184 1.702 -13.985 1.00 93.62 342 LEU A C 1
ATOM 2622 O O . LEU A 1 342 ? 1.163 2.338 -14.375 1.00 93.62 342 LEU A O 1
ATOM 2626 N N . GLN A 1 343 ? -1.046 2.222 -14.000 1.00 91.25 343 GLN A N 1
ATOM 2627 C CA . GLN A 1 343 ? -1.320 3.604 -14.380 1.00 91.25 343 GLN A CA 1
ATOM 2628 C C . GLN A 1 343 ? -0.606 4.576 -13.440 1.00 91.25 343 GLN A C 1
ATOM 2630 O O . GLN A 1 343 ? 0.004 5.534 -13.915 1.00 91.25 343 GLN A O 1
ATOM 2635 N N . ASP A 1 344 ? -0.628 4.314 -12.136 1.00 90.56 344 ASP A N 1
ATOM 2636 C CA . ASP A 1 344 ? 0.124 5.111 -11.175 1.00 90.56 344 ASP A CA 1
ATOM 2637 C C . ASP A 1 344 ? 1.643 4.982 -11.370 1.00 90.56 344 ASP A C 1
ATOM 2639 O O . ASP A 1 344 ? 2.337 5.993 -11.502 1.00 90.56 344 ASP A O 1
ATOM 2643 N N . ALA A 1 345 ? 2.154 3.756 -11.512 1.00 91.69 345 ALA A N 1
ATOM 2644 C CA . ALA A 1 345 ? 3.571 3.499 -11.770 1.00 91.69 345 ALA A CA 1
ATOM 2645 C C . ALA A 1 345 ? 4.069 4.193 -13.049 1.00 91.69 345 ALA A C 1
ATOM 2647 O O . ALA A 1 345 ? 5.210 4.651 -13.110 1.00 91.69 345 ALA A O 1
ATOM 2648 N N . SER A 1 346 ? 3.210 4.342 -14.064 1.00 89.25 346 SER A N 1
ATOM 2649 C CA . SER A 1 346 ? 3.567 4.964 -15.344 1.00 89.25 346 SER A CA 1
ATOM 2650 C C . SER A 1 346 ? 3.949 6.442 -15.255 1.00 89.25 346 SER A C 1
ATOM 2652 O O . SER A 1 346 ? 4.523 6.975 -16.200 1.00 89.25 346 SER A O 1
ATOM 2654 N N . ARG A 1 347 ? 3.685 7.106 -14.126 1.00 85.94 347 ARG A N 1
ATOM 2655 C CA . ARG A 1 347 ? 4.158 8.473 -13.871 1.00 85.94 347 ARG A CA 1
ATOM 2656 C C . ARG A 1 347 ? 5.672 8.537 -13.668 1.00 85.94 347 ARG A C 1
ATOM 2658 O O . ARG A 1 347 ? 6.286 9.534 -14.033 1.00 85.94 347 ARG A O 1
ATOM 2665 N N . PHE A 1 348 ? 6.258 7.469 -13.127 1.00 86.50 348 PHE A N 1
ATOM 2666 C CA . PHE A 1 348 ? 7.657 7.428 -12.693 1.00 86.50 348 PHE A CA 1
ATOM 2667 C C . PHE A 1 348 ? 8.485 6.380 -13.451 1.00 86.50 348 PHE A C 1
ATOM 2669 O O . PHE A 1 348 ? 9.676 6.571 -13.660 1.00 86.50 348 PHE A O 1
ATOM 2676 N N . LEU A 1 349 ? 7.862 5.284 -13.898 1.00 90.56 349 LEU A N 1
ATOM 2677 C CA . LEU A 1 349 ? 8.546 4.074 -14.370 1.00 90.56 349 LEU A CA 1
ATOM 2678 C C . LEU A 1 349 ? 8.217 3.727 -15.835 1.00 90.56 349 LEU A C 1
ATOM 2680 O O . LEU A 1 349 ? 8.067 2.556 -16.186 1.00 90.56 349 LEU A O 1
ATOM 2684 N N . ARG A 1 350 ? 8.082 4.733 -16.714 1.00 90.12 350 ARG A N 1
ATOM 2685 C CA . ARG A 1 350 ? 7.649 4.544 -18.120 1.00 90.12 350 ARG A CA 1
ATOM 2686 C C . ARG A 1 350 ? 8.527 3.555 -18.883 1.00 90.12 350 ARG A C 1
ATOM 2688 O O . ARG A 1 350 ? 7.995 2.673 -19.552 1.00 90.12 350 ARG A O 1
ATOM 2695 N N . GLU A 1 351 ? 9.848 3.677 -18.779 1.00 90.38 351 GLU A N 1
ATOM 2696 C CA . GLU A 1 351 ? 10.785 2.759 -19.432 1.00 90.38 351 GLU A CA 1
ATOM 2697 C C . GLU A 1 351 ? 10.628 1.327 -18.923 1.00 90.38 351 GLU A C 1
ATOM 2699 O O . GLU A 1 351 ? 10.638 0.398 -19.723 1.00 90.38 351 GLU A O 1
ATOM 2704 N N . THR A 1 352 ? 10.477 1.147 -17.607 1.00 92.88 352 THR A N 1
ATOM 2705 C CA . THR A 1 352 ? 10.340 -0.174 -16.983 1.00 92.88 352 THR A CA 1
ATOM 2706 C C . THR A 1 352 ? 9.070 -0.865 -17.466 1.00 92.88 352 THR A C 1
ATOM 2708 O O . THR A 1 352 ? 9.104 -2.037 -17.825 1.00 92.88 352 THR A O 1
ATOM 2711 N N . LEU A 1 353 ? 7.957 -0.132 -17.558 1.00 9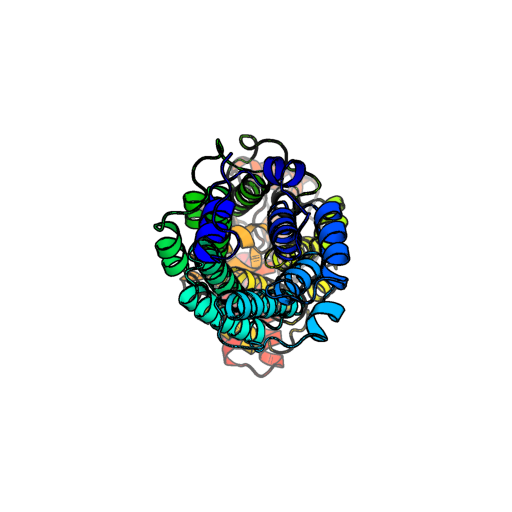3.62 353 LEU A N 1
ATOM 2712 C CA . LEU A 1 353 ? 6.689 -0.669 -18.056 1.00 93.62 353 LEU A CA 1
ATOM 2713 C C . LEU A 1 353 ? 6.735 -1.008 -19.554 1.00 93.62 353 LEU A C 1
ATOM 2715 O O . LEU A 1 353 ? 6.199 -2.034 -19.976 1.00 93.62 353 LEU A O 1
ATOM 2719 N N . VAL A 1 354 ? 7.419 -0.190 -20.362 1.00 93.00 354 VAL A N 1
ATOM 2720 C CA . VAL A 1 354 ? 7.675 -0.510 -21.776 1.00 93.00 354 VAL A CA 1
ATOM 2721 C C . VAL A 1 354 ? 8.550 -1.756 -21.901 1.00 93.00 354 VAL A C 1
ATOM 2723 O O . VAL A 1 354 ? 8.247 -2.627 -22.709 1.00 93.00 354 VAL A O 1
ATOM 2726 N N . LEU A 1 355 ? 9.586 -1.884 -21.074 1.00 93.38 355 LEU A N 1
ATOM 2727 C CA . LEU A 1 355 ? 10.468 -3.045 -21.063 1.00 93.38 355 LEU A CA 1
ATOM 2728 C C . LEU A 1 355 ? 9.724 -4.335 -20.682 1.00 93.38 355 LEU A C 1
ATOM 2730 O O . LEU A 1 355 ? 9.887 -5.347 -21.357 1.00 93.38 355 LEU A O 1
ATOM 2734 N N . ILE A 1 356 ? 8.861 -4.279 -19.663 1.00 94.50 356 ILE A N 1
ATOM 2735 C CA . ILE A 1 356 ? 7.956 -5.379 -19.294 1.00 94.50 356 ILE A CA 1
A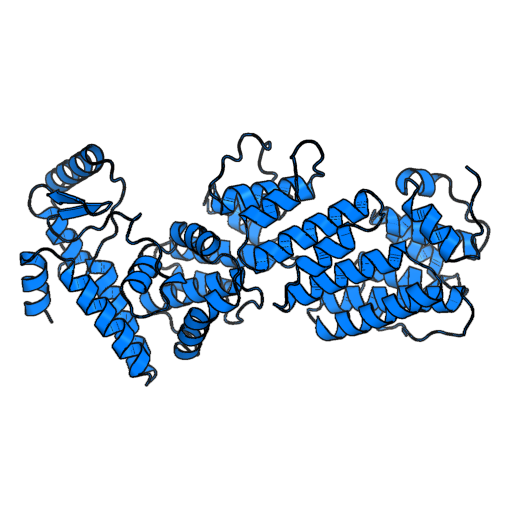TOM 2736 C C . ILE A 1 356 ? 7.026 -5.724 -20.460 1.00 94.50 356 ILE A C 1
ATOM 2738 O O . ILE A 1 356 ? 6.877 -6.887 -20.801 1.00 94.50 356 ILE A O 1
ATOM 2742 N N . SER A 1 357 ? 6.448 -4.726 -21.131 1.00 93.12 357 SER A N 1
ATOM 2743 C CA . SER A 1 357 ? 5.551 -4.961 -22.273 1.00 93.12 357 SER A CA 1
ATOM 2744 C C . SER A 1 357 ? 6.240 -5.613 -23.480 1.00 93.12 357 SER A C 1
ATOM 2746 O O . SER A 1 357 ? 5.563 -6.121 -24.375 1.00 93.12 357 SER A O 1
ATOM 2748 N N . LEU A 1 358 ? 7.573 -5.553 -23.537 1.00 93.25 358 LEU A N 1
ATOM 2749 C CA . LEU A 1 358 ? 8.396 -6.186 -24.563 1.00 93.25 358 LEU A CA 1
ATOM 2750 C C . LEU A 1 358 ? 8.906 -7.568 -24.135 1.00 93.25 358 LEU A C 1
ATOM 2752 O O . LEU A 1 358 ? 9.450 -8.278 -24.975 1.00 93.25 358 LEU A O 1
ATOM 2756 N N . SER A 1 359 ? 8.743 -7.978 -22.880 1.00 93.44 359 SER A N 1
ATOM 2757 C CA . SER A 1 359 ? 9.151 -9.304 -22.414 1.00 93.44 359 SER A CA 1
ATOM 2758 C C . SER A 1 359 ? 8.018 -10.333 -22.556 1.00 93.44 359 SER A C 1
ATOM 2760 O O . SER A 1 359 ? 6.959 -10.038 -23.114 1.00 93.44 359 SER A O 1
ATOM 2762 N N . ASP A 1 360 ? 8.270 -11.564 -22.107 1.00 91.81 360 ASP A N 1
ATOM 2763 C CA . ASP A 1 360 ? 7.284 -12.657 -22.025 1.00 91.81 360 ASP A CA 1
ATOM 2764 C C . ASP A 1 360 ? 6.679 -12.806 -20.621 1.00 91.81 360 ASP A C 1
ATOM 2766 O O . ASP A 1 360 ? 6.214 -13.877 -20.229 1.00 91.81 360 ASP A O 1
ATOM 2770 N N . LEU A 1 361 ? 6.677 -11.718 -19.849 1.00 92.88 361 LEU A N 1
ATOM 2771 C CA . LEU A 1 361 ? 5.941 -11.656 -18.592 1.00 92.88 361 LEU A CA 1
ATOM 2772 C C . LEU A 1 361 ? 4.415 -11.714 -18.836 1.00 92.88 361 LEU A C 1
ATOM 2774 O O . LEU A 1 361 ? 3.951 -11.583 -19.971 1.00 92.88 361 LEU A O 1
ATOM 2778 N N . PRO A 1 362 ? 3.601 -11.944 -17.787 1.00 92.31 362 PRO A N 1
ATOM 2779 C CA . PRO A 1 362 ? 2.148 -11.972 -17.924 1.00 92.31 362 PRO A CA 1
ATOM 2780 C C . PRO A 1 362 ? 1.590 -10.702 -18.577 1.00 92.31 362 PRO A C 1
ATOM 2782 O O . PRO A 1 362 ? 1.976 -9.581 -18.230 1.00 92.31 362 PRO A O 1
ATOM 2785 N N . LYS A 1 363 ? 0.631 -10.876 -19.494 1.00 91.06 363 LYS A N 1
ATOM 2786 C CA . LYS A 1 363 ? 0.040 -9.785 -20.290 1.00 91.06 363 LYS A CA 1
ATOM 2787 C C . LYS A 1 363 ? -0.662 -8.735 -19.431 1.00 91.06 363 LYS A C 1
ATOM 2789 O O . LYS A 1 363 ? -0.777 -7.587 -19.843 1.00 91.06 363 LYS A O 1
ATOM 2794 N N . GLU A 1 364 ? -1.106 -9.106 -18.239 1.00 91.06 364 GLU A N 1
ATOM 2795 C CA . GLU A 1 364 ? -1.710 -8.228 -17.238 1.00 91.06 364 GLU A CA 1
ATOM 2796 C C . GLU A 1 364 ? -0.741 -7.128 -16.773 1.00 91.06 364 GLU A C 1
ATOM 2798 O O . GLU A 1 364 ? -1.181 -6.055 -16.363 1.00 91.06 364 GLU A O 1
ATOM 2803 N N . LEU A 1 365 ? 0.572 -7.368 -16.873 1.00 90.00 365 LEU A N 1
ATOM 2804 C CA . LEU A 1 365 ? 1.620 -6.388 -16.580 1.00 90.00 365 LEU A CA 1
ATOM 2805 C C . LEU A 1 365 ? 1.977 -5.509 -17.787 1.00 90.00 365 LEU A C 1
ATOM 2807 O O . LEU A 1 365 ? 2.707 -4.527 -17.638 1.00 90.00 365 LEU A O 1
ATOM 2811 N N . HIS A 1 366 ? 1.491 -5.845 -18.986 1.00 89.44 366 HIS A N 1
ATOM 2812 C CA . HIS A 1 366 ? 1.824 -5.120 -20.208 1.00 89.44 366 HIS A CA 1
ATOM 2813 C C . HIS A 1 366 ? 1.041 -3.805 -20.238 1.00 89.44 366 HIS A C 1
ATOM 2815 O O . HIS A 1 366 ? -0.110 -3.730 -20.673 1.00 89.44 366 HIS A O 1
ATOM 2821 N N . PHE A 1 367 ? 1.687 -2.742 -19.769 1.00 82.12 367 PHE A N 1
ATOM 2822 C CA . PHE A 1 367 ? 1.156 -1.388 -19.742 1.00 82.12 367 PHE A CA 1
ATOM 2823 C C . PHE A 1 367 ? 2.130 -0.419 -20.417 1.00 82.12 367 PHE A C 1
ATOM 2825 O O . PHE A 1 367 ? 3.344 -0.537 -20.300 1.00 82.12 367 PHE A O 1
ATOM 2832 N N . GLY A 1 368 ? 1.602 0.593 -21.108 1.00 66.19 368 GLY A N 1
ATOM 2833 C CA . GLY A 1 368 ? 2.397 1.725 -21.597 1.00 66.19 368 GLY A CA 1
ATOM 2834 C C . GLY A 1 368 ? 2.699 1.730 -23.096 1.00 66.19 368 GLY A C 1
ATOM 2835 O O . GLY A 1 368 ? 2.669 2.809 -23.676 1.00 66.19 368 GLY A O 1
ATOM 2836 N N . MET A 1 369 ? 2.865 0.586 -23.772 1.00 69.12 369 MET A N 1
ATOM 2837 C CA . MET A 1 369 ? 3.204 0.564 -25.216 1.00 69.12 369 MET A CA 1
ATOM 2838 C C . MET A 1 369 ? 2.203 1.307 -26.120 1.00 69.12 369 MET A C 1
ATOM 2840 O O . MET A 1 369 ? 2.594 1.903 -27.117 1.00 69.12 369 MET A O 1
ATOM 2844 N N . ASN A 1 370 ? 0.918 1.325 -25.753 1.00 71.19 370 ASN A N 1
ATOM 2845 C CA . ASN A 1 370 ? -0.127 2.018 -26.519 1.00 71.19 370 ASN A CA 1
ATOM 2846 C C . ASN A 1 370 ? -0.311 3.495 -26.123 1.00 71.19 370 ASN A C 1
ATOM 2848 O O . ASN A 1 370 ? -1.052 4.219 -26.785 1.00 71.19 370 ASN A O 1
ATOM 2852 N N . PHE A 1 371 ? 0.322 3.938 -25.032 1.00 72.56 371 PHE A N 1
ATOM 2853 C CA . PHE A 1 371 ? 0.082 5.245 -24.402 1.00 72.56 371 PHE A CA 1
ATOM 2854 C C . PHE A 1 371 ? 1.355 6.089 -24.244 1.00 72.56 371 PHE A C 1
ATOM 2856 O O . PHE A 1 371 ? 1.288 7.240 -23.811 1.00 72.56 371 PHE A O 1
ATOM 2863 N N . VAL A 1 372 ? 2.519 5.522 -24.565 1.00 85.56 372 VAL A N 1
ATOM 2864 C CA . VAL A 1 372 ? 3.825 6.169 -24.468 1.00 85.56 372 VAL A CA 1
ATOM 2865 C C . VAL A 1 372 ? 4.386 6.328 -25.882 1.00 85.56 372 VAL A C 1
ATOM 2867 O O . VAL A 1 372 ? 4.701 5.320 -26.510 1.00 85.56 372 VAL A O 1
ATOM 2870 N N . PRO A 1 373 ? 4.542 7.564 -26.388 1.00 91.19 373 PRO A N 1
ATOM 2871 C CA . PRO A 1 373 ? 5.221 7.803 -27.657 1.00 91.19 373 PRO A CA 1
ATOM 2872 C C . PRO A 1 373 ? 6.664 7.291 -27.587 1.00 91.19 373 PRO A C 1
ATOM 2874 O O . PRO A 1 373 ? 7.363 7.586 -26.617 1.00 91.19 373 PRO A O 1
ATOM 2877 N N . LEU A 1 374 ? 7.125 6.550 -28.595 1.00 93.62 374 LEU A N 1
ATOM 2878 C CA . LEU A 1 374 ? 8.446 5.915 -28.620 1.00 93.62 374 LEU A CA 1
ATOM 2879 C C . LEU A 1 374 ? 9.330 6.548 -29.697 1.00 93.62 374 LEU A C 1
ATOM 2881 O O . LEU A 1 374 ? 8.989 6.535 -30.876 1.00 93.62 374 LEU A O 1
ATOM 2885 N N . LEU A 1 375 ? 10.497 7.060 -29.319 1.00 94.81 375 LEU A N 1
ATOM 2886 C CA . LEU A 1 375 ? 11.543 7.482 -30.245 1.00 94.81 375 LEU A CA 1
ATOM 2887 C C . LEU A 1 375 ? 12.324 6.246 -30.712 1.00 94.81 375 LEU A C 1
ATOM 2889 O O . LEU A 1 375 ? 13.008 5.603 -29.918 1.00 94.81 375 LEU A O 1
ATOM 2893 N N . THR A 1 376 ? 12.233 5.932 -32.004 1.00 94.12 376 THR A N 1
ATOM 2894 C CA . THR A 1 376 ? 12.754 4.691 -32.621 1.00 94.12 376 THR A CA 1
ATOM 2895 C C . THR A 1 376 ? 13.909 4.946 -33.604 1.00 94.12 376 THR A C 1
ATOM 2897 O O . THR A 1 376 ? 14.251 4.106 -34.443 1.00 94.12 376 THR A O 1
ATOM 2900 N N . GLY A 1 377 ? 14.513 6.132 -33.531 1.00 92.75 377 GLY A N 1
ATOM 2901 C CA . GLY A 1 377 ? 15.512 6.626 -34.472 1.00 92.75 377 GLY A CA 1
ATOM 2902 C C . GLY A 1 377 ? 14.996 7.836 -35.234 1.00 92.75 377 GLY A C 1
ATOM 2903 O O . GLY A 1 377 ? 14.686 8.865 -34.642 1.00 92.75 377 GLY A O 1
ATOM 2904 N N . GLY A 1 378 ? 14.893 7.735 -36.559 1.00 91.62 378 GLY A N 1
ATOM 2905 C CA . GLY A 1 378 ? 14.362 8.819 -37.399 1.00 91.62 378 GLY A CA 1
ATOM 2906 C C . GLY A 1 378 ? 12.854 9.072 -37.255 1.00 91.62 378 GLY A C 1
ATOM 2907 O O . GLY A 1 378 ? 12.315 9.918 -37.968 1.00 91.62 378 GLY A O 1
ATOM 2908 N N . GLU A 1 379 ? 12.169 8.338 -36.377 1.00 94.88 379 GLU A N 1
ATOM 2909 C CA . GLU A 1 379 ? 10.712 8.302 -36.257 1.00 94.88 379 GLU A CA 1
ATOM 2910 C C . GLU A 1 379 ? 10.269 8.284 -34.786 1.00 94.88 379 GLU A C 1
ATOM 2912 O O . GLU A 1 379 ? 10.949 7.721 -33.921 1.00 94.88 379 GLU A O 1
ATOM 2917 N N . VAL A 1 380 ? 9.092 8.854 -34.524 1.00 94.06 380 VAL A N 1
ATOM 2918 C CA . VAL A 1 380 ? 8.323 8.645 -33.291 1.00 94.06 380 VAL A CA 1
ATOM 2919 C C . VAL A 1 380 ? 7.140 7.735 -33.604 1.00 94.06 380 VAL A C 1
ATOM 2921 O O . VAL A 1 380 ? 6.366 8.032 -34.511 1.00 94.06 380 VAL A O 1
ATOM 2924 N N . LEU A 1 381 ? 7.006 6.636 -32.868 1.00 91.56 381 LEU A N 1
ATOM 2925 C CA . LEU A 1 381 ? 5.835 5.767 -32.890 1.00 91.56 381 LEU A CA 1
ATOM 2926 C C . LEU A 1 381 ? 4.876 6.219 -31.785 1.00 91.56 381 LEU A C 1
ATOM 2928 O O . LEU A 1 381 ? 5.204 6.089 -30.609 1.00 91.56 381 LEU A O 1
ATOM 2932 N N . ASP A 1 382 ? 3.708 6.741 -32.146 1.00 90.19 382 ASP A N 1
ATOM 2933 C CA . ASP A 1 382 ? 2.670 7.150 -31.197 1.00 90.19 382 ASP A CA 1
ATOM 2934 C C . ASP A 1 382 ? 1.326 6.537 -31.592 1.00 90.19 382 ASP A C 1
ATOM 2936 O O . ASP A 1 382 ? 0.890 6.662 -32.734 1.00 90.19 382 ASP A O 1
ATOM 2940 N N . ARG A 1 383 ? 0.684 5.814 -30.664 1.00 84.25 383 ARG A N 1
ATOM 2941 C CA . ARG A 1 383 ? -0.611 5.130 -30.883 1.00 84.25 383 ARG A CA 1
ATOM 2942 C C . ARG A 1 383 ? -0.666 4.299 -32.179 1.00 84.25 383 ARG A C 1
ATOM 2944 O O . ARG A 1 383 ? -1.677 4.274 -32.877 1.00 84.25 383 ARG A O 1
ATOM 2951 N N . GLY A 1 384 ? 0.441 3.636 -32.520 1.00 83.75 384 GLY A N 1
ATOM 2952 C CA . GLY A 1 384 ? 0.578 2.829 -33.739 1.00 83.75 384 GLY A CA 1
ATOM 2953 C C . GLY A 1 384 ? 0.885 3.619 -35.019 1.00 83.75 384 GLY A C 1
ATOM 2954 O O . GLY A 1 384 ? 1.130 3.007 -36.057 1.00 83.75 384 GLY A O 1
ATOM 2955 N N . GLN A 1 385 ? 0.929 4.952 -34.966 1.00 88.81 385 GLN A N 1
ATOM 2956 C CA . GLN A 1 385 ? 1.288 5.816 -36.090 1.00 88.81 385 GLN A CA 1
ATOM 2957 C C . GLN A 1 385 ? 2.769 6.199 -36.044 1.00 88.81 385 GLN A C 1
ATOM 2959 O O . GLN A 1 385 ? 3.320 6.502 -34.987 1.00 88.81 385 GLN A O 1
ATOM 2964 N N . ARG A 1 386 ? 3.430 6.187 -37.207 1.00 92.25 386 ARG A N 1
ATOM 2965 C CA . ARG A 1 386 ? 4.840 6.575 -37.350 1.00 92.25 386 ARG A CA 1
ATOM 2966 C C . ARG A 1 386 ? 4.947 8.006 -37.857 1.00 92.25 386 ARG A C 1
ATOM 2968 O O . ARG A 1 386 ? 4.498 8.322 -38.956 1.00 92.25 386 ARG A O 1
ATOM 2975 N N . HIS A 1 387 ? 5.614 8.852 -37.085 1.00 93.38 387 HIS A N 1
ATOM 2976 C CA . HIS A 1 387 ? 5.871 10.246 -37.417 1.00 93.38 387 HIS A CA 1
ATOM 2977 C C . HIS A 1 387 ? 7.355 10.442 -37.701 1.00 93.38 387 HIS A C 1
ATOM 2979 O O . HIS A 1 387 ? 8.194 10.335 -36.807 1.00 93.38 387 HIS A O 1
ATOM 2985 N N . ARG A 1 388 ? 7.695 10.764 -38.950 1.00 93.19 388 ARG A N 1
ATOM 2986 C CA . ARG A 1 388 ? 9.079 11.051 -39.331 1.00 93.19 388 ARG A CA 1
ATOM 2987 C C . ARG A 1 388 ? 9.562 12.356 -38.694 1.00 93.19 388 ARG A C 1
ATOM 2989 O O . ARG A 1 388 ? 8.869 13.378 -38.740 1.00 93.19 388 ARG A O 1
ATOM 2996 N N . LEU A 1 389 ? 10.766 12.314 -38.132 1.00 90.12 389 LEU A N 1
ATOM 2997 C CA . LEU A 1 389 ? 11.455 13.456 -37.543 1.00 90.12 389 LEU A CA 1
ATOM 2998 C C . LEU A 1 389 ? 12.391 14.129 -38.560 1.00 90.12 389 LEU A C 1
ATOM 3000 O O . LEU A 1 389 ? 12.908 13.467 -39.465 1.00 90.12 389 LEU A O 1
ATOM 3004 N N . PRO A 1 390 ? 12.645 15.442 -38.422 1.00 87.12 390 PRO A N 1
ATOM 3005 C CA . PRO A 1 390 ? 13.552 16.155 -39.307 1.00 87.12 390 PRO A CA 1
ATOM 3006 C C . PRO A 1 390 ? 15.018 15.777 -39.053 1.00 87.12 390 PRO A C 1
ATOM 3008 O O . PRO A 1 390 ? 15.477 15.677 -37.914 1.00 87.12 390 PRO A O 1
ATOM 3011 N N . GLY A 1 391 ? 15.785 15.655 -40.138 1.00 86.62 391 GLY A N 1
ATOM 3012 C CA . GLY A 1 391 ? 17.238 15.497 -40.086 1.00 86.62 391 GLY A CA 1
ATOM 3013 C C . GLY A 1 391 ? 17.701 14.189 -39.436 1.00 86.62 391 GLY A C 1
ATOM 3014 O O . GLY A 1 391 ? 17.109 13.129 -39.624 1.00 86.62 391 GLY A O 1
ATOM 3015 N N . ARG A 1 392 ? 18.825 14.249 -38.711 1.00 88.88 392 ARG A N 1
ATOM 3016 C CA . ARG A 1 392 ? 19.456 13.079 -38.070 1.00 88.88 392 ARG A CA 1
ATOM 3017 C C . ARG A 1 392 ? 19.262 13.003 -36.556 1.00 88.88 392 ARG A C 1
ATOM 3019 O O . ARG A 1 392 ? 19.616 11.988 -35.972 1.00 88.88 392 ARG A O 1
ATOM 3026 N N . ILE A 1 393 ? 18.700 14.035 -35.928 1.00 88.69 393 ILE A N 1
ATOM 3027 C CA . ILE A 1 393 ? 18.673 14.178 -34.465 1.00 88.69 393 ILE A CA 1
ATOM 3028 C C . ILE A 1 393 ? 18.001 13.008 -33.745 1.00 88.69 393 ILE A C 1
ATOM 3030 O O . ILE A 1 393 ? 18.574 12.498 -32.793 1.00 88.69 393 ILE A O 1
ATOM 3034 N N . GLY A 1 394 ? 16.854 12.516 -34.223 1.00 89.06 394 GLY A N 1
ATOM 3035 C CA . GLY A 1 394 ? 16.191 11.372 -33.592 1.00 89.06 394 GLY A CA 1
ATOM 3036 C C . GLY A 1 394 ? 17.059 10.106 -33.598 1.00 89.06 394 GLY A C 1
ATOM 3037 O O . GLY A 1 394 ? 17.124 9.385 -32.603 1.00 89.06 394 GLY A O 1
ATOM 3038 N N . ARG A 1 395 ? 17.810 9.882 -34.685 1.00 90.62 395 ARG A N 1
ATOM 3039 C CA . ARG A 1 395 ? 18.779 8.780 -34.797 1.00 90.62 395 ARG A CA 1
ATOM 3040 C C . ARG A 1 395 ? 19.927 8.950 -33.815 1.00 90.62 395 ARG A C 1
ATOM 3042 O O . ARG A 1 395 ? 20.242 8.007 -33.103 1.00 90.62 395 ARG A O 1
ATOM 3049 N N . LEU A 1 396 ? 20.493 10.156 -33.739 1.00 89.69 396 LEU A N 1
ATOM 3050 C CA . LEU A 1 396 ? 21.573 10.474 -32.803 1.00 89.69 396 LEU A CA 1
ATOM 3051 C C . LEU A 1 396 ? 21.141 10.267 -31.352 1.00 89.69 396 LEU A C 1
ATOM 3053 O O . LEU A 1 396 ? 21.826 9.564 -30.625 1.00 89.69 396 LEU A O 1
ATOM 3057 N N . LEU A 1 397 ? 19.979 10.798 -30.965 1.00 90.06 397 LEU A N 1
ATOM 3058 C CA . LEU A 1 397 ? 19.426 10.627 -29.621 1.00 90.06 397 LEU A CA 1
ATOM 3059 C C . LEU A 1 397 ? 19.180 9.149 -29.302 1.00 90.06 397 LEU A C 1
ATOM 3061 O O . LEU A 1 397 ? 19.442 8.704 -28.189 1.00 90.06 397 LEU A O 1
ATOM 3065 N N . THR A 1 398 ? 18.697 8.367 -30.270 1.00 92.69 398 THR A N 1
ATOM 3066 C CA . THR A 1 398 ? 18.471 6.927 -30.075 1.00 92.69 398 THR A CA 1
ATOM 3067 C C . THR A 1 398 ? 19.789 6.176 -29.870 1.00 92.69 398 THR A C 1
ATOM 3069 O O . THR A 1 398 ? 19.899 5.380 -28.945 1.00 92.69 398 THR A O 1
ATOM 3072 N N . LEU A 1 399 ? 20.814 6.461 -30.676 1.00 91.06 399 LEU A N 1
ATOM 3073 C CA . LEU A 1 399 ? 22.143 5.855 -30.528 1.00 91.06 399 LEU A CA 1
ATOM 3074 C C . LEU A 1 399 ? 22.851 6.291 -29.236 1.00 91.06 399 LEU A C 1
ATOM 3076 O O . LEU A 1 399 ? 23.510 5.475 -28.597 1.00 91.06 399 LEU A O 1
ATOM 3080 N N . GLU A 1 400 ? 22.682 7.550 -28.829 1.00 90.25 400 GLU A N 1
ATOM 3081 C CA . GLU A 1 400 ? 23.148 8.072 -27.539 1.00 90.25 400 GLU A CA 1
ATOM 3082 C C . GLU A 1 400 ? 22.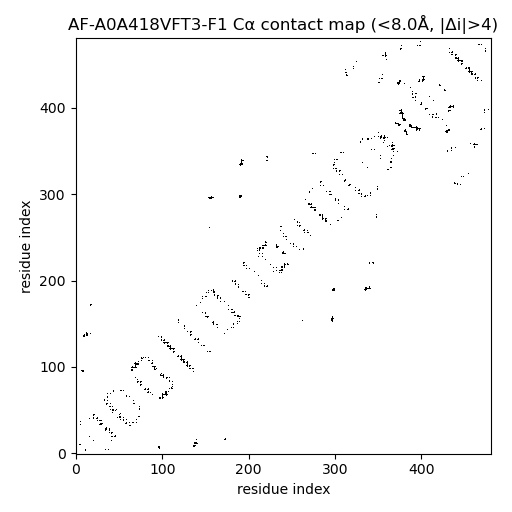474 7.341 -26.378 1.00 90.25 400 GLU A C 1
ATOM 3084 O O . GLU A 1 400 ? 23.145 6.880 -25.459 1.00 90.25 400 GLU A O 1
ATOM 3089 N N . GLY A 1 401 ? 21.155 7.145 -26.455 1.00 89.19 401 GLY A N 1
ATOM 3090 C CA . GLY A 1 401 ? 20.403 6.379 -25.464 1.00 89.19 401 GLY A CA 1
ATOM 3091 C C . GLY A 1 401 ? 20.864 4.926 -25.342 1.00 89.19 401 GLY A C 1
ATOM 3092 O O . GLY A 1 401 ? 20.809 4.371 -24.250 1.00 89.19 401 GLY A O 1
ATOM 3093 N N . ALA A 1 402 ? 21.335 4.328 -26.438 1.00 88.25 402 ALA A N 1
ATOM 3094 C CA . ALA A 1 402 ? 21.906 2.983 -26.454 1.00 88.25 402 ALA A CA 1
ATOM 3095 C C . ALA A 1 402 ? 23.379 2.924 -25.996 1.00 88.25 402 ALA A C 1
ATOM 3097 O O . ALA A 1 402 ? 23.940 1.833 -25.915 1.00 88.25 402 ALA A O 1
ATOM 3098 N N . GLY A 1 403 ? 24.011 4.071 -25.719 1.00 86.00 403 GLY A N 1
ATOM 3099 C CA . GLY A 1 403 ? 25.410 4.159 -25.291 1.00 86.00 403 GLY A CA 1
ATOM 3100 C C . GLY A 1 403 ? 26.446 4.043 -26.416 1.00 86.00 403 GLY A C 1
ATOM 3101 O O . GLY A 1 403 ? 27.616 3.826 -26.125 1.00 86.00 403 GLY A O 1
ATOM 3102 N N . ILE A 1 404 ? 26.051 4.179 -27.689 1.00 82.69 404 ILE A N 1
ATOM 3103 C CA . ILE A 1 404 ? 26.963 4.017 -28.843 1.00 82.69 404 ILE A CA 1
ATOM 3104 C C . ILE A 1 404 ? 27.682 5.321 -29.189 1.00 82.69 404 ILE A C 1
ATOM 3106 O O . ILE A 1 404 ? 28.841 5.316 -29.597 1.00 82.69 404 ILE A O 1
ATOM 3110 N N . VAL A 1 405 ? 26.988 6.453 -29.075 1.00 79.94 405 VAL A N 1
ATOM 3111 C CA . VAL A 1 405 ? 27.481 7.739 -29.573 1.00 79.94 405 VAL A CA 1
ATOM 3112 C C . VAL A 1 405 ? 27.285 8.823 -28.522 1.00 79.94 405 VAL A C 1
ATOM 3114 O O . VAL A 1 405 ? 26.187 8.984 -28.007 1.00 79.94 405 VAL A O 1
ATOM 3117 N N . GLN A 1 406 ? 28.315 9.625 -28.254 1.00 67.69 406 GLN A N 1
ATOM 3118 C CA . GLN A 1 406 ? 28.175 10.883 -27.518 1.00 67.69 406 GLN A CA 1
ATOM 3119 C C . GLN A 1 406 ? 28.242 12.038 -28.517 1.00 67.69 406 GLN A C 1
ATOM 3121 O O . GLN A 1 406 ? 29.313 12.373 -29.018 1.00 67.69 406 GLN A O 1
ATOM 3126 N N . LEU A 1 407 ? 27.098 12.634 -28.856 1.00 67.50 407 LEU A N 1
ATOM 3127 C CA . LEU A 1 407 ? 27.054 13.781 -29.763 1.00 67.50 407 LEU A CA 1
ATOM 3128 C C . LEU A 1 407 ? 26.130 14.864 -29.226 1.00 67.50 407 LEU A C 1
ATOM 3130 O O . LEU A 1 407 ? 25.006 14.596 -28.818 1.00 67.50 407 LEU A O 1
ATOM 3134 N N . ALA A 1 408 ? 26.580 16.114 -29.319 1.00 70.00 408 ALA A N 1
ATOM 3135 C CA . ALA A 1 408 ? 25.749 17.280 -29.069 1.00 70.00 408 ALA A CA 1
ATOM 3136 C C . ALA A 1 408 ? 25.112 17.746 -30.394 1.00 70.00 408 ALA A C 1
ATOM 3138 O O . ALA A 1 408 ? 25.815 18.325 -31.226 1.00 70.00 408 ALA A O 1
ATOM 3139 N N . PRO A 1 409 ? 23.801 17.522 -30.630 1.00 74.12 409 PRO A N 1
ATOM 3140 C CA . PRO A 1 409 ? 23.156 18.028 -31.836 1.00 74.12 409 PRO A CA 1
ATOM 3141 C C . PRO A 1 409 ? 23.156 19.558 -31.850 1.00 74.12 409 PRO A C 1
ATOM 3143 O O . PRO A 1 409 ? 23.060 20.205 -30.797 1.00 74.12 409 PRO A O 1
ATOM 3146 N N . ALA A 1 410 ? 23.229 20.142 -33.049 1.00 84.19 410 ALA A N 1
ATOM 3147 C CA . ALA A 1 410 ? 23.254 21.591 -33.213 1.00 84.19 410 ALA A CA 1
ATOM 3148 C C . ALA A 1 410 ? 21.962 22.228 -32.663 1.00 84.19 410 ALA A C 1
ATOM 3150 O O . ALA A 1 410 ? 20.883 21.630 -32.719 1.00 84.19 410 ALA A O 1
ATOM 3151 N N . ARG A 1 411 ? 22.042 23.472 -32.162 1.00 83.94 411 ARG A N 1
ATOM 3152 C CA . ARG A 1 411 ? 20.879 24.192 -31.591 1.00 83.94 411 ARG A CA 1
ATOM 3153 C C . ARG A 1 411 ? 19.681 24.229 -32.549 1.00 83.94 411 ARG A C 1
ATOM 3155 O O . ARG A 1 411 ? 18.541 24.076 -32.120 1.00 83.94 411 ARG A O 1
ATOM 3162 N N . GLU A 1 412 ? 19.937 24.384 -33.843 1.00 86.25 412 GLU A N 1
ATOM 3163 C CA . GLU A 1 412 ? 18.904 24.434 -34.878 1.00 86.25 412 GLU A CA 1
ATOM 3164 C C . GLU A 1 412 ? 18.226 23.075 -35.133 1.00 86.25 412 GLU A C 1
ATOM 3166 O O . GLU A 1 412 ? 17.022 23.017 -35.383 1.00 86.25 412 GLU A O 1
ATOM 3171 N N . GLU A 1 413 ? 18.963 21.964 -35.033 1.00 84.81 413 GLU A N 1
ATOM 3172 C CA . GLU A 1 413 ? 18.388 20.613 -35.111 1.00 84.81 413 GLU A CA 1
ATOM 3173 C C . GLU A 1 413 ? 17.486 20.339 -33.900 1.00 84.81 413 GLU A C 1
ATOM 3175 O O . GLU A 1 413 ? 16.381 19.824 -34.068 1.00 84.81 413 GLU A O 1
ATOM 3180 N N . LYS A 1 414 ? 17.910 20.760 -32.696 1.00 86.00 414 LYS A N 1
ATOM 3181 C CA . LYS A 1 414 ? 17.099 20.664 -31.469 1.00 86.00 414 LYS A CA 1
ATOM 3182 C C . LYS A 1 414 ? 15.802 21.465 -31.579 1.00 86.00 414 LYS A C 1
ATOM 3184 O O . LYS A 1 414 ? 14.747 20.963 -31.203 1.00 86.00 414 LYS A O 1
ATOM 3189 N N . ARG A 1 415 ? 15.859 22.678 -32.139 1.00 88.19 415 ARG A N 1
ATOM 3190 C CA . ARG A 1 415 ? 14.669 23.515 -32.356 1.00 88.19 415 ARG A CA 1
ATOM 3191 C C . ARG A 1 415 ? 13.703 22.887 -33.362 1.00 88.19 415 ARG A C 1
ATOM 3193 O O . ARG A 1 415 ? 12.514 22.807 -33.082 1.00 88.19 415 ARG A O 1
ATOM 3200 N N . ARG A 1 416 ? 14.202 22.393 -34.502 1.00 87.94 416 ARG A N 1
ATOM 3201 C CA . ARG A 1 416 ? 13.373 21.699 -35.508 1.00 87.94 416 ARG A CA 1
ATOM 3202 C C . ARG A 1 416 ? 12.723 20.434 -34.948 1.00 87.94 416 ARG A C 1
ATOM 3204 O O . ARG A 1 416 ? 11.559 20.176 -35.228 1.00 87.94 416 ARG A O 1
ATOM 3211 N N . TYR A 1 417 ? 13.457 19.675 -34.139 1.00 90.12 417 TYR A N 1
ATOM 3212 C CA . TYR A 1 417 ? 12.929 18.520 -33.420 1.00 90.12 417 TYR A CA 1
ATOM 3213 C C . TYR A 1 417 ? 11.812 18.901 -32.445 1.00 90.12 417 TYR A C 1
ATOM 3215 O O . TYR A 1 417 ? 10.735 18.319 -32.516 1.00 90.12 417 TYR A O 1
ATOM 3223 N N . ALA A 1 418 ? 12.037 19.903 -31.589 1.00 89.88 418 ALA A N 1
ATOM 3224 C CA . ALA A 1 418 ? 11.042 20.365 -30.623 1.00 89.88 418 ALA A CA 1
ATOM 3225 C C . ALA A 1 418 ? 9.767 20.888 -31.307 1.00 89.88 418 ALA A C 1
ATOM 3227 O O . ALA A 1 418 ? 8.667 20.505 -30.919 1.00 89.88 418 ALA A O 1
ATOM 3228 N N . ASN A 1 419 ? 9.912 21.681 -32.375 1.00 91.56 419 ASN A N 1
ATOM 3229 C CA . ASN A 1 419 ? 8.777 22.146 -33.173 1.00 91.56 419 ASN A CA 1
ATOM 3230 C C . ASN A 1 419 ? 7.998 20.967 -33.768 1.00 91.56 419 ASN A C 1
ATOM 3232 O O . ASN A 1 419 ? 6.777 20.924 -33.668 1.00 91.56 419 ASN A O 1
ATOM 3236 N N . ARG A 1 420 ? 8.697 19.971 -34.333 1.00 91.69 420 ARG A N 1
ATOM 3237 C CA . ARG A 1 420 ? 8.037 18.796 -34.909 1.00 91.69 420 ARG A CA 1
ATOM 3238 C C . ARG A 1 420 ? 7.288 17.981 -33.859 1.00 91.69 420 ARG A C 1
ATOM 3240 O O . ARG A 1 420 ? 6.190 17.516 -34.136 1.00 91.69 420 ARG A O 1
ATOM 3247 N N . LEU A 1 421 ? 7.875 17.800 -32.679 1.00 92.31 421 LEU A N 1
ATOM 3248 C CA . LEU A 1 421 ? 7.230 17.136 -31.548 1.00 92.31 421 LEU A CA 1
ATOM 3249 C C . LEU A 1 421 ? 5.938 17.857 -31.133 1.00 92.31 421 LEU A C 1
ATOM 3251 O O . LEU A 1 421 ? 4.904 17.216 -30.953 1.00 92.31 421 LEU A O 1
ATOM 3255 N N . GLN A 1 422 ? 5.974 19.189 -31.077 1.00 92.50 422 GLN A N 1
ATOM 3256 C CA . GLN A 1 422 ? 4.796 20.008 -30.804 1.00 92.50 422 GLN A CA 1
ATOM 3257 C C . GLN A 1 422 ? 3.722 19.869 -31.897 1.00 92.50 422 GLN A C 1
ATOM 3259 O O . GLN A 1 422 ? 2.552 19.705 -31.566 1.00 92.50 422 GLN A O 1
ATOM 3264 N N . GLU A 1 423 ? 4.104 19.876 -33.179 1.00 91.81 423 GLU A N 1
ATOM 3265 C CA . GLU A 1 423 ? 3.183 19.687 -34.314 1.00 91.81 423 GLU A CA 1
ATOM 3266 C C . GLU A 1 423 ? 2.435 18.348 -34.257 1.00 91.81 423 GLU A C 1
ATOM 3268 O O . GLU A 1 423 ? 1.262 18.286 -34.616 1.00 91.81 423 GLU A O 1
ATOM 3273 N N . ILE A 1 424 ? 3.102 17.277 -33.816 1.00 91.00 424 ILE A N 1
ATOM 3274 C CA . ILE A 1 424 ? 2.492 15.943 -33.692 1.00 91.00 424 ILE A CA 1
ATOM 3275 C C . ILE A 1 424 ? 1.816 15.716 -32.330 1.00 91.00 424 ILE A C 1
ATOM 3277 O O . ILE A 1 424 ? 1.283 14.637 -32.095 1.00 91.00 424 ILE A O 1
ATOM 3281 N N . GLY A 1 425 ? 1.834 16.702 -31.427 1.00 89.81 425 GLY A N 1
ATOM 3282 C CA . GLY A 1 425 ? 1.217 16.600 -30.100 1.00 89.81 425 GLY A CA 1
ATOM 3283 C C . GLY A 1 425 ? 1.976 15.719 -29.099 1.00 89.81 425 GLY A C 1
ATOM 3284 O O . GLY A 1 425 ? 1.401 15.296 -28.097 1.00 89.81 425 GLY A O 1
ATOM 3285 N N . VAL A 1 426 ? 3.262 15.447 -29.333 1.00 88.81 426 VAL A N 1
ATOM 3286 C CA . VAL A 1 426 ? 4.109 14.630 -28.453 1.00 88.81 426 VAL A CA 1
ATOM 3287 C C . VAL A 1 426 ? 5.020 15.539 -27.635 1.00 88.81 426 VAL A C 1
ATOM 3289 O O . VAL A 1 426 ? 5.881 16.211 -28.184 1.00 88.81 426 VAL A O 1
ATOM 3292 N N . LEU A 1 427 ? 4.885 15.538 -26.307 1.00 83.88 427 LEU A N 1
ATOM 3293 C CA . LEU A 1 427 ? 5.729 16.376 -25.440 1.00 83.88 427 LEU A CA 1
ATOM 3294 C C . LEU A 1 427 ? 7.120 15.775 -25.196 1.00 83.88 427 LEU A C 1
ATOM 3296 O O . LEU A 1 427 ? 8.125 16.477 -25.259 1.00 83.88 427 LEU A O 1
ATOM 3300 N N . SER A 1 428 ? 7.183 14.477 -24.897 1.00 87.38 428 SER A N 1
ATOM 3301 C CA . SER A 1 428 ? 8.435 13.787 -24.572 1.00 87.38 428 SER A CA 1
ATOM 3302 C C . SER A 1 428 ? 8.322 12.298 -24.913 1.00 87.38 428 SER A C 1
ATOM 3304 O O . SER A 1 428 ? 7.657 11.553 -24.174 1.00 87.38 428 SER A O 1
ATOM 3306 N N . PRO A 1 429 ? 8.896 11.859 -26.051 1.00 91.88 429 PRO A N 1
ATOM 3307 C CA . PRO A 1 429 ? 8.907 10.455 -26.422 1.00 91.88 429 PRO A CA 1
ATOM 3308 C C . PRO A 1 429 ? 9.959 9.682 -25.618 1.00 91.88 429 PRO A C 1
ATOM 3310 O O . PRO A 1 429 ? 11.052 10.176 -25.341 1.00 91.88 429 PRO A O 1
ATOM 3313 N N . LEU A 1 430 ? 9.639 8.436 -25.287 1.00 92.62 430 LEU A N 1
ATOM 3314 C CA . LEU A 1 430 ? 10.545 7.500 -24.641 1.00 92.62 430 LEU A CA 1
ATOM 3315 C C . LEU A 1 430 ? 11.631 7.052 -25.619 1.00 92.62 430 LEU A C 1
ATOM 3317 O O . LEU A 1 430 ? 11.333 6.609 -26.725 1.00 92.62 430 LEU A O 1
ATOM 3321 N N . ASN A 1 431 ? 12.894 7.129 -25.218 1.00 94.06 431 ASN A N 1
ATOM 3322 C CA . ASN A 1 431 ? 14.011 6.748 -26.076 1.00 94.06 431 ASN A CA 1
ATOM 3323 C C . ASN A 1 431 ? 14.209 5.222 -26.106 1.00 94.06 431 ASN A C 1
ATOM 3325 O O . ASN A 1 431 ? 14.652 4.640 -25.116 1.00 94.06 431 ASN A O 1
ATOM 3329 N N . MET A 1 432 ? 13.955 4.577 -27.250 1.00 94.75 432 MET A N 1
ATOM 3330 C CA . MET A 1 432 ? 14.118 3.122 -27.381 1.00 94.75 432 MET A CA 1
ATOM 3331 C C . MET A 1 432 ? 15.567 2.648 -27.274 1.00 94.75 432 MET A C 1
ATOM 3333 O O . MET A 1 432 ? 15.798 1.513 -26.865 1.00 94.75 432 MET A O 1
ATOM 3337 N N . GLY A 1 433 ? 16.548 3.505 -27.562 1.00 94.31 433 GLY A N 1
ATOM 3338 C CA . GLY A 1 433 ? 17.950 3.199 -27.291 1.00 94.31 433 GLY A CA 1
ATOM 3339 C C . GLY A 1 433 ? 18.207 2.975 -25.802 1.00 94.31 433 GLY A C 1
ATOM 3340 O O . GLY A 1 433 ? 18.860 2.002 -25.434 1.00 94.31 433 GLY A O 1
ATOM 3341 N N . ARG A 1 434 ? 17.601 3.804 -24.936 1.00 93.31 434 ARG A N 1
ATOM 3342 C CA . ARG A 1 434 ? 17.676 3.616 -23.477 1.00 93.31 434 ARG A CA 1
ATOM 3343 C C . ARG A 1 434 ? 17.004 2.323 -23.036 1.00 93.31 434 ARG A C 1
ATOM 3345 O O . ARG A 1 434 ? 17.548 1.615 -22.199 1.00 93.31 434 ARG A O 1
ATOM 3352 N N . VAL A 1 435 ? 15.849 1.989 -23.615 1.00 94.75 435 VAL A N 1
ATOM 3353 C CA . VAL A 1 435 ? 15.154 0.720 -23.328 1.00 94.75 435 VAL A CA 1
ATOM 3354 C C . VAL A 1 435 ? 16.042 -0.479 -23.682 1.00 94.75 435 VAL A C 1
ATOM 3356 O O . VAL A 1 435 ? 16.143 -1.412 -22.891 1.00 94.75 435 VAL A O 1
ATOM 3359 N N . ILE A 1 436 ? 16.741 -0.438 -24.821 1.00 95.12 436 ILE A N 1
ATOM 3360 C CA . ILE A 1 436 ? 17.692 -1.483 -25.240 1.00 95.12 436 ILE A CA 1
ATOM 3361 C C . ILE A 1 436 ? 18.877 -1.588 -24.275 1.00 95.12 436 ILE A C 1
ATOM 3363 O O . ILE A 1 436 ? 19.236 -2.698 -23.876 1.00 95.12 436 ILE A O 1
ATOM 3367 N N . ALA A 1 437 ? 19.467 -0.458 -23.875 1.00 93.69 437 ALA A N 1
ATOM 3368 C CA . ALA A 1 437 ? 20.561 -0.436 -22.905 1.00 93.69 437 ALA A CA 1
ATOM 3369 C C . ALA A 1 437 ? 20.127 -1.026 -21.552 1.00 93.69 437 ALA A C 1
ATOM 3371 O O . ALA A 1 437 ? 20.818 -1.878 -20.997 1.00 93.69 437 ALA A O 1
ATOM 3372 N N . ARG A 1 438 ? 18.935 -0.660 -21.068 1.00 94.19 438 ARG A N 1
ATOM 3373 C CA . ARG A 1 438 ? 18.352 -1.197 -19.830 1.00 94.19 438 ARG A CA 1
ATOM 3374 C C . ARG A 1 438 ? 18.029 -2.690 -19.922 1.00 94.19 438 ARG A C 1
ATOM 3376 O O . ARG A 1 438 ? 18.295 -3.424 -18.976 1.00 94.19 438 ARG A O 1
ATOM 3383 N N . ALA A 1 439 ? 17.525 -3.164 -21.063 1.00 96.06 439 ALA A N 1
ATOM 3384 C CA . ALA A 1 439 ? 17.313 -4.592 -21.304 1.00 96.06 439 ALA A CA 1
ATOM 3385 C C . ALA A 1 439 ? 18.632 -5.379 -21.224 1.00 96.06 439 ALA A C 1
ATOM 3387 O O . ALA A 1 439 ? 18.692 -6.422 -20.578 1.00 96.06 439 ALA A O 1
ATOM 3388 N N . ARG A 1 440 ? 19.706 -4.846 -21.827 1.00 94.94 440 ARG A N 1
ATOM 3389 C CA . ARG A 1 440 ? 21.057 -5.420 -21.739 1.00 94.94 440 ARG A CA 1
ATOM 3390 C C . ARG A 1 440 ? 21.578 -5.429 -20.298 1.00 94.94 440 ARG A C 1
ATOM 3392 O O . ARG A 1 440 ? 22.193 -6.412 -19.898 1.00 94.94 440 ARG A O 1
ATOM 3399 N N . GLN A 1 441 ? 21.330 -4.370 -19.528 1.00 94.94 441 GLN A N 1
ATOM 3400 C CA . GLN A 1 441 ? 21.728 -4.304 -18.121 1.00 94.94 44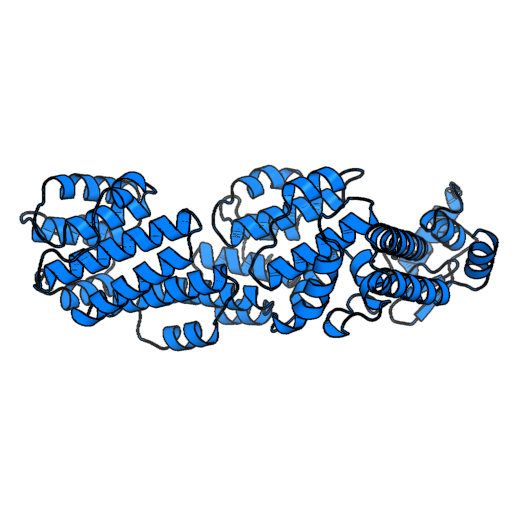1 GLN A CA 1
ATOM 3401 C C . GLN A 1 441 ? 21.039 -5.393 -17.287 1.00 94.94 441 GLN A C 1
ATOM 3403 O O . GLN A 1 441 ? 21.694 -6.059 -16.489 1.00 94.94 441 GLN A O 1
ATOM 3408 N N . LEU A 1 442 ? 19.738 -5.621 -17.498 1.00 95.75 442 LEU A N 1
ATOM 3409 C CA . LEU A 1 442 ? 19.024 -6.707 -16.824 1.00 95.75 442 LEU A CA 1
ATOM 3410 C C . LEU A 1 442 ? 19.538 -8.080 -17.256 1.00 95.75 442 LEU A C 1
ATOM 3412 O O . LEU A 1 442 ? 19.836 -8.900 -16.398 1.00 95.75 442 LEU A O 1
ATOM 3416 N N . GLU A 1 443 ? 19.706 -8.319 -18.558 1.00 95.69 443 GLU A N 1
ATOM 3417 C CA . GLU A 1 443 ? 20.308 -9.555 -19.081 1.00 95.69 443 GLU A CA 1
ATOM 3418 C C . GLU A 1 443 ? 21.641 -9.867 -18.382 1.00 95.69 443 GLU A C 1
ATOM 3420 O O . GLU A 1 443 ? 21.831 -10.975 -17.884 1.00 95.69 443 GLU A O 1
ATOM 3425 N N . GLN A 1 444 ? 22.532 -8.877 -18.272 1.00 94.62 444 GLN A N 1
ATOM 3426 C CA . GLN A 1 444 ? 23.816 -9.018 -17.581 1.00 94.62 444 GLN A CA 1
ATOM 3427 C C . GLN A 1 444 ? 23.649 -9.282 -16.083 1.00 94.62 444 GLN A C 1
ATOM 3429 O O . GLN A 1 444 ? 24.330 -10.151 -15.545 1.00 94.62 444 GLN A O 1
ATOM 3434 N N . CYS A 1 445 ? 22.740 -8.568 -15.419 1.00 94.62 445 CYS A N 1
ATOM 3435 C CA . CYS A 1 445 ? 22.471 -8.741 -13.996 1.00 94.62 445 CYS A CA 1
ATOM 3436 C C . CYS A 1 445 ? 21.982 -10.163 -13.675 1.00 94.62 445 CYS A C 1
ATOM 3438 O O . CYS A 1 445 ? 22.529 -10.821 -12.791 1.00 94.62 445 CYS A O 1
ATOM 3440 N N . PHE A 1 446 ? 21.011 -10.677 -14.433 1.00 95.50 446 PHE A N 1
ATOM 3441 C CA . PHE A 1 446 ? 20.494 -12.033 -14.240 1.00 95.50 446 PHE A CA 1
ATOM 3442 C C . PHE A 1 446 ? 21.512 -13.109 -14.634 1.00 95.50 446 PHE A C 1
ATOM 3444 O O . PHE A 1 446 ? 21.633 -14.113 -13.935 1.00 95.50 446 PHE A O 1
ATOM 3451 N N . ALA A 1 447 ? 22.310 -12.884 -15.683 1.00 94.0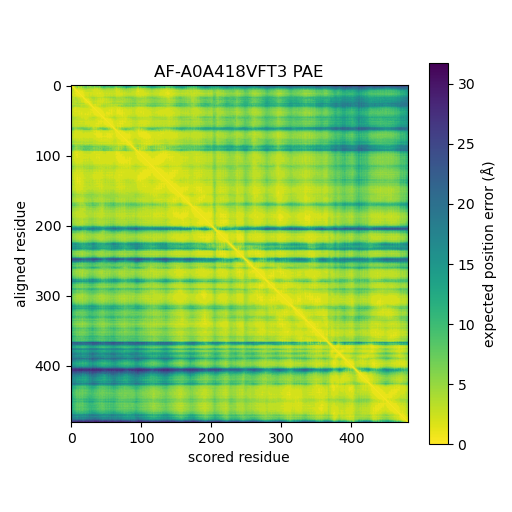6 447 ALA A N 1
ATOM 3452 C CA . ALA A 1 447 ? 23.399 -13.791 -16.042 1.00 94.06 447 ALA A CA 1
ATOM 3453 C C . ALA A 1 447 ? 24.468 -13.876 -14.936 1.00 94.06 447 ALA A C 1
ATOM 3455 O O . ALA A 1 447 ? 24.920 -14.970 -14.604 1.00 94.06 447 ALA A O 1
ATOM 3456 N N . GLN A 1 448 ? 24.839 -12.744 -14.327 1.00 93.31 448 GLN A N 1
ATOM 3457 C CA . GLN A 1 448 ? 25.770 -12.696 -13.191 1.00 93.31 448 GLN A CA 1
ATOM 3458 C C . GLN A 1 448 ? 25.205 -13.378 -11.939 1.00 93.31 448 GLN A C 1
ATOM 3460 O O . GLN A 1 448 ? 25.962 -13.979 -11.182 1.00 93.31 448 GLN A O 1
ATOM 3465 N N . ALA A 1 449 ? 23.886 -13.330 -11.747 1.00 91.81 449 ALA A N 1
ATOM 3466 C CA . ALA A 1 449 ? 23.190 -14.055 -10.687 1.00 91.81 449 ALA A CA 1
ATOM 3467 C C . ALA A 1 449 ? 23.028 -15.566 -10.972 1.00 91.81 449 ALA A C 1
ATOM 3469 O O . ALA A 1 449 ? 22.506 -16.290 -10.130 1.00 91.81 449 ALA A O 1
ATOM 3470 N N . GLY A 1 450 ? 23.462 -16.058 -12.141 1.00 93.25 450 GLY A N 1
ATOM 3471 C CA . GLY A 1 450 ? 23.325 -17.463 -12.537 1.00 93.25 450 GLY A CA 1
ATOM 3472 C C . GLY A 1 450 ? 21.925 -17.857 -13.022 1.00 93.25 450 GLY A C 1
ATOM 3473 O O . GLY A 1 450 ? 21.646 -19.043 -13.193 1.00 93.25 450 GLY A O 1
ATOM 3474 N N . ASP A 1 451 ? 21.043 -16.889 -13.277 1.00 94.25 451 ASP A N 1
ATOM 3475 C CA . ASP A 1 451 ? 19.667 -17.118 -13.714 1.00 94.25 451 ASP A CA 1
ATOM 3476 C C . ASP A 1 451 ? 19.545 -17.002 -15.239 1.00 94.25 451 ASP A C 1
ATOM 3478 O O . ASP A 1 451 ? 19.175 -15.966 -15.803 1.00 94.25 451 ASP A O 1
ATOM 3482 N N . ALA A 1 452 ? 19.873 -18.097 -15.928 1.00 94.31 452 ALA A N 1
ATOM 3483 C CA . ALA A 1 452 ? 19.819 -18.163 -17.386 1.00 94.31 452 ALA A CA 1
ATOM 3484 C C . ALA A 1 452 ? 18.400 -17.947 -17.949 1.00 94.31 452 ALA A C 1
ATOM 3486 O O . ALA A 1 452 ? 18.254 -17.411 -19.048 1.00 94.31 452 ALA A O 1
ATOM 3487 N N . GLY A 1 453 ? 17.358 -18.339 -17.204 1.00 94.25 453 GLY A N 1
ATOM 3488 C CA . GLY A 1 453 ? 15.966 -18.193 -17.632 1.00 94.25 453 GLY A CA 1
ATOM 3489 C C . GLY A 1 453 ? 15.554 -16.726 -17.707 1.00 94.25 453 GLY A C 1
ATOM 3490 O O . GLY A 1 453 ? 15.092 -16.256 -18.749 1.00 94.25 453 GLY A O 1
ATOM 3491 N N . ASN A 1 454 ? 15.800 -15.974 -16.634 1.00 95.19 454 ASN A N 1
ATOM 3492 C CA . ASN A 1 454 ? 15.510 -14.543 -16.614 1.00 95.19 454 ASN A CA 1
ATOM 3493 C C . ASN A 1 454 ? 16.492 -13.734 -17.475 1.00 95.19 454 ASN A C 1
ATOM 3495 O O . ASN A 1 454 ? 16.093 -12.730 -18.063 1.00 95.19 454 ASN A O 1
ATOM 3499 N N . ALA A 1 455 ? 17.741 -14.176 -17.651 1.00 96.38 455 ALA A N 1
ATOM 3500 C CA . ALA A 1 455 ? 18.642 -13.553 -18.623 1.00 96.38 455 ALA A CA 1
ATOM 3501 C C . ALA A 1 455 ? 18.086 -13.659 -20.060 1.00 96.38 455 ALA A C 1
ATOM 3503 O O . ALA A 1 455 ? 18.041 -12.661 -20.785 1.00 96.38 455 ALA A O 1
ATOM 3504 N N . ALA A 1 456 ? 17.581 -14.837 -20.448 1.00 96.81 456 ALA A N 1
ATOM 3505 C CA . ALA A 1 456 ? 16.962 -15.058 -21.756 1.00 96.81 456 ALA A CA 1
ATOM 3506 C C . ALA A 1 456 ? 15.687 -14.216 -21.959 1.00 96.81 456 ALA A C 1
ATOM 3508 O O . ALA A 1 456 ? 15.473 -13.682 -23.050 1.00 96.81 456 ALA A O 1
ATOM 3509 N N . LEU A 1 457 ? 14.873 -14.034 -20.911 1.00 95.88 457 LEU A N 1
ATOM 3510 C CA . LEU A 1 457 ? 13.695 -13.154 -20.928 1.00 95.88 457 LEU A CA 1
ATOM 3511 C C . LEU A 1 457 ? 14.063 -11.725 -21.371 1.00 95.88 457 LEU A C 1
ATOM 3513 O O . LEU A 1 457 ? 13.422 -11.149 -22.256 1.00 95.88 457 LEU A O 1
ATOM 3517 N N . TRP A 1 458 ? 15.119 -11.150 -20.792 1.00 96.56 458 TRP A N 1
ATOM 3518 C CA . TRP A 1 458 ? 15.551 -9.787 -21.116 1.00 96.56 458 TRP A CA 1
ATOM 3519 C C . TRP A 1 458 ? 16.298 -9.693 -22.446 1.00 96.56 458 TRP A C 1
ATOM 3521 O O . TRP A 1 458 ? 16.148 -8.697 -23.158 1.00 96.56 458 TRP A O 1
ATOM 3531 N N . GLN A 1 459 ? 17.008 -10.750 -22.849 1.00 96.50 459 GLN A N 1
ATOM 3532 C CA . GLN A 1 459 ? 17.584 -10.860 -24.190 1.00 96.50 459 GLN A CA 1
ATOM 3533 C C . GLN A 1 459 ? 16.493 -10.803 -25.276 1.00 96.50 459 GLN A C 1
ATOM 3535 O O . GLN A 1 459 ? 16.648 -10.108 -26.285 1.00 96.50 459 GLN A O 1
ATOM 3540 N N . GLN A 1 460 ? 15.369 -11.495 -25.070 1.00 96.00 460 GLN A N 1
ATOM 3541 C CA . GLN A 1 460 ? 14.224 -11.459 -25.982 1.00 96.00 460 GLN A CA 1
ATOM 3542 C C . GLN A 1 460 ? 13.559 -10.079 -26.000 1.00 96.00 460 GLN A C 1
ATOM 3544 O O . GLN A 1 460 ? 13.290 -9.548 -27.081 1.00 96.00 460 GLN A O 1
ATOM 3549 N N . ALA A 1 461 ? 13.361 -9.458 -24.831 1.00 95.56 461 ALA A N 1
ATOM 3550 C CA . ALA A 1 461 ? 12.839 -8.094 -24.739 1.00 95.56 461 ALA A CA 1
ATOM 3551 C C . ALA A 1 461 ? 13.729 -7.094 -25.497 1.00 95.56 461 ALA A C 1
ATOM 3553 O O . ALA A 1 461 ? 13.227 -6.263 -26.259 1.00 95.56 461 ALA A O 1
ATOM 3554 N N . ARG A 1 462 ? 15.058 -7.229 -25.376 1.00 96.00 462 ARG A N 1
ATOM 3555 C CA . ARG A 1 462 ? 16.038 -6.456 -26.153 1.00 96.00 462 ARG A CA 1
ATOM 3556 C C . ARG A 1 462 ? 15.864 -6.676 -27.655 1.00 96.00 462 ARG A C 1
ATOM 3558 O O . ARG A 1 462 ? 15.826 -5.707 -28.408 1.00 96.00 462 ARG A O 1
ATOM 3565 N N . ALA A 1 463 ? 15.726 -7.925 -28.101 1.00 95.44 463 ALA A N 1
ATOM 3566 C CA . ALA A 1 463 ? 15.534 -8.240 -29.517 1.00 95.44 463 ALA A CA 1
ATOM 3567 C C . ALA A 1 463 ? 14.251 -7.600 -30.081 1.00 95.44 463 ALA A C 1
ATOM 3569 O O . ALA A 1 463 ? 14.285 -6.992 -31.154 1.00 95.44 463 ALA A O 1
ATOM 3570 N N . ARG A 1 464 ? 13.137 -7.655 -29.338 1.00 95.25 464 ARG A N 1
ATOM 3571 C CA . ARG A 1 464 ? 11.875 -6.995 -29.718 1.00 95.25 464 ARG A CA 1
ATOM 3572 C C . ARG A 1 464 ? 12.002 -5.472 -29.733 1.00 95.25 464 ARG A C 1
ATOM 3574 O O . ARG A 1 464 ? 11.526 -4.834 -30.669 1.00 95.25 464 ARG A O 1
ATOM 3581 N N . ALA A 1 465 ? 12.702 -4.882 -28.763 1.00 93.94 465 ALA A N 1
ATOM 3582 C CA . ALA A 1 465 ? 13.000 -3.450 -28.756 1.00 93.94 465 ALA A CA 1
ATOM 3583 C C . ALA A 1 465 ? 13.790 -3.024 -30.010 1.00 93.94 465 ALA A C 1
ATOM 3585 O O . ALA A 1 465 ? 13.438 -2.041 -30.663 1.00 93.94 465 ALA A O 1
ATOM 3586 N N . THR A 1 466 ? 14.804 -3.800 -30.407 1.00 94.44 466 THR A N 1
ATOM 3587 C CA . THR A 1 466 ? 15.601 -3.561 -31.623 1.00 94.44 466 THR A CA 1
ATOM 3588 C C . THR A 1 466 ? 14.767 -3.663 -32.907 1.00 94.44 466 THR A C 1
ATOM 3590 O O . THR A 1 466 ? 14.979 -2.902 -33.856 1.00 94.44 466 THR A O 1
ATOM 3593 N N . GLN A 1 467 ? 13.766 -4.547 -32.946 1.00 93.81 467 GLN A N 1
ATOM 3594 C CA . GLN A 1 467 ? 12.839 -4.665 -34.080 1.00 93.81 467 GLN A CA 1
ATOM 3595 C C . GLN A 1 467 ? 11.933 -3.438 -34.263 1.00 93.81 467 GLN A C 1
ATOM 3597 O O . GLN A 1 467 ? 11.463 -3.192 -35.378 1.00 93.81 467 GLN A O 1
ATOM 3602 N N . LEU A 1 468 ? 11.713 -2.645 -33.211 1.00 91.94 468 LEU A N 1
ATOM 3603 C CA . LEU A 1 468 ? 10.956 -1.393 -33.296 1.00 91.94 468 LEU A CA 1
ATOM 3604 C C . LEU A 1 468 ? 11.776 -0.241 -33.882 1.00 91.94 468 LEU A C 1
ATOM 3606 O O . LEU A 1 468 ? 11.196 0.741 -34.341 1.00 91.94 468 LEU A O 1
ATOM 3610 N N . LEU A 1 469 ? 13.105 -0.356 -33.904 1.00 94.12 469 LEU A N 1
ATOM 3611 C CA . LEU A 1 469 ? 13.974 0.675 -34.452 1.00 94.12 469 LEU A CA 1
ATOM 3612 C C . LEU A 1 469 ? 13.872 0.778 -35.974 1.00 94.12 469 LEU A C 1
ATOM 3614 O O . LEU A 1 469 ? 13.688 -0.215 -36.688 1.00 94.12 469 LEU A O 1
ATOM 3618 N N . THR A 1 470 ? 14.079 2.000 -36.457 1.00 92.75 470 THR A N 1
ATOM 3619 C CA . THR A 1 470 ? 14.343 2.303 -37.869 1.00 92.75 470 THR A CA 1
ATOM 3620 C C . THR A 1 470 ? 15.534 1.491 -38.402 1.00 92.75 470 THR A C 1
ATOM 3622 O O . THR A 1 470 ? 16.476 1.176 -37.671 1.00 92.75 470 THR A O 1
ATOM 3625 N N . ARG A 1 471 ? 15.469 1.099 -39.685 1.00 91.19 471 ARG A N 1
ATOM 3626 C CA . ARG A 1 471 ? 16.412 0.147 -40.308 1.00 91.19 471 ARG A CA 1
ATOM 3627 C C . ARG A 1 471 ? 17.872 0.580 -40.177 1.00 91.19 471 ARG A C 1
ATOM 3629 O O . ARG A 1 471 ? 18.735 -0.253 -39.937 1.00 91.19 471 ARG A O 1
ATOM 3636 N N . ASP A 1 472 ? 18.137 1.864 -40.349 1.00 87.88 472 ASP A N 1
ATOM 3637 C CA . ASP A 1 472 ? 19.476 2.438 -40.283 1.00 87.88 472 ASP A CA 1
ATOM 3638 C C . ASP A 1 472 ? 20.047 2.427 -38.861 1.00 87.88 472 ASP A C 1
ATOM 3640 O O . ASP A 1 4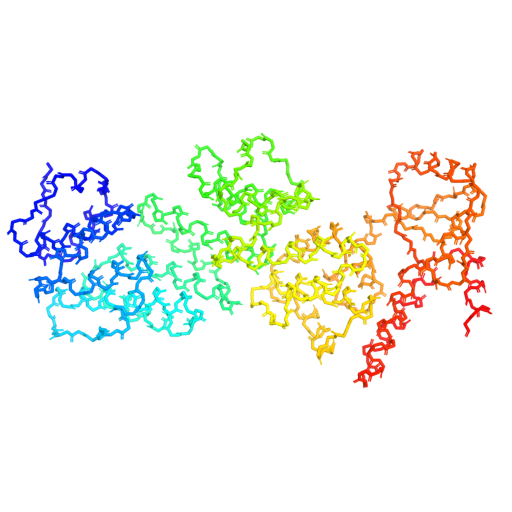72 ? 21.190 2.023 -38.670 1.00 87.88 472 ASP A O 1
ATOM 3644 N N . VAL A 1 473 ? 19.249 2.777 -37.847 1.00 90.06 473 VAL A N 1
ATOM 3645 C CA . VAL A 1 473 ? 19.681 2.679 -36.441 1.00 90.06 473 VAL A CA 1
ATOM 3646 C C . VAL A 1 473 ? 19.929 1.224 -36.041 1.00 90.06 473 VAL A C 1
ATOM 3648 O O . VAL A 1 473 ? 20.912 0.940 -35.361 1.00 90.06 473 VAL A O 1
ATOM 3651 N N . ARG A 1 474 ? 19.086 0.291 -36.504 1.00 92.56 474 ARG A N 1
ATOM 3652 C CA . ARG A 1 474 ? 19.271 -1.149 -36.270 1.00 92.56 474 ARG A CA 1
ATOM 3653 C C . ARG A 1 474 ? 20.600 -1.659 -36.825 1.00 92.56 474 ARG A C 1
ATOM 3655 O O . ARG A 1 474 ? 21.353 -2.278 -36.086 1.00 92.56 474 ARG A O 1
ATOM 3662 N N . GLN A 1 475 ? 20.906 -1.348 -38.085 1.00 89.19 475 GLN A N 1
ATOM 3663 C CA . GLN A 1 475 ? 22.170 -1.746 -38.715 1.00 89.19 475 GLN A CA 1
ATOM 3664 C C . GLN A 1 475 ? 23.384 -1.183 -37.966 1.00 89.19 475 GLN A C 1
ATOM 3666 O O . GLN A 1 475 ? 24.387 -1.868 -37.801 1.00 89.19 475 GLN A O 1
ATOM 3671 N N . MET A 1 476 ? 23.301 0.058 -37.478 1.00 86.31 476 MET A N 1
ATOM 3672 C CA . MET A 1 476 ? 24.384 0.654 -36.691 1.00 86.31 476 MET A CA 1
ATOM 3673 C C . MET A 1 476 ? 24.574 -0.035 -35.333 1.00 86.31 476 MET A C 1
ATOM 3675 O O . MET A 1 476 ? 25.713 -0.223 -34.916 1.00 86.31 476 MET A O 1
ATOM 3679 N N . LEU A 1 477 ? 23.489 -0.433 -34.661 1.00 84.94 477 LEU A N 1
ATOM 3680 C CA . LEU A 1 477 ? 23.541 -1.210 -33.417 1.00 84.94 477 LEU A CA 1
ATOM 3681 C C . LEU A 1 477 ? 24.158 -2.597 -33.628 1.00 84.94 477 LEU A C 1
ATOM 3683 O O . LEU A 1 477 ? 25.007 -2.996 -32.841 1.00 84.94 477 LEU A O 1
ATOM 3687 N N . GLU A 1 478 ? 23.762 -3.297 -34.693 1.00 84.56 478 GLU A N 1
ATOM 3688 C CA . GLU A 1 478 ? 24.284 -4.627 -35.044 1.00 84.56 478 GLU A CA 1
ATOM 3689 C C . GLU A 1 478 ? 25.779 -4.596 -35.391 1.00 84.56 478 GLU A C 1
ATOM 3691 O O . GLU A 1 478 ? 26.493 -5.535 -35.074 1.00 84.56 478 GLU A O 1
ATOM 3696 N N . ASN A 1 479 ? 26.269 -3.504 -35.985 1.00 81.69 479 ASN A N 1
ATOM 3697 C CA . ASN A 1 479 ? 27.689 -3.342 -36.315 1.00 81.69 479 ASN A CA 1
ATOM 3698 C C . ASN A 1 479 ? 28.559 -2.872 -35.132 1.00 81.69 479 ASN A C 1
ATOM 3700 O O . ASN A 1 479 ? 29.780 -2.824 -35.266 1.00 81.69 479 ASN A O 1
ATOM 3704 N N . SER A 1 480 ? 27.946 -2.448 -34.019 1.00 71.81 480 SER A N 1
ATOM 3705 C CA . SER A 1 480 ? 28.647 -1.883 -32.850 1.00 71.81 480 SER A CA 1
ATOM 3706 C C . SER A 1 480 ? 28.729 -2.843 -31.656 1.00 71.81 480 SER A C 1
ATOM 3708 O O . SER A 1 480 ? 29.369 -2.505 -30.659 1.00 71.81 480 SER A O 1
ATOM 3710 N N . GLY A 1 481 ? 28.032 -3.981 -31.716 1.00 58.16 481 GLY A N 1
ATOM 3711 C CA . GLY A 1 481 ? 28.041 -5.042 -30.703 1.00 58.16 481 GLY A CA 1
ATOM 3712 C C . GLY A 1 481 ? 28.834 -6.243 -31.179 1.00 58.16 481 GLY A C 1
ATOM 3713 O O . GLY A 1 481 ? 29.403 -6.914 -30.290 1.00 58.16 481 GLY A O 1
#

Organism: NCBI:txid2320857

Mean predicted aligned error: 6.56 Å

pLDDT: mean 90.44, std 6.88, range [58.16, 97.94]

Foldseek 3Di:
DDQFPLQQLQRLLVVLQPDDLVVCLVPQDDPDLSSLQSSLVSLLVVLDLVSLVVSLVSLVPRPDFLSQLSNLLSCLSNVVVVSLVVDDLDQPDDRLRSLLNSLSSLQSQLSSCVLVVVLVSSLVSLVSSLVSCVVSNSVQVNLLSQLVNQLSCLQQLNHDLVSLVVSLVDDGHPVSNQSSLQSSLSSQVLQVNLVVSLVSLPDLPPDDPQSLLQNLLSCLLQVHDNVVSDQQDLQHLSSLLSCLSVPVDPVSLVSLCPDSDPPSVLSSLLSVLLSLLVDVVSNVVSCVSNDQDQRSRLLSNLSSLLSVLVSLLVVDDHPCVPVSLVSNLCSNVSHPQLVSSLSSSCVRRLLSLLLCLLFPRDCSSNDRPQPAWALQFQWIQHNNDTDGAPDRVSNQQLCVLLVNDDDDDDPVSVVSRCVSCVVVVHRDHHRLSVSLSSLVSQLVNCVVVVNNPSNVRSVSSNVSSLVSHDPVSSVVVVVRD

=== Feature glossary ===
A reading guide for the features in this record.

Start from the sequence.

  · Sequence gives the chain of amino acids in standard one-letter code (A=alanine, C=cysteine, …, Y=tyrosine), read N→C. It is the only feature that is directly encoded by the gene; all structural features are derived from the folded form of this sequence.

Fold it, and you get atomic coordinates and the backbone conformation that goes with them.

  · The mmCIF table is the protein's shape written out atom by atom. For each backbone N, Cα, C, and carbonyl O, it records an (x, y, z) coordinate triple in Å plus the residue type, chain letter, and residue number.

  · Backbone dihedral angles. Every residue except chain termini has a φ (preceding-C → N → Cα → C) and a ψ (N → Cα → C → next-N). They are reported in degrees following the IUPAC sign convention. Secondary structure is essentially a statement about which (φ, ψ) basin each residue occupies.

  · DSSP 8-state secondary structure assigns each residue one of H (α-helix), G (3₁₀-helix), I (π-helix), E (extended β-strand), B (isolated β-bridge), T (hydrogen-bonded turn), S (bend), or '-' (coil). The assignment is computed from backbone hydrogen-bond geometry via the Kabsch–Sander algorithm.

  · P-SEA three-state annotation labels each residue as helix, strand, or coil based purely on the geometry of the Cα trace. It serves as a fallback when the full backbone (and thus DSSP) is unavailable.

Summarize the fold with a handful of shape descriptors and a per-residue structural alphabet.

  · Radius of gyration (Rg) is the root-mean-square distance of Cα atoms from their centroid — a single number for overall size and compactness. A globular domain of N residues has Rg ≈ 2.2·N^0.38 Å; an extended or disordered chain has a much larger Rg. The Cα contact count is the number of residue pairs whose Cα atoms are within 8 Å and are more than four positions apart in sequence — a standard proxy for tertiary packing density. The bounding box is the smallest axis-aligned box enclosing all Cα atoms.

  · Foldseek's 3Di representation compresses backbone geometry into a per-residue letter drawn from a learned twenty-state alphabet. It captures the tertiary interaction pattern around each residue — which residues are packed against it in space, regardless of where they are in sequence.

  · Accessible surface area quantifies burial. A residue with SASA near zero is packed into the hydrophobic core; one with SASA >100 Å² sits on the surface. Computed here via the Shrake–Rupley numerical algorithm with a 1.4 Å probe.

Ask how reliable the model is.

  · For AlphaFold models, the B-factor field carries pLDDT — the model's own estimate of local accuracy on a 0–100 scale. Regions with pLDDT<50 should be treated as essentially unmodeled; they often correspond to intrinsically disordered segments.

  · For experimental (PDB) structures, the B-factor (temperature factor) quantifies the positional spread of each atom in the crystal — a combination of thermal vibration and static disorder — in units of Å². High B-factors mark flexible loops or poorly resolved regions; low B-factors mark the rigid, well-ordered core.

  · PAE(i, j) answers: if I align the predicted and true structures on residue i, how far off (in Å) do I expect residue j to be? A block-diagonal PAE matrix with low values on the blocks and high values off-diagonal is the signature of a multi-domain protein with confidently predicted domains but uncertain inter-domain orientation.

Place it in context: what it resembles, what it is annotated as, and how it looks.

  · Structural nearest neighbors (via Foldseek easy-search vs the PDB). Reported per hit: target PDB id, E-value, and alignment TM-score. A TM-score above ~0.5 is the conventional threshold for 'same fold'.

  · Functional annotations link the protein to curated databases. InterPro entries identify conserved domains and families by matching the sequence against member-database signatures (Pfam, PROSITE, CDD, …). Gene Ontology (GO) terms describe molecular function, biological process, and cellular component in a controlled vocabulary. CATH places the structure in a hierarchical fold classification (Class/Architecture/Topology/Homologous-superfamily). The organism is the source species.

  · Plot images: a contact map (which residues are close in 3D, as an N×N binary image), a Ramachandran scatter (backbone torsion angles, revealing secondary-structure composition at a glance), and — for AlphaFold structures — a PAE heatmap (pairwise prediction confidence).

  · Structure images are PyMOL renders from six orthogonal camera directions. Cartoon representation draws helices as coils and strands as arrows; sticks shows the backbone as bonds; surface shows the solvent-excluded envelope. Rainbow coloring maps sequence position to hue (blue→red, N→C); chain coloring assigns a distinct color per polypeptide.